Protein AF-0000000079719419 (afdb_homodimer)

Structure (mmCIF, N/CA/C/O backbone):
data_AF-0000000079719419-model_v1
#
loop_
_entity.id
_entity.type
_entity.pdbx_description
1 polymer 'GDSL-like lipase/acylhydrolase family protein'
#
loop_
_atom_site.group_PDB
_atom_site.id
_atom_site.type_symbol
_atom_site.label_atom_id
_atom_site.label_alt_id
_atom_site.label_comp_id
_atom_site.label_asym_id
_atom_site.label_entity_id
_atom_site.label_seq_id
_atom_site.pdbx_PDB_ins_code
_atom_site.Cartn_x
_atom_site.Cartn_y
_atom_site.Cartn_z
_atom_site.occupancy
_atom_site.B_iso_or_equiv
_atom_site.auth_seq_id
_atom_site.auth_comp_id
_atom_site.auth_asym_id
_atom_site.auth_atom_id
_atom_site.pdbx_PDB_model_num
ATOM 1 N N . MET A 1 1 ? 22.828 28.469 -37.969 1 24.84 1 MET A N 1
ATOM 2 C CA . MET A 1 1 ? 23.219 28.422 -36.562 1 24.84 1 MET A CA 1
ATOM 3 C C . MET A 1 1 ? 22.188 27.641 -35.75 1 24.84 1 MET A C 1
ATOM 5 O O . MET A 1 1 ? 21.078 28.125 -35.531 1 24.84 1 MET A O 1
ATOM 9 N N . ALA A 1 2 ? 22.219 26.281 -35.812 1 33.62 2 ALA A N 1
ATOM 10 C CA . ALA A 1 2 ? 21.312 25.344 -35.156 1 33.62 2 ALA A CA 1
ATOM 11 C C . ALA A 1 2 ? 21.328 25.516 -33.656 1 33.62 2 ALA A C 1
ATOM 13 O O . ALA A 1 2 ? 22.375 25.359 -33.031 1 33.62 2 ALA A O 1
ATOM 14 N N . PHE A 1 3 ? 20.438 26.344 -33.031 1 27.89 3 PHE A N 1
ATOM 15 C CA . PHE A 1 3 ? 20.328 26.547 -31.578 1 27.89 3 PHE A CA 1
ATOM 16 C C . PHE A 1 3 ? 20.109 25.219 -30.859 1 27.89 3 PHE A C 1
ATOM 18 O O . PHE A 1 3 ? 19.125 24.531 -31.125 1 27.89 3 PHE A O 1
ATOM 25 N N . LEU A 1 4 ? 21.172 24.5 -30.484 1 30.56 4 LEU A N 1
ATOM 26 C CA . LEU A 1 4 ? 21.141 23.359 -29.578 1 30.56 4 LEU A CA 1
ATOM 27 C C . LEU A 1 4 ? 20.422 23.719 -28.266 1 30.56 4 LEU A C 1
ATOM 29 O O . LEU A 1 4 ? 20.812 24.688 -27.594 1 30.56 4 LEU A O 1
ATOM 33 N N . SER A 1 5 ? 19.141 23.656 -28.234 1 31.66 5 SER A N 1
ATOM 34 C CA . SER A 1 5 ? 18.422 23.906 -26.984 1 31.66 5 SER A CA 1
ATOM 35 C C . SER A 1 5 ? 19.078 23.172 -25.828 1 31.66 5 SER A C 1
ATOM 37 O O . SER A 1 5 ? 19.625 22.078 -25.984 1 31.66 5 SER A O 1
ATOM 39 N N . PRO A 1 6 ? 19.469 23.891 -24.703 1 34.5 6 PRO A N 1
ATOM 40 C CA . PRO A 1 6 ? 20.109 23.297 -23.531 1 34.5 6 PRO A CA 1
ATOM 41 C C . PRO A 1 6 ? 19.453 22 -23.094 1 34.5 6 PRO A C 1
ATOM 43 O O . PRO A 1 6 ? 18.266 21.781 -23.359 1 34.5 6 PRO A O 1
ATOM 46 N N . GLY A 1 7 ? 20.172 20.922 -22.891 1 33.47 7 GLY A N 1
ATOM 47 C CA . GLY A 1 7 ? 19.953 19.547 -22.453 1 33.47 7 GLY A CA 1
ATOM 48 C C . GLY A 1 7 ? 19.078 19.453 -21.219 1 33.47 7 GLY A C 1
ATOM 49 O O . GLY A 1 7 ? 19.312 20.141 -20.234 1 33.47 7 GLY A O 1
ATOM 50 N N . CYS A 1 8 ? 17.766 19.25 -21.281 1 31.92 8 CYS A N 1
ATOM 51 C CA . CYS A 1 8 ? 16.875 18.859 -20.188 1 31.92 8 CYS A CA 1
ATOM 52 C C . CYS A 1 8 ? 17.578 17.875 -19.25 1 31.92 8 CYS A C 1
ATOM 54 O O . CYS A 1 8 ? 17.797 16.719 -19.625 1 31.92 8 CYS A O 1
ATOM 56 N N . THR A 1 9 ? 18.547 18.219 -18.5 1 36.56 9 THR A N 1
ATOM 57 C CA . THR A 1 9 ? 19.141 17.359 -17.469 1 36.56 9 THR A CA 1
ATOM 58 C C . THR A 1 9 ? 18.062 16.703 -16.625 1 36.56 9 THR A C 1
ATOM 60 O O . THR A 1 9 ? 17.328 17.391 -15.906 1 36.56 9 THR A O 1
ATOM 63 N N . THR A 1 10 ? 17.344 15.797 -16.984 1 42.59 10 THR A N 1
ATOM 64 C CA . THR A 1 10 ? 16.422 14.992 -16.172 1 42.59 10 THR A CA 1
ATOM 65 C C . THR A 1 10 ? 17.047 14.656 -14.82 1 42.59 10 THR A C 1
ATOM 67 O O . THR A 1 10 ? 18.109 14.016 -14.758 1 42.59 10 THR A O 1
ATOM 70 N N . GLN A 1 11 ? 17.125 15.617 -13.93 1 48.88 11 GLN A N 1
ATOM 71 C CA . GLN A 1 11 ? 17.609 15.32 -12.586 1 48.88 11 GLN A CA 1
ATOM 72 C C . GLN A 1 11 ? 17.219 13.906 -12.164 1 48.88 11 GLN A C 1
ATOM 74 O O . GLN A 1 11 ? 16.062 13.523 -12.273 1 48.88 11 GLN A O 1
ATOM 79 N N . LYS A 1 12 ? 18.156 13.047 -12.008 1 64.94 12 LYS A N 1
ATOM 80 C CA . LYS A 1 12 ? 18.047 11.648 -11.609 1 64.94 12 LYS A CA 1
ATOM 81 C C . LYS A 1 12 ? 17.219 11.5 -10.336 1 64.94 12 LYS A C 1
ATOM 83 O O . LYS A 1 12 ? 17.484 12.172 -9.328 1 64.94 12 LYS A O 1
ATOM 88 N N . ASN A 1 13 ? 16.031 11.031 -10.367 1 77.06 13 ASN A N 1
ATOM 89 C CA . ASN A 1 13 ? 15.203 10.703 -9.211 1 77.06 13 ASN A CA 1
ATOM 90 C C . ASN A 1 13 ? 15.945 9.789 -8.234 1 77.06 13 ASN A C 1
ATOM 92 O O . ASN A 1 13 ? 16.25 8.641 -8.562 1 77.06 13 ASN A O 1
ATOM 96 N N . ILE A 1 14 ? 16.359 10.375 -7.137 1 81.19 14 ILE A N 1
ATOM 97 C CA . ILE A 1 14 ? 17.078 9.602 -6.133 1 81.19 14 ILE A CA 1
ATOM 98 C C . ILE A 1 14 ? 16.078 8.859 -5.246 1 81.19 14 ILE A C 1
ATOM 100 O O . ILE A 1 14 ? 15.195 9.477 -4.633 1 81.19 14 ILE A O 1
ATOM 104 N N . ARG A 1 15 ? 16.25 7.531 -5.281 1 80.38 15 ARG A N 1
ATOM 105 C CA . ARG A 1 15 ? 15.344 6.691 -4.496 1 80.38 15 ARG A CA 1
ATOM 106 C C . ARG A 1 15 ? 16.078 6.039 -3.332 1 80.38 15 ARG A C 1
ATOM 108 O O . ARG A 1 15 ? 17.297 5.871 -3.375 1 80.38 15 ARG A O 1
ATOM 115 N N . GLU A 1 16 ? 15.273 5.762 -2.273 1 84.81 16 GLU A N 1
ATOM 116 C CA . GLU A 1 16 ? 15.797 5.027 -1.126 1 84.81 16 GLU A CA 1
ATOM 117 C C . GLU A 1 16 ? 15.914 3.537 -1.43 1 84.81 16 GLU A C 1
ATOM 119 O O . GLU A 1 16 ? 15.43 3.07 -2.461 1 84.81 16 GLU A O 1
ATOM 124 N N . GLY A 1 17 ? 16.656 2.824 -0.542 1 83.56 17 GLY A N 1
ATOM 125 C CA . GLY A 1 17 ? 16.828 1.392 -0.723 1 83.56 17 GLY A CA 1
ATOM 126 C C . GLY A 1 17 ? 15.508 0.642 -0.827 1 83.56 17 GLY A C 1
ATOM 127 O O . GLY A 1 17 ? 15.391 -0.309 -1.604 1 83.56 17 GLY A O 1
ATOM 128 N N . TYR A 1 18 ? 14.578 1.086 -0.027 1 86.75 18 TYR A N 1
ATOM 129 C CA . TYR A 1 18 ? 13.211 0.583 -0.069 1 86.75 18 TYR A CA 1
ATOM 130 C C . TYR A 1 18 ? 12.227 1.705 -0.382 1 86.75 18 TYR A C 1
ATOM 132 O O . TYR A 1 18 ? 12.297 2.787 0.208 1 86.75 18 TYR A O 1
ATOM 140 N N . GLU A 1 19 ? 11.398 1.466 -1.396 1 90.75 19 GLU A N 1
ATOM 141 C CA . GLU A 1 19 ? 10.273 2.361 -1.644 1 90.75 19 GLU A CA 1
ATOM 142 C C . GLU A 1 19 ? 8.938 1.633 -1.477 1 90.75 19 GLU A C 1
ATOM 144 O O . GLU A 1 19 ? 8.836 0.444 -1.784 1 90.75 19 GLU A O 1
ATOM 149 N N . TRP A 1 20 ? 7.992 2.328 -0.947 1 93.94 20 TRP A N 1
ATOM 150 C CA . TRP A 1 20 ? 6.695 1.697 -0.716 1 93.94 20 TRP A CA 1
ATOM 151 C C . TRP A 1 20 ? 5.57 2.721 -0.802 1 93.94 20 TRP A C 1
ATOM 153 O O . TRP A 1 20 ? 5.801 3.922 -0.643 1 93.94 20 TRP A O 1
ATOM 163 N N . SER A 1 21 ? 4.434 2.361 -1.157 1 94.56 21 SER A N 1
ATOM 164 C CA . SER A 1 21 ? 3.188 3.121 -1.145 1 94.56 21 SER A CA 1
ATOM 165 C C . SER A 1 21 ? 2.002 2.238 -0.765 1 94.56 21 SER A C 1
ATOM 167 O O . SER A 1 21 ? 1.944 1.07 -1.151 1 94.56 21 SER A O 1
ATOM 169 N N . ASP A 1 22 ? 1.18 2.807 -0.011 1 95.44 22 ASP A N 1
ATOM 170 C CA . ASP A 1 22 ? 0.009 2.084 0.477 1 95.44 22 ASP A CA 1
ATOM 171 C C . ASP A 1 22 ? -1.243 2.955 0.407 1 95.44 22 ASP A C 1
ATOM 173 O O . ASP A 1 22 ? -1.205 4.137 0.763 1 95.44 22 ASP A O 1
ATOM 177 N N . PHE A 1 23 ? -2.312 2.377 -0.074 1 95.38 23 PHE A N 1
ATOM 178 C CA . PHE A 1 23 ? -3.602 3.049 -0.181 1 95.38 23 PHE A CA 1
ATOM 179 C C . PHE A 1 23 ? -4.668 2.301 0.609 1 95.38 23 PHE A C 1
ATOM 181 O O . PHE A 1 23 ? -4.664 1.069 0.656 1 95.38 23 PHE A O 1
ATOM 188 N N . PHE A 1 24 ? -5.543 2.984 1.151 1 94.94 24 PHE A N 1
ATOM 189 C CA . PHE A 1 24 ? -6.707 2.402 1.81 1 94.94 24 PHE A CA 1
ATOM 190 C C . PHE A 1 24 ? -7.922 3.314 1.668 1 94.94 24 PHE A C 1
ATOM 192 O O . PHE A 1 24 ? -7.832 4.516 1.926 1 94.94 24 PHE A O 1
ATOM 199 N N . TRP A 1 25 ? -9 2.758 1.203 1 93.19 25 TRP A N 1
ATOM 200 C CA . TRP A 1 25 ? -10.289 3.439 1.131 1 93.19 25 TRP A CA 1
ATOM 201 C C . TRP A 1 25 ? -11.344 2.705 1.954 1 93.19 25 TRP A C 1
ATOM 203 O O . TRP A 1 25 ? -11.656 1.543 1.681 1 93.19 25 TRP A O 1
ATOM 213 N N . ARG A 1 26 ? -11.891 3.4 2.916 1 92.44 26 ARG A N 1
ATOM 214 C CA . ARG A 1 26 ? -12.906 2.793 3.766 1 92.44 26 ARG A CA 1
ATOM 215 C C . ARG A 1 26 ? -14.305 3.188 3.311 1 92.44 26 ARG A C 1
ATOM 217 O O . ARG A 1 26 ? -14.516 4.305 2.83 1 92.44 26 ARG A O 1
ATOM 224 N N . ASN A 1 27 ? -15.242 2.248 3.521 1 89.81 27 ASN A N 1
ATOM 225 C CA . ASN A 1 27 ? -16.641 2.496 3.236 1 89.81 27 ASN A CA 1
ATOM 226 C C . ASN A 1 27 ? -16.844 3.037 1.823 1 89.81 27 ASN A C 1
ATOM 228 O O . ASN A 1 27 ? -17.5 4.059 1.632 1 89.81 27 ASN A O 1
ATOM 232 N N . GLU A 1 28 ? -16.297 2.367 0.866 1 82.5 28 GLU A N 1
ATOM 233 C CA . GLU A 1 28 ? -16.281 2.83 -0.518 1 82.5 28 GLU A CA 1
ATOM 234 C C . GLU A 1 28 ? -17.688 2.998 -1.071 1 82.5 28 GLU A C 1
ATOM 236 O O . GLU A 1 28 ? -17.938 3.875 -1.901 1 82.5 28 GLU A O 1
ATOM 241 N N . GLU A 1 29 ? -18.578 2.289 -0.577 1 78.38 29 GLU A N 1
ATOM 242 C CA . GLU A 1 29 ? -19.938 2.303 -1.098 1 78.38 29 GLU A CA 1
ATOM 243 C C . GLU A 1 29 ? -20.766 3.43 -0.475 1 78.38 29 GLU A C 1
ATOM 245 O O . GLU A 1 29 ? -21.844 3.754 -0.956 1 78.38 29 GLU A O 1
ATOM 250 N N . ASP A 1 30 ? -20.25 3.965 0.619 1 83.31 30 ASP A N 1
ATOM 251 C CA . ASP A 1 30 ? -21 5.02 1.305 1 83.31 30 ASP A CA 1
ATOM 252 C C . ASP A 1 30 ? -20.656 6.391 0.723 1 83.31 30 ASP A C 1
ATOM 254 O O . ASP A 1 30 ? -19.688 7.02 1.126 1 83.31 30 ASP A O 1
ATOM 258 N N . ALA A 1 31 ? -21.484 6.906 -0.077 1 81.94 31 ALA A N 1
ATOM 259 C CA . ALA A 1 31 ? -21.266 8.195 -0.731 1 81.94 31 ALA A CA 1
ATOM 260 C C . ALA A 1 31 ? -21.984 9.32 0.005 1 81.94 31 ALA A C 1
ATOM 262 O O . ALA A 1 31 ? -21.922 10.477 -0.406 1 81.94 31 ALA A O 1
ATOM 263 N N . SER A 1 32 ? -22.641 9.008 1.084 1 88.81 32 SER A N 1
ATOM 264 C CA . SER A 1 32 ? -23.484 9.992 1.76 1 88.81 32 SER A CA 1
ATOM 265 C C . SER A 1 32 ? -22.672 10.805 2.762 1 88.81 32 SER A C 1
ATOM 267 O O . SER A 1 32 ? -23.078 11.898 3.16 1 88.81 32 SER A O 1
ATOM 269 N N . LYS A 1 33 ? -21.516 10.297 3.164 1 92.75 33 LYS A N 1
ATOM 270 C CA . LYS A 1 33 ? -20.703 10.969 4.18 1 92.75 33 LYS A CA 1
ATOM 271 C C . LYS A 1 33 ? -19.5 11.656 3.559 1 92.75 33 LYS A C 1
ATOM 273 O O . LYS A 1 33 ? -18.906 11.141 2.609 1 92.75 33 LYS A O 1
ATOM 278 N N . PRO A 1 34 ? -19.156 12.844 4.102 1 93.69 34 PRO A N 1
ATOM 279 C CA . PRO A 1 34 ? -17.906 13.453 3.639 1 93.69 34 PRO A CA 1
ATOM 280 C C . PRO A 1 34 ? -16.688 12.57 3.885 1 93.69 34 PRO A C 1
ATOM 282 O O . PRO A 1 34 ? -16.688 11.758 4.812 1 93.69 34 PRO A O 1
ATOM 285 N N . ARG A 1 35 ? -15.672 12.734 3.047 1 94.56 35 ARG A N 1
ATOM 286 C CA . ARG A 1 35 ? -14.484 11.891 3.115 1 94.56 35 ARG A CA 1
ATOM 287 C C . ARG A 1 35 ? -13.242 12.711 3.443 1 94.56 35 ARG A C 1
ATOM 289 O O . ARG A 1 35 ? -13.078 13.82 2.934 1 94.56 35 ARG A O 1
ATOM 296 N N . ILE A 1 36 ? -12.398 12.156 4.293 1 96.75 36 ILE A N 1
ATOM 297 C CA . ILE A 1 36 ? -11.109 12.742 4.633 1 96.75 36 ILE A CA 1
ATOM 298 C C . ILE A 1 36 ? -9.984 11.875 4.074 1 96.75 36 ILE A C 1
ATOM 300 O O . ILE A 1 36 ? -9.984 10.656 4.262 1 96.75 36 ILE A O 1
ATOM 304 N N . LEU A 1 37 ? -9.07 12.461 3.367 1 97.38 37 LEU A N 1
ATOM 305 C CA . LEU A 1 37 ? -7.895 11.766 2.861 1 97.38 37 LEU A CA 1
ATOM 306 C C . LEU A 1 37 ? -6.66 12.117 3.686 1 97.38 37 LEU A C 1
ATOM 308 O O . LEU A 1 37 ? -6.312 13.289 3.816 1 97.38 37 LEU A O 1
ATOM 312 N N . PHE A 1 38 ? -6.031 11.102 4.219 1 98.62 38 PHE A N 1
ATOM 313 C CA . PHE A 1 38 ? -4.766 11.266 4.922 1 98.62 38 PHE A CA 1
ATOM 314 C C . PHE A 1 38 ? -3.594 10.891 4.02 1 98.62 38 PHE A C 1
ATOM 316 O O . PHE A 1 38 ? -3.459 9.734 3.617 1 98.62 38 PHE A O 1
ATOM 323 N N . ILE A 1 39 ? -2.75 11.875 3.723 1 98.69 39 ILE A N 1
ATOM 324 C CA . ILE A 1 39 ? -1.543 11.664 2.932 1 98.69 39 ILE A CA 1
ATOM 325 C C . ILE A 1 39 ? -0.311 11.812 3.82 1 98.69 39 ILE A C 1
ATOM 327 O O . ILE A 1 39 ? -0.153 12.828 4.508 1 98.69 39 ILE A O 1
ATOM 331 N N . GLY A 1 40 ? 0.55 10.883 3.82 1 98.62 40 GLY A N 1
ATOM 332 C CA . GLY A 1 40 ? 1.771 10.977 4.605 1 98.62 40 GLY A CA 1
ATOM 333 C C . GLY A 1 40 ? 2.668 9.758 4.453 1 98.62 40 GLY A C 1
ATOM 334 O O . GLY A 1 40 ? 2.807 9.219 3.354 1 98.62 40 GLY A O 1
ATOM 335 N N . ASN A 1 41 ? 3.365 9.477 5.512 1 97.69 41 ASN A N 1
ATOM 336 C CA . ASN A 1 41 ? 4.301 8.359 5.492 1 97.69 41 ASN A CA 1
ATOM 337 C C . ASN A 1 41 ? 3.924 7.301 6.527 1 97.69 41 ASN A C 1
ATOM 339 O O . ASN A 1 41 ? 2.744 6.992 6.707 1 97.69 41 ASN A O 1
ATOM 343 N N . SER A 1 42 ? 4.895 6.664 7.137 1 97.69 42 SER A N 1
ATOM 344 C CA . SER A 1 42 ? 4.617 5.594 8.086 1 97.69 42 SER A CA 1
ATOM 345 C C . SER A 1 42 ? 3.932 6.133 9.336 1 97.69 42 SER A C 1
ATOM 347 O O . SER A 1 42 ? 3.256 5.387 10.047 1 97.69 42 SER A O 1
ATOM 349 N N . ILE A 1 43 ? 4.039 7.398 9.641 1 98.44 43 ILE A N 1
ATOM 350 C CA . ILE A 1 43 ? 3.35 7.996 10.781 1 98.44 43 ILE A CA 1
ATOM 351 C C . ILE A 1 43 ? 1.842 7.984 10.531 1 98.44 43 ILE A C 1
ATOM 353 O O . ILE A 1 43 ? 1.069 7.574 11.406 1 98.44 43 ILE A O 1
ATOM 357 N N . VAL A 1 44 ? 1.447 8.438 9.32 1 98.56 44 VAL A N 1
ATOM 358 C CA . VAL A 1 44 ? 0.042 8.383 8.938 1 98.56 44 VAL A CA 1
ATOM 359 C C . VAL A 1 44 ? -0.445 6.934 8.945 1 98.56 44 VAL A C 1
ATOM 361 O O . VAL A 1 44 ? -1.537 6.645 9.445 1 98.56 44 VAL A O 1
ATOM 364 N N . ARG A 1 45 ? 0.37 6.039 8.383 1 97.19 45 ARG A N 1
ATOM 365 C CA . ARG A 1 45 ? 0.011 4.625 8.367 1 97.19 45 ARG A CA 1
ATOM 366 C C . ARG A 1 45 ? -0.231 4.105 9.781 1 97.19 45 ARG A C 1
ATOM 368 O O . ARG A 1 45 ? -1.122 3.285 10 1 97.19 45 ARG A O 1
ATOM 375 N N . GLN A 1 46 ? 0.514 4.59 10.734 1 97.25 46 GLN A N 1
ATOM 376 C CA . GLN A 1 46 ? 0.441 4.098 12.109 1 97.25 46 GLN A CA 1
ATOM 377 C C . GLN A 1 46 ? -0.854 4.539 12.781 1 97.25 46 GLN A C 1
ATOM 379 O O . GLN A 1 46 ? -1.501 3.748 13.469 1 97.25 46 GLN A O 1
ATOM 384 N N . PHE A 1 47 ? -1.242 5.797 12.602 1 98.25 47 PHE A N 1
ATOM 385 C CA . PHE A 1 47 ? -2.371 6.25 13.406 1 98.25 47 PHE A CA 1
ATOM 386 C C . PHE A 1 47 ? -3.684 6.055 12.648 1 98.25 47 PHE A C 1
ATOM 388 O O . PHE A 1 47 ? -4.762 6.258 13.211 1 98.25 47 PHE A O 1
ATOM 395 N N . TYR A 1 48 ? -3.654 5.633 11.422 1 98.06 48 TYR A N 1
ATOM 396 C CA . TYR A 1 48 ? -4.809 5.578 10.531 1 98.06 48 TYR A CA 1
ATOM 397 C C . TYR A 1 48 ? -5.914 4.715 11.125 1 98.06 48 TYR A C 1
ATOM 399 O O . TYR A 1 48 ? -7.074 5.133 11.18 1 98.06 48 TYR A O 1
ATOM 407 N N . ASP A 1 49 ? -5.562 3.564 11.625 1 96.12 49 ASP A N 1
ATOM 408 C CA . ASP A 1 49 ? -6.578 2.631 12.102 1 96.12 49 ASP A CA 1
ATOM 409 C C . ASP A 1 49 ? -7.195 3.113 13.414 1 96.12 49 ASP A C 1
ATOM 411 O O . ASP A 1 49 ? -8.297 2.695 13.773 1 96.12 49 ASP A O 1
ATOM 415 N N . ASP A 1 50 ? -6.52 3.936 14.148 1 97.81 50 ASP A N 1
ATOM 416 C CA . ASP A 1 50 ? -7.031 4.473 15.406 1 97.81 50 ASP A CA 1
ATOM 417 C C . ASP A 1 50 ? -7.891 5.711 15.164 1 97.81 50 ASP A C 1
ATOM 419 O O . ASP A 1 50 ? -8.898 5.918 15.844 1 97.81 50 ASP A O 1
ATOM 423 N N . ILE A 1 51 ? -7.539 6.531 14.18 1 98.44 51 ILE A N 1
ATOM 424 C CA . ILE A 1 51 ? -8.219 7.809 13.984 1 98.44 51 ILE A CA 1
ATOM 425 C C . ILE A 1 51 ? -9.523 7.59 13.219 1 98.44 51 ILE A C 1
ATOM 427 O O . ILE A 1 51 ? -10.492 8.328 13.414 1 98.44 51 ILE A O 1
ATOM 431 N N . CYS A 1 52 ? -9.602 6.574 12.398 1 97.25 52 CYS A N 1
ATOM 432 C CA . CYS A 1 52 ? -10.734 6.383 11.5 1 97.25 52 CYS A CA 1
ATOM 433 C C . CYS A 1 52 ? -12.008 6.098 12.281 1 97.25 52 CYS A C 1
ATOM 435 O O . CYS A 1 52 ? -13.047 6.719 12.039 1 97.25 52 CYS A O 1
ATOM 437 N N . PRO A 1 53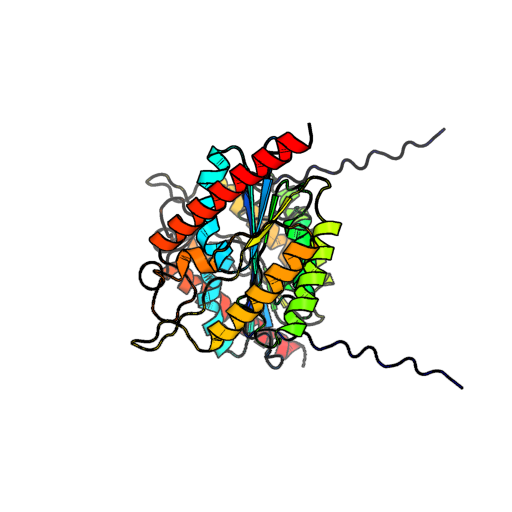 ? -11.945 5.184 13.297 1 96.81 53 PRO A N 1
ATOM 438 C CA . PRO A 1 53 ? -13.172 4.965 14.078 1 96.81 53 PRO A CA 1
ATOM 439 C C . PRO A 1 53 ? -13.664 6.234 14.766 1 96.81 53 PRO A C 1
ATOM 441 O O . PRO A 1 53 ? -14.875 6.441 14.883 1 96.81 53 PRO A O 1
ATOM 444 N N . ILE A 1 54 ? -12.773 7.086 15.242 1 97.81 54 ILE A N 1
ATOM 445 C CA . ILE A 1 54 ? -13.141 8.352 15.875 1 97.81 54 ILE A CA 1
ATOM 446 C C . ILE A 1 54 ? -13.875 9.234 14.867 1 97.81 54 ILE A C 1
ATOM 448 O O . ILE A 1 54 ? -14.953 9.75 15.156 1 97.81 54 ILE A O 1
ATOM 452 N N . LEU A 1 55 ? -13.336 9.367 13.68 1 97.81 55 LEU A N 1
ATOM 453 C CA . LEU A 1 55 ? -13.891 10.25 12.656 1 97.81 55 LEU A CA 1
ATOM 454 C C . LEU A 1 55 ? -15.172 9.664 12.07 1 97.81 55 LEU A C 1
ATOM 456 O O . LEU A 1 55 ? -16.078 10.406 11.703 1 97.81 55 LEU A O 1
ATOM 460 N N . GLU A 1 56 ? -15.211 8.344 11.953 1 95.88 56 GLU A N 1
ATOM 461 C CA . GLU A 1 56 ? -16.422 7.691 11.461 1 95.88 56 GLU A CA 1
ATOM 462 C C . GLU A 1 56 ? -17.594 7.941 12.406 1 95.88 56 GLU A C 1
ATOM 464 O O . GLU A 1 56 ? -18.719 8.141 11.953 1 95.88 56 GLU A O 1
ATOM 469 N N . LYS A 1 57 ? -17.328 7.957 13.711 1 96.69 57 LYS A N 1
ATOM 470 C CA . LYS A 1 57 ? -18.344 8.305 14.688 1 96.69 57 LYS A CA 1
ATOM 471 C C . LYS A 1 57 ? -18.812 9.75 14.508 1 96.69 57 LYS A C 1
ATOM 473 O O . LYS A 1 57 ? -19.969 10.07 14.781 1 96.69 57 LYS A O 1
ATOM 478 N N . GLU A 1 58 ? -17.953 10.586 14.008 1 96.31 58 GLU A N 1
ATOM 479 C CA . GLU A 1 58 ? -18.266 11.984 13.758 1 96.31 58 GLU A CA 1
ATOM 480 C C . GLU A 1 58 ? -18.891 12.18 12.375 1 96.31 58 GLU A C 1
ATOM 482 O O . GLU A 1 58 ? -19.141 13.305 11.961 1 96.31 58 GLU A O 1
ATOM 487 N N . GLY A 1 59 ? -19.031 11.086 11.609 1 95.5 59 GLY A N 1
ATOM 488 C CA . GLY A 1 59 ? -19.781 11.148 10.359 1 95.5 59 GLY A CA 1
ATOM 489 C C . GLY A 1 59 ? -18.891 11.266 9.141 1 95.5 59 GLY A C 1
ATOM 490 O O . GLY A 1 59 ? -19.328 11.727 8.086 1 95.5 59 GLY A O 1
ATOM 491 N N . PHE A 1 60 ? -17.609 10.867 9.266 1 96.31 60 PHE A N 1
ATOM 492 C CA . PHE A 1 60 ? -16.688 10.969 8.141 1 96.31 60 PHE A CA 1
ATOM 493 C C . PHE A 1 60 ? -16.266 9.578 7.664 1 96.31 60 PHE A C 1
ATOM 495 O O . PHE A 1 60 ? -16.203 8.641 8.461 1 96.31 60 PHE A O 1
ATOM 502 N N . ASN A 1 61 ? -16 9.406 6.348 1 95 61 ASN A N 1
ATOM 503 C CA . ASN A 1 61 ? -15.211 8.297 5.828 1 95 61 ASN A CA 1
ATOM 504 C C . ASN A 1 61 ? -13.734 8.648 5.742 1 95 61 ASN A C 1
ATOM 506 O O . ASN A 1 61 ? -13.375 9.82 5.566 1 95 61 ASN A O 1
ATOM 510 N N . CYS A 1 62 ? -12.898 7.648 5.859 1 96.06 62 CYS A N 1
ATOM 511 C CA . CYS A 1 62 ? -11.461 7.891 5.895 1 96.06 62 CYS A CA 1
ATOM 512 C C . CYS A 1 62 ? -10.758 7.16 4.754 1 96.06 62 CYS A C 1
ATOM 514 O O . CYS A 1 62 ? -11.039 5.988 4.496 1 96.06 62 CYS A O 1
ATOM 516 N N . ASP A 1 63 ? -9.891 7.84 4.074 1 96.56 63 ASP A N 1
ATOM 517 C CA . ASP A 1 63 ? -9 7.273 3.07 1 96.56 63 ASP A CA 1
ATOM 518 C C . ASP A 1 63 ? -7.543 7.598 3.385 1 96.56 63 ASP A C 1
ATOM 520 O O . ASP A 1 63 ? -7.258 8.547 4.125 1 96.56 63 ASP A O 1
ATOM 524 N N . ARG A 1 64 ? -6.605 6.816 2.824 1 97.62 64 ARG A N 1
ATOM 525 C CA . ARG A 1 64 ? -5.199 7.012 3.172 1 97.62 64 ARG A CA 1
ATOM 526 C C . ARG A 1 64 ? -4.297 6.746 1.974 1 97.62 64 ARG A C 1
ATOM 528 O O . ARG A 1 64 ? -4.535 5.812 1.204 1 97.62 64 ARG A O 1
ATOM 535 N N . TYR A 1 65 ? -3.357 7.555 1.832 1 97.75 65 TYR A N 1
ATOM 536 C CA . TYR A 1 65 ? -2.176 7.344 1.003 1 97.75 65 TYR A CA 1
ATOM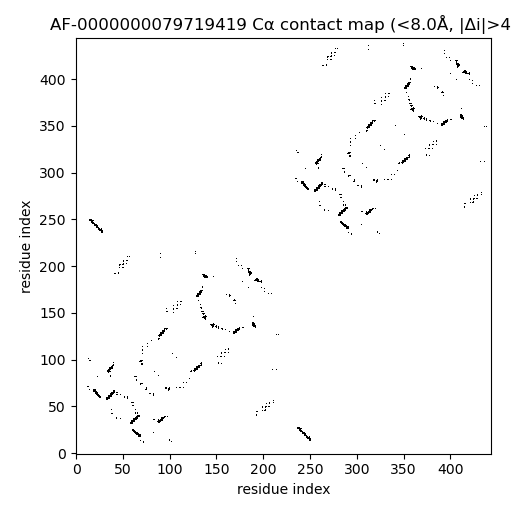 537 C C . TYR A 1 65 ? -0.899 7.551 1.809 1 97.75 65 TYR A C 1
ATOM 539 O O . TYR A 1 65 ? -0.585 8.672 2.209 1 97.75 65 TYR A O 1
ATOM 547 N N . SER A 1 66 ? -0.146 6.504 2.08 1 98.19 66 SER A N 1
ATOM 548 C CA . SER A 1 66 ? 1.127 6.578 2.789 1 98.19 66 SER A CA 1
ATOM 549 C C . SER A 1 66 ? 2.271 6.062 1.924 1 98.19 66 SER A C 1
ATOM 551 O O . SER A 1 66 ? 2.125 5.055 1.226 1 98.19 66 SER A O 1
ATOM 553 N N . SER A 1 67 ? 3.4 6.77 1.98 1 97.38 67 SER A N 1
ATOM 554 C CA . SER A 1 67 ? 4.484 6.375 1.086 1 97.38 67 SER A CA 1
ATOM 555 C C . SER A 1 67 ? 5.836 6.844 1.613 1 97.38 67 SER A C 1
ATOM 557 O O . SER A 1 67 ? 5.898 7.703 2.494 1 97.38 67 SER A O 1
ATOM 559 N N . SER A 1 68 ? 6.883 6.293 1.01 1 96.31 68 SER A N 1
ATOM 560 C CA . SER A 1 68 ? 8.25 6.727 1.282 1 96.31 68 SER A CA 1
ATOM 561 C C . SER A 1 68 ? 8.734 7.727 0.238 1 96.31 68 SER A C 1
ATOM 563 O O . SER A 1 68 ? 9.906 8.094 0.218 1 96.31 68 SER A O 1
ATOM 565 N N . ARG A 1 69 ? 7.867 8.18 -0.638 1 95.56 69 ARG A N 1
ATOM 566 C CA . ARG A 1 69 ? 8.289 9.062 -1.72 1 95.56 69 ARG A CA 1
ATOM 567 C C . ARG A 1 69 ? 8.797 10.391 -1.174 1 95.56 69 ARG A C 1
ATOM 569 O O . ARG A 1 69 ? 8.172 10.984 -0.292 1 95.56 69 ARG A O 1
ATOM 576 N N . SER A 1 70 ? 9.883 10.82 -1.694 1 96.81 70 SER A N 1
ATOM 577 C CA . SER A 1 70 ? 10.32 12.18 -1.387 1 96.81 70 SER A CA 1
ATOM 578 C C . SER A 1 70 ? 9.398 13.211 -2.031 1 96.81 70 SER A C 1
ATOM 580 O O . SER A 1 70 ? 8.656 12.898 -2.963 1 96.81 70 SER A O 1
ATOM 582 N N . ILE A 1 71 ? 9.531 14.383 -1.59 1 97.75 71 ILE A N 1
ATOM 583 C CA . ILE A 1 71 ? 8.656 15.461 -2.023 1 97.75 71 ILE A CA 1
ATOM 584 C C . ILE A 1 71 ? 8.898 15.766 -3.5 1 97.75 71 ILE A C 1
ATOM 586 O O . ILE A 1 71 ? 8.062 16.391 -4.16 1 97.75 71 ILE A O 1
ATOM 590 N N . VAL A 1 72 ? 10.062 15.328 -4.031 1 96.38 72 VAL A N 1
ATOM 591 C CA . VAL A 1 72 ? 10.391 15.695 -5.402 1 96.38 72 VAL A CA 1
ATOM 592 C C . VAL A 1 72 ? 10.18 14.5 -6.324 1 96.38 72 VAL A C 1
ATOM 594 O O . VAL A 1 72 ? 10.414 14.586 -7.531 1 96.38 72 VAL A O 1
ATOM 597 N N . ASP A 1 73 ? 9.867 13.375 -5.809 1 94.62 73 ASP A N 1
ATOM 598 C CA . ASP A 1 73 ? 9.625 12.18 -6.617 1 94.62 73 ASP A CA 1
ATOM 599 C C . ASP A 1 73 ? 8.367 12.336 -7.465 1 94.62 73 ASP A C 1
ATOM 601 O O . ASP A 1 73 ? 7.273 12.523 -6.93 1 94.62 73 ASP A O 1
ATOM 605 N N . PRO A 1 74 ? 8.422 12.18 -8.758 1 93.25 74 PRO A N 1
ATOM 606 C CA . PRO A 1 74 ? 7.234 12.312 -9.602 1 93.25 74 PRO A CA 1
ATOM 607 C C . PRO A 1 74 ? 6.156 11.281 -9.266 1 93.25 74 PRO A C 1
ATOM 609 O O . PRO A 1 74 ? 4.969 11.531 -9.492 1 93.25 74 PRO A O 1
ATOM 612 N N . ALA A 1 75 ? 6.543 10.172 -8.719 1 92.25 75 ALA A N 1
ATOM 613 C CA . ALA A 1 75 ? 5.57 9.148 -8.352 1 92.25 75 ALA A CA 1
ATOM 614 C C . ALA A 1 75 ? 4.598 9.656 -7.293 1 92.25 75 ALA A C 1
ATOM 616 O O . ALA A 1 75 ? 3.453 9.211 -7.227 1 92.25 75 ALA A O 1
ATOM 617 N N . LEU A 1 76 ? 5.059 10.609 -6.477 1 96 76 LEU A N 1
ATOM 618 C CA . LEU A 1 76 ? 4.199 11.195 -5.453 1 96 76 LEU A CA 1
ATOM 619 C C . LEU A 1 76 ? 2.939 11.789 -6.078 1 96 76 LEU A C 1
ATOM 621 O O . LEU A 1 76 ? 1.836 11.578 -5.57 1 96 76 LEU A O 1
ATOM 625 N N . TYR A 1 77 ? 3.051 12.43 -7.23 1 95.25 77 TYR A N 1
ATOM 626 C CA . TYR A 1 77 ? 1.92 13.07 -7.895 1 95.25 77 TYR A CA 1
ATOM 627 C C . TYR A 1 77 ? 0.972 12.031 -8.484 1 95.25 77 TYR A C 1
ATOM 629 O O . TYR A 1 77 ? -0.244 12.109 -8.289 1 95.25 77 TYR A O 1
ATOM 637 N N . ARG A 1 78 ? 1.554 11.078 -9.125 1 91.06 78 ARG A N 1
ATOM 638 C CA . ARG A 1 78 ? 0.747 10.039 -9.758 1 91.06 78 ARG A CA 1
ATOM 639 C C . ARG A 1 78 ? -0.041 9.25 -8.711 1 91.06 78 ARG A C 1
ATOM 641 O O . ARG A 1 78 ? -1.234 9 -8.891 1 91.06 78 ARG A O 1
ATOM 648 N N . GLU A 1 79 ? 0.646 8.922 -7.684 1 94.19 79 GLU A N 1
ATOM 649 C CA . GLU A 1 79 ? 0.025 8.125 -6.633 1 94.19 79 GLU A CA 1
ATOM 650 C C . GLU A 1 79 ? -1.009 8.945 -5.859 1 94.19 79 GLU A C 1
ATOM 652 O O . GLU A 1 79 ? -2.033 8.406 -5.43 1 94.19 79 GLU A O 1
ATOM 657 N N . THR A 1 80 ? -0.744 10.227 -5.668 1 96.56 80 THR A N 1
ATOM 658 C CA . THR A 1 80 ? -1.727 11.109 -5.047 1 96.56 80 THR A CA 1
ATOM 659 C C . THR A 1 80 ? -3.014 11.148 -5.867 1 96.56 80 THR A C 1
ATOM 661 O O . THR A 1 80 ? -4.113 11.094 -5.312 1 96.56 80 THR A O 1
ATOM 664 N N . LYS A 1 81 ? -2.898 11.156 -7.172 1 93 81 LYS A N 1
ATOM 665 C CA . LYS A 1 81 ? -4.07 11.141 -8.039 1 93 81 LYS A CA 1
ATOM 666 C C . LYS A 1 81 ? -4.863 9.844 -7.867 1 93 81 LYS A C 1
ATOM 668 O O . LYS A 1 81 ? -6.094 9.859 -7.871 1 93 81 LYS A O 1
ATOM 673 N N . ILE A 1 82 ? -4.133 8.812 -7.688 1 90.81 82 ILE A N 1
ATOM 674 C CA . ILE A 1 82 ? -4.793 7.531 -7.473 1 90.81 82 ILE A CA 1
ATOM 675 C C . ILE A 1 82 ? -5.57 7.562 -6.16 1 90.81 82 ILE A C 1
ATOM 677 O O . ILE A 1 82 ? -6.719 7.117 -6.102 1 90.81 82 ILE A O 1
ATOM 681 N N . ALA A 1 83 ? -4.941 8.078 -5.133 1 94.12 83 ALA A N 1
ATOM 682 C CA . ALA A 1 83 ? -5.582 8.156 -3.82 1 94.12 83 ALA A CA 1
ATOM 683 C C . ALA A 1 83 ? -6.855 8.992 -3.881 1 94.12 83 ALA A C 1
ATOM 685 O O . ALA A 1 83 ? -7.852 8.664 -3.232 1 94.12 83 ALA A O 1
ATOM 686 N N . MET A 1 84 ? -6.758 10.07 -4.586 1 90.38 84 MET A N 1
ATOM 687 C CA . MET A 1 84 ? -7.91 10.961 -4.711 1 90.38 84 MET A CA 1
ATOM 688 C C . MET A 1 84 ? -8.977 10.344 -5.605 1 90.38 84 MET A C 1
ATOM 690 O O . MET A 1 84 ? -10.172 10.586 -5.414 1 90.38 84 MET A O 1
ATOM 694 N N . ALA A 1 85 ? -8.594 9.344 -6.43 1 71.31 85 ALA A N 1
ATOM 695 C CA . ALA A 1 85 ? -9.492 8.586 -7.297 1 71.31 85 ALA A CA 1
ATOM 696 C C . ALA A 1 85 ? -10.641 9.461 -7.785 1 71.31 85 ALA A C 1
ATOM 698 O O . ALA A 1 85 ? -10.43 10.586 -8.234 1 71.31 85 ALA A O 1
ATOM 699 N N . LYS A 1 86 ? -11.852 8.805 -7.773 1 68.06 86 LYS A N 1
ATOM 700 C CA . LYS A 1 86 ? -13.086 9.469 -8.195 1 68.06 86 LYS A CA 1
ATOM 701 C C . LYS A 1 86 ? -13.797 10.117 -7.012 1 68.06 86 LYS A C 1
ATOM 703 O O . LYS A 1 86 ? -14.914 10.617 -7.148 1 68.06 86 LYS A O 1
ATOM 708 N N . TYR A 1 87 ? -13 10.281 -5.879 1 81.25 87 TYR A N 1
ATOM 709 C CA . TYR A 1 87 ? -13.711 10.773 -4.703 1 81.25 87 TYR A CA 1
ATOM 710 C C . TYR A 1 87 ? -13.492 12.266 -4.52 1 81.25 87 TYR A C 1
ATOM 712 O O . TYR A 1 87 ? -12.398 12.773 -4.77 1 81.25 87 TYR A O 1
ATOM 720 N N . ASP A 1 88 ? -14.508 12.891 -4.105 1 87.94 88 ASP A N 1
ATOM 721 C CA . ASP A 1 88 ? -14.422 14.297 -3.705 1 87.94 88 ASP A CA 1
ATOM 722 C C . ASP A 1 88 ? -14.172 14.422 -2.203 1 87.94 88 ASP A C 1
ATOM 724 O O . ASP A 1 88 ? -15.117 14.539 -1.42 1 87.94 88 ASP A O 1
ATOM 728 N N . HIS A 1 89 ? -12.961 14.469 -1.858 1 94.12 89 HIS A N 1
ATOM 729 C CA . HIS A 1 89 ? -12.609 14.609 -0.45 1 94.12 89 HIS A CA 1
ATOM 730 C C . HIS A 1 89 ? -12.953 16 0.065 1 94.12 89 HIS A C 1
ATOM 732 O O . HIS A 1 89 ? -12.75 17 -0.64 1 94.12 89 HIS A O 1
ATOM 738 N N . THR A 1 90 ? -13.469 16.078 1.263 1 94 90 THR A N 1
ATOM 739 C CA . THR A 1 90 ? -13.82 17.359 1.865 1 94 90 THR A CA 1
ATOM 740 C C . THR A 1 90 ? -12.625 17.953 2.613 1 94 90 THR A C 1
ATOM 742 O O . THR A 1 90 ? -12.5 19.172 2.736 1 94 90 THR A O 1
ATOM 745 N N . VAL A 1 91 ? -11.789 17.062 3.127 1 96.19 91 VAL A N 1
ATOM 746 C CA . VAL A 1 91 ? -10.555 17.453 3.797 1 96.19 91 VAL A CA 1
ATOM 747 C C . VAL A 1 91 ? -9.398 16.594 3.314 1 96.19 91 VAL A C 1
ATOM 749 O O . VAL A 1 91 ? -9.539 15.375 3.174 1 96.19 91 VAL A O 1
ATOM 752 N N . ILE A 1 92 ? -8.289 17.203 3.049 1 97.62 92 ILE A N 1
ATOM 753 C CA . ILE A 1 92 ? -7.047 16.5 2.75 1 97.62 92 ILE A CA 1
ATOM 754 C C . ILE A 1 92 ? -5.969 16.891 3.758 1 97.62 92 ILE A C 1
ATOM 756 O O . ILE A 1 92 ? -5.523 18.047 3.777 1 97.62 92 ILE A O 1
ATOM 760 N N . TYR A 1 93 ? -5.656 15.977 4.637 1 98.69 93 TYR A N 1
ATOM 761 C CA . TYR A 1 93 ? -4.512 16.047 5.539 1 98.69 93 TYR A CA 1
ATOM 762 C C . TYR A 1 93 ? -3.242 15.555 4.848 1 98.69 93 TYR A C 1
ATOM 764 O O . TYR A 1 93 ? -3.227 14.484 4.246 1 98.69 93 TYR A O 1
ATOM 772 N N . PHE A 1 94 ? -2.152 16.375 4.914 1 98.88 94 PHE A N 1
ATOM 773 C CA . PHE A 1 94 ? -0.981 15.852 4.219 1 98.88 94 PHE A CA 1
ATOM 774 C C . PHE A 1 94 ? 0.299 16.234 4.953 1 98.88 94 PHE A C 1
ATOM 776 O O . PHE A 1 94 ? 0.34 17.234 5.656 1 98.88 94 PHE A O 1
ATOM 783 N N . ASN A 1 95 ? 1.228 15.414 4.852 1 98.75 95 ASN A N 1
ATOM 784 C CA . ASN A 1 95 ? 2.598 15.594 5.32 1 98.75 95 ASN A CA 1
ATOM 785 C C . ASN A 1 95 ? 3.594 14.859 4.422 1 98.75 95 ASN A C 1
ATOM 787 O O . ASN A 1 95 ? 3.271 13.828 3.842 1 98.75 95 ASN A O 1
ATOM 791 N N . ASN A 1 96 ? 4.754 15.352 4.293 1 98.31 96 ASN A N 1
ATOM 792 C CA . ASN A 1 96 ? 5.941 14.742 3.705 1 98.31 96 ASN A CA 1
ATOM 793 C C . ASN A 1 96 ? 7.223 15.305 4.312 1 98.31 96 ASN A C 1
ATOM 795 O O . ASN A 1 96 ? 7.574 16.453 4.066 1 98.31 96 ASN A O 1
ATOM 799 N N . GLY A 1 97 ? 7.879 14.477 5.164 1 97.5 97 GLY A N 1
ATOM 800 C CA . GLY A 1 97 ? 9.016 15.156 5.758 1 97.5 97 GLY A CA 1
ATOM 801 C C . GLY A 1 97 ? 10.062 14.211 6.309 1 97.5 97 GLY A C 1
ATOM 802 O O . GLY A 1 97 ? 11.188 14.625 6.613 1 97.5 97 GLY A O 1
ATOM 803 N N . LEU A 1 98 ? 9.789 12.891 6.449 1 97.88 98 LEU A N 1
ATOM 804 C CA . LEU A 1 98 ? 10.734 11.977 7.086 1 97.88 98 LEU A CA 1
ATOM 805 C C . LEU A 1 98 ? 11.461 11.141 6.043 1 97.88 98 LEU A C 1
ATOM 807 O O . LEU A 1 98 ? 12.109 10.141 6.383 1 97.88 98 LEU A O 1
ATOM 811 N N . HIS A 1 99 ? 11.312 11.461 4.773 1 96.62 99 HIS A N 1
ATOM 812 C CA . HIS A 1 99 ? 12.023 10.844 3.66 1 96.62 99 HIS A CA 1
ATOM 813 C C . HIS A 1 99 ? 12.68 11.898 2.773 1 96.62 99 HIS A C 1
ATOM 815 O O . HIS A 1 99 ? 12.492 13.102 2.986 1 96.62 99 HIS A O 1
ATOM 821 N N . GLY A 1 100 ? 13.5 11.469 1.774 1 95.94 100 GLY A N 1
ATOM 822 C CA . GLY A 1 100 ? 14.117 12.406 0.852 1 95.94 100 GLY A CA 1
ATOM 823 C C . GLY A 1 100 ? 15.266 13.18 1.472 1 95.94 100 GLY A C 1
ATOM 824 O O . GLY A 1 100 ? 15.406 14.383 1.241 1 95.94 100 GLY A O 1
ATOM 825 N N . TRP A 1 101 ? 16.047 12.547 2.27 1 95.5 101 TRP A N 1
ATOM 826 C CA . TRP A 1 101 ? 17.094 13.203 3.033 1 95.5 101 TRP A CA 1
ATOM 827 C C . TRP A 1 101 ? 18.219 13.68 2.117 1 95.5 101 TRP A C 1
ATOM 829 O O . TRP A 1 101 ? 19.094 14.438 2.539 1 95.5 101 TRP A O 1
ATOM 839 N N . HIS A 1 102 ? 18.203 13.305 0.86 1 94.5 102 HIS A N 1
ATOM 840 C CA . HIS A 1 102 ? 19.172 13.789 -0.107 1 94.5 102 HIS A CA 1
ATOM 841 C C . HIS A 1 102 ? 18.922 15.242 -0.48 1 94.5 102 HIS A C 1
ATOM 843 O O . HIS A 1 102 ? 19.766 15.891 -1.106 1 94.5 102 HIS A O 1
ATOM 849 N N . LEU A 1 103 ? 17.781 15.797 -0.086 1 96.56 103 LEU A N 1
ATOM 850 C CA . LEU A 1 103 ? 17.391 17.172 -0.411 1 96.56 103 LEU A CA 1
ATOM 851 C C . LEU A 1 103 ? 17.859 18.141 0.666 1 96.56 103 LEU A C 1
ATOM 853 O O . LEU A 1 103 ? 17.734 17.859 1.86 1 96.56 103 LEU A O 1
ATOM 857 N N . ASN A 1 104 ? 18.375 19.203 0.265 1 97 104 ASN A N 1
ATOM 858 C CA . ASN A 1 104 ? 18.547 20.281 1.23 1 97 104 ASN A CA 1
ATOM 859 C C . ASN A 1 104 ? 17.25 21.047 1.461 1 97 104 ASN A C 1
ATOM 861 O O . ASN A 1 104 ? 16.234 20.781 0.81 1 97 104 ASN A O 1
ATOM 865 N N . VAL A 1 105 ? 17.281 21.969 2.387 1 97.38 105 VAL A N 1
ATOM 866 C CA . VAL A 1 105 ? 16.062 22.609 2.844 1 97.38 105 VAL A CA 1
ATOM 867 C C . VAL A 1 105 ? 15.445 23.422 1.7 1 97.38 105 VAL A C 1
ATOM 869 O O . VAL A 1 105 ? 14.219 23.484 1.577 1 97.38 105 VAL A O 1
ATOM 872 N N . GLU A 1 106 ? 16.219 24 0.832 1 97.81 106 GLU A N 1
ATOM 873 C CA . GLU A 1 106 ? 15.703 24.781 -0.292 1 97.81 106 GLU A CA 1
ATOM 874 C C . GLU A 1 106 ? 15.008 23.875 -1.313 1 97.81 106 GLU A C 1
ATOM 876 O O . GLU A 1 106 ? 13.922 24.203 -1.791 1 97.81 106 GLU A O 1
ATOM 881 N N . GLN A 1 107 ? 15.664 22.797 -1.573 1 97.88 107 GLN A N 1
ATOM 882 C CA . GLN A 1 107 ? 15.078 21.828 -2.492 1 97.88 107 GLN A CA 1
ATOM 883 C C . GLN A 1 107 ? 13.773 21.25 -1.938 1 97.88 107 GLN A C 1
ATOM 885 O O . GLN A 1 107 ? 12.797 21.094 -2.672 1 97.88 107 GLN A O 1
ATOM 890 N N . TYR A 1 108 ? 13.812 21 -0.701 1 98.19 108 TYR A N 1
ATOM 891 C CA . TYR A 1 108 ? 12.602 20.531 -0.044 1 98.19 108 TYR A CA 1
ATOM 892 C C . TYR A 1 108 ? 11.477 21.547 -0.158 1 98.19 108 TYR A C 1
ATOM 894 O O . TYR A 1 108 ? 10.352 21.219 -0.537 1 98.19 108 TYR A O 1
ATOM 902 N N . GLY A 1 109 ? 11.773 22.766 0.168 1 98.75 109 GLY A N 1
ATOM 903 C CA . GLY A 1 109 ? 10.781 23.828 0.095 1 98.75 109 GLY A CA 1
ATOM 904 C C . GLY A 1 109 ? 10.188 24 -1.29 1 98.75 109 GLY A C 1
ATOM 905 O O . GLY A 1 109 ? 8.969 24.156 -1.436 1 98.75 109 GLY A O 1
ATOM 906 N N . LYS A 1 110 ? 11 23.969 -2.299 1 98.56 110 LYS A N 1
ATOM 907 C CA . LYS A 1 110 ? 10.523 24.062 -3.676 1 98.56 110 LYS A CA 1
ATOM 908 C C . LYS A 1 110 ? 9.586 22.906 -4.02 1 98.56 110 LYS A C 1
ATOM 910 O O . LYS A 1 110 ? 8.539 23.125 -4.641 1 98.56 110 LYS A O 1
ATOM 915 N N . GLY A 1 111 ? 10.031 21.719 -3.621 1 98.56 111 GLY A N 1
ATOM 916 C CA . GLY A 1 111 ? 9.18 20.562 -3.852 1 98.56 111 GLY A CA 1
ATOM 917 C C . GLY A 1 111 ? 7.844 20.641 -3.135 1 98.56 111 GLY A C 1
ATOM 918 O O . GLY A 1 111 ? 6.805 20.312 -3.703 1 98.56 111 GLY A O 1
ATOM 919 N N . LEU A 1 112 ? 7.906 21.094 -1.898 1 98.81 112 LEU A N 1
ATOM 920 C CA . LEU A 1 112 ? 6.688 21.203 -1.107 1 98.81 112 LEU A CA 1
ATOM 921 C C . LEU A 1 112 ? 5.734 22.234 -1.711 1 98.81 112 LEU A C 1
ATOM 923 O O . LEU A 1 112 ? 4.523 21.984 -1.786 1 98.81 112 LEU A O 1
ATOM 927 N N . ARG A 1 113 ? 6.219 23.344 -2.174 1 98.75 113 ARG A N 1
ATOM 928 C CA . ARG A 1 113 ? 5.398 24.359 -2.82 1 98.75 113 ARG A CA 1
ATOM 929 C C . ARG A 1 113 ? 4.715 23.797 -4.066 1 98.75 113 ARG A C 1
ATOM 931 O O . ARG A 1 113 ? 3.525 24.031 -4.285 1 98.75 113 ARG A O 1
ATOM 938 N N . LYS A 1 114 ? 5.504 23.094 -4.844 1 98.69 114 LYS A N 1
ATOM 939 C CA . LYS A 1 114 ? 4.938 22.484 -6.043 1 98.69 114 LYS A CA 1
ATOM 940 C C . LYS A 1 114 ? 3.832 21.484 -5.684 1 98.69 114 LYS A C 1
ATOM 942 O O . LYS A 1 114 ? 2.811 21.422 -6.367 1 98.69 114 LYS A O 1
ATOM 947 N N . TYR A 1 115 ? 4.074 20.734 -4.668 1 98.56 115 TYR A N 1
ATOM 948 C CA . TYR A 1 115 ? 3.086 19.734 -4.27 1 98.56 115 TYR A CA 1
ATOM 949 C C . TYR A 1 115 ? 1.818 20.406 -3.752 1 98.56 115 TYR A C 1
ATOM 951 O O . TYR A 1 115 ? 0.708 19.953 -4.023 1 98.56 115 TYR A O 1
ATOM 959 N N . VAL A 1 116 ? 1.973 21.5 -2.996 1 98.75 116 VAL A N 1
ATOM 960 C CA . VAL A 1 116 ? 0.83 22.266 -2.529 1 98.75 116 VAL A CA 1
ATOM 961 C C . VAL A 1 116 ? 0.024 22.781 -3.725 1 98.75 116 VAL A C 1
ATOM 963 O O . VAL A 1 116 ? -1.202 22.641 -3.756 1 98.75 116 VAL A O 1
ATOM 966 N N . LYS A 1 117 ? 0.628 23.328 -4.699 1 98.44 117 LYS A N 1
ATOM 967 C CA . LYS A 1 117 ? -0.051 23.797 -5.906 1 98.44 117 LYS A CA 1
ATOM 968 C C . LYS A 1 117 ? -0.767 22.656 -6.617 1 98.44 117 LYS A C 1
ATOM 970 O O . LYS A 1 117 ? -1.882 22.828 -7.113 1 98.44 117 LYS A O 1
ATOM 975 N N . PHE A 1 118 ? -0.091 21.562 -6.664 1 97.88 118 PHE A N 1
ATOM 976 C CA . PHE A 1 118 ? -0.68 20.375 -7.273 1 97.88 118 PHE A CA 1
ATOM 977 C C . PHE A 1 118 ? -1.953 19.969 -6.539 1 97.88 118 PHE A C 1
ATOM 979 O O . PHE A 1 118 ? -2.996 19.766 -7.164 1 97.88 118 PHE A O 1
ATOM 986 N N . LEU A 1 119 ? -1.883 19.859 -5.172 1 98 119 LEU A N 1
ATOM 987 C CA . LEU A 1 119 ? -3.051 19.484 -4.387 1 98 119 LEU A CA 1
ATOM 988 C C . LEU A 1 119 ? -4.191 20.469 -4.602 1 98 119 LEU A C 1
ATOM 990 O O . LEU A 1 119 ? -5.352 20.078 -4.73 1 98 119 LEU A O 1
ATOM 994 N N . LYS A 1 120 ? -3.885 21.719 -4.641 1 97 120 LYS A N 1
ATOM 995 C CA . LYS A 1 120 ? -4.902 22.75 -4.855 1 97 120 LYS A CA 1
ATOM 996 C C . LYS A 1 120 ? -5.559 22.594 -6.223 1 97 120 LYS A C 1
ATOM 998 O O . LYS A 1 120 ? -6.758 22.844 -6.371 1 97 120 LYS A O 1
ATOM 1003 N N . SER A 1 121 ? -4.805 22.141 -7.207 1 95.69 121 SER A N 1
ATOM 1004 C CA . SER A 1 121 ? -5.336 22 -8.555 1 95.69 121 SER A CA 1
ATOM 1005 C C . SER A 1 121 ? -6.191 20.734 -8.672 1 95.69 121 SER A C 1
ATOM 1007 O O . SER A 1 121 ? -7.078 20.656 -9.531 1 95.69 121 SER A O 1
ATOM 1009 N N . GLN A 1 122 ? -5.844 19.766 -7.855 1 94.38 122 GLN A N 1
ATOM 1010 C CA . GLN A 1 122 ? -6.504 18.469 -7.984 1 94.38 122 GLN A CA 1
ATOM 1011 C C . GLN A 1 122 ? -7.711 18.375 -7.059 1 94.38 122 GLN A C 1
ATOM 1013 O O . GLN A 1 122 ? -8.641 17.609 -7.324 1 94.38 122 GLN A O 1
ATOM 1018 N N . LYS A 1 123 ? -7.676 19.125 -5.961 1 93.12 123 LYS A N 1
ATOM 1019 C CA . LYS A 1 123 ? -8.688 18.953 -4.926 1 93.12 123 LYS A CA 1
ATOM 1020 C C . LYS A 1 123 ? -10.055 19.438 -5.414 1 93.12 123 LYS A C 1
ATOM 1022 O O . LYS A 1 123 ? -10.141 20.266 -6.312 1 93.12 123 LYS A O 1
ATOM 1027 N N . ALA A 1 124 ? -11.07 18.922 -4.816 1 90.06 124 ALA A N 1
ATOM 1028 C CA . ALA A 1 124 ? -12.422 19.438 -5.035 1 90.06 124 ALA A CA 1
ATOM 1029 C C . ALA A 1 124 ? -12.523 20.906 -4.605 1 90.06 124 ALA A C 1
ATOM 1031 O O . ALA A 1 124 ? -11.758 21.359 -3.75 1 90.06 124 ALA A O 1
ATOM 1032 N N . LYS A 1 125 ? -13.414 21.609 -5.152 1 86.75 125 LYS A N 1
ATOM 1033 C CA . LYS A 1 125 ? -13.539 23.062 -4.988 1 86.75 125 LYS A CA 1
ATOM 1034 C C . LYS A 1 125 ? -13.648 23.438 -3.512 1 86.75 125 LYS A C 1
ATOM 1036 O O . LYS A 1 125 ? -12.969 24.359 -3.055 1 86.75 125 LYS A O 1
ATOM 1041 N N . ASN A 1 126 ? -14.289 22.719 -2.689 1 88.44 126 ASN A N 1
ATOM 1042 C CA . ASN A 1 126 ? -14.492 23.141 -1.307 1 88.44 126 ASN A CA 1
ATOM 1043 C C . ASN A 1 126 ? -13.688 22.266 -0.338 1 88.44 126 ASN A C 1
ATOM 1045 O O . ASN A 1 126 ? -13.898 22.328 0.874 1 88.44 126 ASN A O 1
ATOM 1049 N N . ALA A 1 127 ? -12.75 21.625 -0.882 1 93.88 127 ALA A N 1
ATOM 1050 C CA . ALA A 1 127 ? -11.953 20.781 -0.003 1 93.88 127 ALA A CA 1
ATOM 1051 C C . ALA A 1 127 ? -10.969 21.609 0.814 1 93.88 127 ALA A C 1
ATOM 1053 O O . ALA A 1 127 ? -10.375 22.562 0.304 1 93.88 127 ALA A O 1
ATOM 1054 N N . ILE A 1 128 ? -10.781 21.266 2.021 1 95.56 128 ILE A N 1
ATOM 1055 C CA . ILE A 1 128 ? -9.836 21.906 2.932 1 95.56 128 ILE A CA 1
ATOM 1056 C C . ILE A 1 128 ? -8.516 21.141 2.926 1 95.56 128 ILE A C 1
ATOM 1058 O O . ILE A 1 128 ? -8.5 19.906 3.035 1 95.56 128 ILE A O 1
ATOM 1062 N N . LEU A 1 129 ? -7.426 21.875 2.723 1 97.88 129 LEU A N 1
ATOM 1063 C CA . LEU A 1 129 ? -6.102 21.297 2.926 1 97.88 129 LEU A CA 1
ATOM 1064 C C . LEU A 1 129 ? -5.594 21.594 4.332 1 97.88 129 LEU A C 1
ATOM 1066 O O . LEU A 1 129 ? -5.766 22.703 4.844 1 97.88 129 LEU A O 1
ATOM 1070 N N . VAL A 1 130 ? -5.023 20.625 4.965 1 98.62 130 VAL A N 1
ATOM 1071 C CA . VAL A 1 130 ? -4.414 20.75 6.281 1 98.62 130 VAL A CA 1
ATOM 1072 C C . VAL A 1 130 ? -3.033 20.109 6.285 1 98.62 130 VAL A C 1
ATOM 1074 O O . VAL A 1 130 ? -2.891 18.938 5.926 1 98.62 130 VAL A O 1
ATOM 1077 N N . PHE A 1 131 ? -2.064 20.859 6.723 1 98.88 131 PHE A N 1
ATOM 1078 C CA . PHE A 1 131 ? -0.705 20.328 6.746 1 98.88 131 PHE A CA 1
ATOM 1079 C C . PHE A 1 131 ? -0.285 19.969 8.164 1 98.88 131 PHE A C 1
ATOM 1081 O O . PHE A 1 131 ? -0.521 20.75 9.102 1 98.88 131 PHE A O 1
ATOM 1088 N N . ALA A 1 132 ? 0.327 18.844 8.344 1 98.88 132 ALA A N 1
ATOM 1089 C CA . ALA A 1 132 ? 0.912 18.469 9.633 1 98.88 132 ALA A CA 1
ATOM 1090 C C . ALA A 1 132 ? 2.432 18.625 9.609 1 98.88 132 ALA A C 1
ATOM 1092 O O . ALA A 1 132 ? 3.09 18.156 8.672 1 98.88 132 ALA A O 1
ATOM 1093 N N . LEU A 1 133 ? 2.941 19.219 10.586 1 98.88 133 LEU A N 1
ATOM 1094 C CA . LEU A 1 133 ? 4.395 19.312 10.703 1 98.88 133 LEU A CA 1
ATOM 1095 C C . LEU A 1 133 ? 5.004 17.938 10.977 1 98.88 133 LEU A C 1
ATOM 1097 O O . LEU A 1 133 ? 4.387 17.094 11.641 1 98.88 133 LEU A O 1
ATOM 1101 N N . THR A 1 134 ? 6.215 17.781 10.477 1 98.88 134 THR A N 1
ATOM 1102 C CA . THR A 1 134 ? 6.945 16.531 10.609 1 98.88 134 THR A CA 1
ATOM 1103 C C . THR A 1 134 ? 7.316 16.266 12.062 1 98.88 134 THR A C 1
ATOM 1105 O O . THR A 1 134 ? 7.746 17.188 12.773 1 98.88 134 THR A O 1
ATOM 1108 N N . THR A 1 135 ? 7.137 15.078 12.523 1 98.81 135 THR A N 1
ATOM 1109 C CA . THR A 1 135 ? 7.445 14.672 13.883 1 98.81 135 THR A CA 1
ATOM 1110 C C . THR A 1 135 ? 8.953 14.539 14.078 1 98.81 135 THR A C 1
ATOM 1112 O O . THR A 1 135 ? 9.711 14.5 13.109 1 98.81 135 THR A O 1
ATOM 1115 N N . PRO A 1 136 ? 9.375 14.43 15.273 1 98.62 136 PRO A N 1
ATOM 1116 C CA . PRO A 1 136 ? 10.805 14.445 15.578 1 98.62 136 PRO A CA 1
ATOM 1117 C C . PRO A 1 136 ? 11.539 13.211 15.055 1 98.62 136 PRO A C 1
ATOM 1119 O O . PRO A 1 136 ? 10.922 12.18 14.82 1 98.62 136 PRO A O 1
ATOM 1122 N N . TYR A 1 137 ? 12.883 13.391 14.906 1 97.94 137 TYR A N 1
ATOM 1123 C CA . TYR A 1 137 ? 13.805 12.305 14.617 1 97.94 137 TYR A CA 1
ATOM 1124 C C . TYR A 1 137 ? 14.641 11.961 15.852 1 97.94 137 TYR A C 1
ATOM 1126 O O . TYR A 1 137 ? 15.672 12.594 16.109 1 97.94 137 TYR A O 1
ATOM 1134 N N . PRO A 1 138 ? 14.32 10.969 16.562 1 96.88 138 PRO A N 1
ATOM 1135 C CA . PRO A 1 138 ? 14.922 10.68 17.859 1 96.88 138 PRO A CA 1
ATOM 1136 C C . PRO A 1 138 ? 16.312 10.078 17.75 1 96.88 138 PRO A C 1
ATOM 1138 O O . PRO A 1 138 ? 16.656 9.469 16.719 1 96.88 138 PRO A O 1
ATOM 1141 N N . SER A 1 139 ? 17.062 10.234 18.812 1 95.44 139 SER A N 1
ATOM 1142 C CA . SER A 1 139 ? 18.406 9.656 18.906 1 95.44 139 SER A CA 1
ATOM 1143 C C . SER A 1 139 ? 18.359 8.211 19.391 1 95.44 139 SER A C 1
ATOM 1145 O O . SER A 1 139 ? 17.5 7.848 20.188 1 95.44 139 SER A O 1
ATOM 1147 N N . ASN A 1 140 ? 19.25 7.457 18.875 1 93.75 140 ASN A N 1
ATOM 1148 C CA . ASN A 1 140 ? 19.391 6.094 19.375 1 93.75 140 ASN A CA 1
ATOM 1149 C C . ASN A 1 140 ? 20.438 6.012 20.484 1 93.75 140 ASN A C 1
ATOM 1151 O O . ASN A 1 140 ? 20.688 4.938 21.031 1 93.75 140 ASN A O 1
ATOM 1155 N N . LYS A 1 141 ? 21.047 7.09 20.812 1 93.62 141 LYS A N 1
ATOM 1156 C CA . LYS A 1 141 ? 22.094 7.125 21.828 1 93.62 141 LYS A CA 1
ATOM 1157 C C . LYS A 1 141 ? 21.516 7.379 23.219 1 93.62 141 LYS A C 1
ATOM 1159 O O . LYS A 1 141 ? 20.656 8.25 23.391 1 93.62 141 LYS A O 1
ATOM 1164 N N . PRO A 1 142 ? 22.109 6.582 24.156 1 90.31 142 PRO A N 1
ATOM 1165 C CA . PRO A 1 142 ? 21.641 6.824 25.516 1 90.31 142 PRO A CA 1
ATOM 1166 C C . PRO A 1 142 ? 21.859 8.266 25.969 1 90.31 142 PRO A C 1
ATOM 1168 O O . PRO A 1 142 ? 22.922 8.844 25.703 1 90.31 142 PRO A O 1
ATOM 1171 N N . GLY A 1 143 ? 20.859 8.852 26.531 1 90.31 143 GLY A N 1
ATOM 1172 C CA . GLY A 1 143 ? 20.984 10.18 27.109 1 90.31 143 GLY A CA 1
ATOM 1173 C C . GLY A 1 143 ? 20.734 11.289 26.094 1 90.31 143 GLY A C 1
ATOM 1174 O O . GLY A 1 143 ? 20.703 12.469 26.453 1 90.31 143 GLY A O 1
ATOM 1175 N N . GLU A 1 144 ? 20.656 10.906 24.891 1 92.75 144 GLU A N 1
ATOM 1176 C CA . GLU A 1 144 ? 20.375 11.875 23.828 1 92.75 144 GLU A CA 1
ATOM 1177 C C . GLU A 1 144 ? 18.953 11.742 23.328 1 92.75 144 GLU A C 1
ATOM 1179 O O . GLU A 1 144 ? 18.516 10.648 22.953 1 92.75 144 GLU A O 1
ATOM 1184 N N . LYS A 1 145 ? 18.297 12.844 23.312 1 93.81 145 LYS A N 1
ATOM 1185 C CA . LYS A 1 145 ? 16.891 12.82 22.953 1 93.81 145 LYS A CA 1
ATOM 1186 C C . LYS A 1 145 ? 16.719 12.836 21.422 1 93.81 145 LYS A C 1
ATOM 1188 O O . LYS A 1 145 ? 15.961 12.031 20.875 1 93.81 145 LYS A O 1
ATOM 1193 N N . MET A 1 146 ? 17.438 13.758 20.797 1 96.31 146 MET A N 1
ATOM 1194 C CA . MET A 1 146 ? 17.266 13.945 19.359 1 96.31 146 MET A CA 1
ATOM 1195 C C . MET A 1 146 ? 18.531 13.562 18.609 1 96.31 146 MET A C 1
ATOM 1197 O O . MET A 1 146 ? 19.641 13.859 19.062 1 96.31 146 MET A O 1
ATOM 1201 N N . ALA A 1 147 ? 18.359 12.969 17.469 1 96.19 147 ALA A N 1
ATOM 1202 C CA . ALA A 1 147 ? 19.469 12.719 16.562 1 96.19 147 ALA A CA 1
ATOM 1203 C C . ALA A 1 147 ? 19.891 14 15.844 1 96.19 147 ALA A C 1
ATOM 1205 O O . ALA A 1 147 ? 19.094 14.938 15.734 1 96.19 147 ALA A O 1
ATOM 1206 N N . PRO A 1 148 ? 21.109 14.078 15.375 1 95 148 PRO A N 1
ATOM 1207 C CA . PRO A 1 148 ? 21.547 15.242 14.594 1 95 148 PRO A CA 1
ATOM 1208 C C . PRO A 1 148 ? 20.625 15.547 13.422 1 95 148 PRO A C 1
ATOM 1210 O O . PRO A 1 148 ? 20.375 16.719 13.109 1 95 148 PRO A O 1
ATOM 1213 N N . ARG A 1 149 ? 20.047 14.57 12.828 1 96.31 149 ARG A N 1
ATOM 1214 C CA . ARG A 1 149 ? 19.141 14.711 11.688 1 96.31 149 ARG A CA 1
ATOM 1215 C C . ARG A 1 149 ? 17.906 15.531 12.062 1 96.31 149 ARG A C 1
ATOM 1217 O O . ARG A 1 149 ? 17.219 16.047 11.188 1 96.31 149 ARG A O 1
ATOM 1224 N N . ASN A 1 150 ? 17.594 15.609 13.344 1 98.19 150 ASN A N 1
ATOM 1225 C CA . ASN A 1 150 ? 16.422 16.375 13.773 1 98.19 150 ASN A CA 1
ATOM 1226 C C . ASN A 1 150 ? 16.547 17.844 13.406 1 98.19 150 ASN A C 1
ATOM 1228 O O . ASN A 1 150 ? 15.531 18.531 13.266 1 98.19 150 ASN A O 1
ATOM 1232 N N . LEU A 1 151 ? 17.719 18.328 13.273 1 98 151 LEU A N 1
ATOM 1233 C CA . LEU A 1 151 ? 17.891 19.703 12.812 1 98 151 LEU A CA 1
ATOM 1234 C C . LEU A 1 151 ? 17.312 19.891 11.422 1 98 151 LEU A C 1
ATOM 1236 O O . LEU A 1 151 ? 16.703 20.922 11.125 1 98 151 LEU A O 1
ATOM 1240 N N . GLU A 1 152 ? 17.5 18.922 10.57 1 97.88 152 GLU A N 1
ATOM 1241 C CA . GLU A 1 152 ? 16.891 18.969 9.242 1 97.88 152 GLU A CA 1
ATOM 1242 C C . GLU A 1 152 ? 15.367 18.953 9.336 1 97.88 152 GLU A C 1
ATOM 1244 O O . GLU A 1 152 ? 14.695 19.656 8.57 1 97.88 152 GLU A O 1
ATOM 1249 N N . VAL A 1 153 ? 14.797 18.203 10.289 1 98.69 153 VAL A N 1
ATOM 1250 C CA . VAL A 1 153 ? 13.359 18.172 10.5 1 98.69 153 VAL A CA 1
ATOM 1251 C C . VAL A 1 153 ? 12.859 19.562 10.883 1 98.69 153 VAL A C 1
ATOM 1253 O O . VAL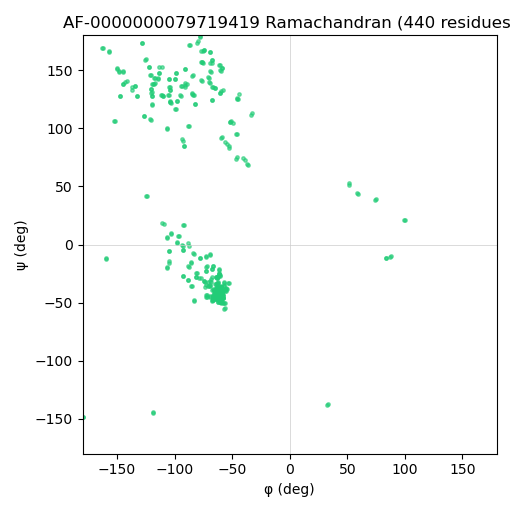 A 1 153 ? 11.859 20.031 10.336 1 98.69 153 VAL A O 1
ATOM 1256 N N . LEU A 1 154 ? 13.578 20.188 11.766 1 98.75 154 LEU A N 1
ATOM 1257 C CA . LEU A 1 154 ? 13.195 21.531 12.203 1 98.75 154 LEU A CA 1
ATOM 1258 C C . LEU A 1 154 ? 13.258 22.516 11.047 1 98.75 154 LEU A C 1
ATOM 1260 O O . LEU A 1 154 ? 12.375 23.375 10.898 1 98.75 154 LEU A O 1
ATOM 1264 N N . ASN A 1 155 ? 14.273 22.406 10.273 1 98.75 155 ASN A N 1
ATOM 1265 C CA . ASN A 1 155 ? 14.391 23.266 9.094 1 98.75 155 ASN A CA 1
ATOM 1266 C C . ASN A 1 155 ? 13.25 23.031 8.117 1 98.75 155 ASN A C 1
ATOM 1268 O O . ASN A 1 155 ? 12.672 23.969 7.59 1 98.75 155 ASN A O 1
ATOM 1272 N N . ARG A 1 156 ? 12.906 21.781 7.879 1 98.81 156 ARG A N 1
ATOM 1273 C CA . ARG A 1 156 ? 11.789 21.438 7.004 1 98.81 156 ARG A CA 1
ATOM 1274 C C . ARG A 1 156 ? 10.477 21.984 7.555 1 98.81 156 ARG A C 1
ATOM 1276 O O . ARG A 1 156 ? 9.672 22.547 6.809 1 98.81 156 ARG A O 1
ATOM 1283 N N . ASN A 1 157 ? 10.289 21.844 8.828 1 98.88 157 ASN A N 1
ATOM 1284 C CA . ASN A 1 157 ? 9.07 22.359 9.445 1 98.88 157 ASN A CA 1
ATOM 1285 C C . ASN A 1 157 ? 8.992 23.875 9.344 1 98.88 157 ASN A C 1
ATOM 1287 O O . ASN A 1 157 ? 7.902 24.438 9.172 1 98.88 157 ASN A O 1
ATOM 1291 N N . GLY A 1 158 ? 10.141 24.531 9.531 1 98.88 158 GLY A N 1
ATOM 1292 C CA . GLY A 1 158 ? 10.172 25.969 9.375 1 98.88 158 GLY A CA 1
ATOM 1293 C C . GLY A 1 158 ? 9.734 26.438 8 1 98.88 158 GLY A C 1
ATOM 1294 O O . GLY A 1 158 ? 8.883 27.312 7.883 1 98.88 158 GLY A O 1
ATOM 1295 N N . ILE A 1 159 ? 10.289 25.875 6.988 1 98.75 159 ILE A N 1
ATOM 1296 C CA . ILE A 1 159 ? 9.953 26.281 5.629 1 98.75 159 ILE A CA 1
ATOM 1297 C C . ILE A 1 159 ? 8.516 25.859 5.309 1 98.75 159 ILE A C 1
ATOM 1299 O O . ILE A 1 159 ? 7.809 26.562 4.586 1 98.75 159 ILE A O 1
ATOM 1303 N N . ALA A 1 160 ? 8.07 24.719 5.82 1 98.88 160 ALA A N 1
ATOM 1304 C CA . ALA A 1 160 ? 6.688 24.281 5.625 1 98.88 160 ALA A CA 1
ATOM 1305 C C . ALA A 1 160 ? 5.707 25.297 6.199 1 98.88 160 ALA A C 1
ATOM 1307 O O . ALA A 1 160 ? 4.707 25.641 5.559 1 98.88 160 ALA A O 1
ATOM 1308 N N . ARG A 1 161 ? 5.992 25.812 7.406 1 98.81 161 ARG A N 1
ATOM 1309 C CA . ARG A 1 161 ? 5.137 26.828 8.016 1 98.81 161 ARG A CA 1
ATOM 1310 C C . ARG A 1 161 ? 5.016 28.047 7.117 1 98.81 161 ARG A C 1
ATOM 1312 O O . ARG A 1 161 ? 3.918 28.578 6.934 1 98.81 161 ARG A O 1
ATOM 1319 N N . LYS A 1 162 ? 6.098 28.453 6.629 1 98.75 162 LYS A N 1
ATOM 1320 C CA . LYS A 1 162 ? 6.109 29.625 5.758 1 98.75 162 LYS A CA 1
ATOM 1321 C C . LYS A 1 162 ? 5.262 29.391 4.512 1 98.75 162 LYS A C 1
ATOM 1323 O O . LYS A 1 162 ? 4.445 30.234 4.137 1 98.75 162 LYS A O 1
ATOM 1328 N N . ILE A 1 163 ? 5.473 28.266 3.9 1 98.88 163 ILE A N 1
ATOM 1329 C CA . ILE A 1 163 ? 4.754 27.938 2.674 1 98.88 163 ILE A CA 1
ATOM 1330 C C . ILE A 1 163 ? 3.258 27.828 2.963 1 98.88 163 ILE A C 1
ATOM 1332 O O . ILE A 1 163 ? 2.436 28.359 2.209 1 98.88 163 ILE A O 1
ATOM 1336 N N . MET A 1 164 ? 2.883 27.125 4.027 1 98.88 164 MET A N 1
ATOM 1337 C CA . MET A 1 164 ? 1.47 26.953 4.352 1 98.88 164 MET A CA 1
ATOM 1338 C C . MET A 1 164 ? 0.811 28.297 4.625 1 98.88 164 MET A C 1
ATOM 1340 O O . MET A 1 164 ? -0.345 28.516 4.258 1 98.88 164 MET A O 1
ATOM 1344 N N . LYS A 1 165 ? 1.52 29.172 5.285 1 98.62 165 LYS A N 1
ATOM 1345 C CA . LYS A 1 165 ? 1.013 30.531 5.52 1 98.62 165 LYS A CA 1
ATOM 1346 C C . LYS A 1 165 ? 0.752 31.25 4.199 1 98.62 165 LYS A C 1
ATOM 1348 O O . LYS A 1 165 ? -0.284 31.891 4.039 1 98.62 165 LYS A O 1
ATOM 1353 N N . GLU A 1 166 ? 1.634 31.156 3.273 1 98.31 166 GLU A N 1
ATOM 1354 C CA . GLU A 1 166 ? 1.505 31.781 1.961 1 98.31 166 GLU A CA 1
ATOM 1355 C C . GLU A 1 166 ? 0.232 31.328 1.254 1 98.31 166 GLU A C 1
ATOM 1357 O O . GLU A 1 166 ? -0.377 32.094 0.504 1 98.31 166 GLU A O 1
ATOM 1362 N N . TYR A 1 167 ? -0.174 30.141 1.483 1 98.12 167 TYR A N 1
ATOM 1363 C CA . TYR A 1 167 ? -1.298 29.562 0.748 1 98.12 167 TYR A CA 1
ATOM 1364 C C . TYR A 1 167 ? -2.533 29.469 1.633 1 98.12 167 TYR A C 1
ATOM 1366 O O . TYR A 1 167 ? -3.529 28.844 1.25 1 98.12 167 TYR A O 1
ATOM 1374 N N . ASP A 1 168 ? -2.475 30 2.828 1 97.12 168 ASP A N 1
ATOM 1375 C CA . ASP A 1 168 ? -3.578 30.016 3.783 1 97.12 168 ASP A CA 1
ATOM 1376 C C . ASP A 1 168 ? -4.043 28.594 4.113 1 97.12 168 ASP A C 1
ATOM 1378 O O . ASP A 1 168 ? -5.238 28.297 4.059 1 97.12 168 ASP A O 1
ATOM 1382 N N . ILE A 1 169 ? -3.117 27.734 4.332 1 98.44 169 ILE A N 1
ATOM 1383 C CA . ILE A 1 169 ? -3.395 26.359 4.727 1 98.44 169 ILE A CA 1
ATOM 1384 C C . ILE A 1 169 ? -3.131 26.188 6.219 1 98.44 169 ILE A C 1
ATOM 1386 O O . ILE A 1 169 ? -2.037 26.484 6.703 1 98.44 169 ILE A O 1
ATOM 1390 N N . PRO A 1 170 ? -4.164 25.766 6.984 1 98.25 170 PRO A N 1
ATOM 1391 C CA . PRO A 1 170 ? -3.943 25.531 8.414 1 98.25 170 PRO A CA 1
ATOM 1392 C C . PRO A 1 170 ? -2.879 24.453 8.672 1 98.25 170 PRO A C 1
ATOM 1394 O O . PRO A 1 170 ? -2.719 23.531 7.867 1 98.25 170 PRO A O 1
ATOM 1397 N N . VAL A 1 171 ? -2.166 24.609 9.836 1 98.56 171 VAL A N 1
ATOM 1398 C CA . VAL A 1 171 ? -1.066 23.719 10.195 1 98.56 171 VAL A CA 1
ATOM 1399 C C . VAL A 1 171 ? -1.373 23.016 11.516 1 98.56 171 VAL A C 1
ATOM 1401 O O . VAL A 1 171 ? -1.83 23.656 12.469 1 98.56 171 VAL A O 1
ATOM 1404 N N . ILE A 1 172 ? -1.212 21.75 11.539 1 98.31 172 ILE A N 1
ATOM 1405 C CA . ILE A 1 172 ? -1.229 20.953 12.766 1 98.31 172 ILE A CA 1
ATOM 1406 C C . ILE A 1 172 ? 0.201 20.688 13.227 1 98.31 172 ILE A C 1
ATOM 1408 O O . ILE A 1 172 ? 0.999 20.109 12.484 1 98.31 172 ILE A O 1
ATOM 1412 N N . ASP A 1 173 ? 0.512 21.062 14.422 1 98.56 173 ASP A N 1
ATOM 1413 C CA . ASP A 1 173 ? 1.874 20.938 14.93 1 98.56 173 ASP A CA 1
ATOM 1414 C C . ASP A 1 173 ? 2.066 19.609 15.656 1 98.56 173 ASP A C 1
ATOM 1416 O O . ASP A 1 173 ? 2.088 19.562 16.891 1 98.56 173 ASP A O 1
ATOM 1420 N N . LEU A 1 174 ? 2.357 18.578 14.922 1 98.62 174 LEU A N 1
ATOM 1421 C CA . LEU A 1 174 ? 2.596 17.266 15.523 1 98.62 174 LEU A CA 1
ATOM 1422 C C . LEU A 1 174 ? 3.957 17.219 16.203 1 98.62 174 LEU A C 1
ATOM 1424 O O . LEU A 1 174 ? 4.152 16.469 17.172 1 98.62 174 LEU A O 1
ATOM 1428 N N . TYR A 1 175 ? 4.906 17.969 15.656 1 98.69 175 TYR A N 1
ATOM 1429 C CA . TYR A 1 175 ? 6.211 18.047 16.312 1 98.69 175 TYR A CA 1
ATOM 1430 C C . TYR A 1 175 ? 6.078 18.531 17.75 1 98.69 175 TYR A C 1
ATOM 1432 O O . TYR A 1 175 ? 6.52 17.859 18.672 1 98.69 175 TYR A O 1
ATOM 1440 N N . GLY A 1 176 ? 5.469 19.641 17.875 1 98.5 176 GLY A N 1
ATOM 1441 C CA . GLY A 1 176 ? 5.301 20.234 19.203 1 98.5 176 GLY A CA 1
ATOM 1442 C C . GLY A 1 176 ? 4.441 19.391 20.125 1 98.5 176 GLY A C 1
ATOM 1443 O O . GLY A 1 176 ? 4.605 19.438 21.344 1 98.5 176 GLY A O 1
ATOM 1444 N N . LEU A 1 177 ? 3.533 18.625 19.547 1 98.5 177 LEU A N 1
ATOM 1445 C CA . LEU A 1 177 ? 2.641 17.766 20.328 1 98.5 177 LEU A CA 1
ATOM 1446 C C . LEU A 1 177 ? 3.428 16.688 21.047 1 98.5 177 LEU A C 1
ATOM 1448 O O . LEU A 1 177 ? 3.176 16.406 22.234 1 98.5 177 LEU A O 1
ATOM 1452 N N . VAL A 1 178 ? 4.434 16.062 20.375 1 98.19 178 VAL A N 1
ATOM 1453 C CA . VAL A 1 178 ? 4.996 14.828 20.922 1 98.19 178 VAL A CA 1
ATOM 1454 C C . VAL A 1 178 ? 6.379 15.109 21.5 1 98.19 178 VAL A C 1
ATOM 1456 O O . VAL A 1 178 ? 6.871 14.359 22.344 1 98.19 178 VAL A O 1
ATOM 1459 N N . GLU A 1 179 ? 7.027 16.203 21.094 1 97.88 179 GLU A N 1
ATOM 1460 C CA . GLU A 1 179 ? 8.422 16.484 21.422 1 97.88 179 GLU A CA 1
ATOM 1461 C C . GLU A 1 179 ? 8.633 16.594 22.922 1 97.88 179 GLU A C 1
ATOM 1463 O O . GLU A 1 179 ? 9.594 16.047 23.469 1 97.88 179 GLU A O 1
ATOM 1468 N N . PRO A 1 180 ? 7.789 17.25 23.688 1 97.38 180 PRO A N 1
ATOM 1469 C CA . PRO A 1 180 ? 8.055 17.453 25.109 1 97.38 180 PRO A CA 1
ATOM 1470 C C . PRO A 1 180 ? 8.141 16.156 25.891 1 97.38 180 PRO A C 1
ATOM 1472 O O . PRO A 1 180 ? 8.914 16.047 26.844 1 97.38 180 PRO A O 1
ATOM 1475 N N . GLU A 1 181 ? 7.387 15.141 25.5 1 97.19 181 GLU A N 1
ATOM 1476 C CA . GLU A 1 181 ? 7.402 13.836 26.172 1 97.19 181 GLU A CA 1
ATOM 1477 C C . GLU A 1 181 ? 7.711 12.719 25.188 1 97.19 181 GLU A C 1
ATOM 1479 O O . GLU A 1 181 ? 7.055 11.68 25.188 1 97.19 181 GLU A O 1
ATOM 1484 N N . LEU A 1 182 ? 8.617 12.969 24.344 1 96.94 182 LEU A N 1
ATOM 1485 C CA . LEU A 1 182 ? 8.93 12.062 23.25 1 96.94 182 LEU A CA 1
ATOM 1486 C C . LEU A 1 182 ? 9.258 10.664 23.766 1 96.94 182 LEU A C 1
ATOM 1488 O O . LEU A 1 182 ? 8.82 9.664 23.203 1 96.94 182 LEU A O 1
ATOM 1492 N N . ASP A 1 183 ? 9.992 10.555 24.891 1 94.56 183 ASP A N 1
ATOM 1493 C CA . ASP A 1 183 ? 10.391 9.258 25.438 1 94.56 183 ASP A CA 1
ATOM 1494 C C . ASP A 1 183 ? 9.172 8.445 25.844 1 94.56 183 ASP A C 1
ATOM 1496 O O . ASP A 1 183 ? 9.164 7.215 25.734 1 94.56 183 ASP A O 1
ATOM 1500 N N . LYS A 1 184 ? 8.203 9.125 26.297 1 95.94 184 LYS A N 1
ATOM 1501 C CA . LYS A 1 184 ? 6.969 8.492 26.75 1 95.94 184 LYS A CA 1
ATOM 1502 C C . LYS A 1 184 ? 6.195 7.891 25.578 1 95.94 184 LYS A C 1
ATOM 1504 O O . LYS A 1 184 ? 5.539 6.859 25.719 1 95.94 184 LYS A O 1
ATOM 1509 N N . TYR A 1 185 ? 6.281 8.484 24.406 1 97.75 185 TYR A N 1
ATOM 1510 C CA . TYR A 1 185 ? 5.41 8.148 23.297 1 97.75 185 TYR A CA 1
ATOM 1511 C C . TYR A 1 185 ? 6.152 7.309 22.25 1 97.75 185 TYR A C 1
ATOM 1513 O O . TYR A 1 185 ? 5.531 6.688 21.391 1 97.75 185 TYR A O 1
ATOM 1521 N N . SER A 1 186 ? 7.473 7.273 22.344 1 97.06 186 SER A N 1
ATOM 1522 C CA . SER A 1 186 ? 8.289 6.582 21.344 1 97.06 186 SER A CA 1
ATOM 1523 C C . SER A 1 186 ? 8.125 5.07 21.453 1 97.06 186 SER A C 1
ATOM 1525 O O . SER A 1 186 ? 8.047 4.531 22.562 1 97.06 186 SER A O 1
ATOM 1527 N N . LYS A 1 187 ? 8.148 4.41 20.312 1 97.38 187 LYS A N 1
ATOM 1528 C CA . LYS A 1 187 ? 8.125 2.949 20.297 1 97.38 187 LYS A CA 1
ATOM 1529 C C . LYS A 1 187 ? 9.383 2.371 20.938 1 97.38 187 LYS A C 1
ATOM 1531 O O . LYS A 1 187 ? 9.305 1.414 21.703 1 97.38 187 LYS A O 1
ATOM 1536 N N . SER A 1 188 ? 10.57 2.918 20.578 1 94.69 188 SER A N 1
ATOM 1537 C CA . SER A 1 188 ? 11.883 2.572 21.125 1 94.69 188 SER A CA 1
ATOM 1538 C C . SER A 1 188 ? 12.914 3.658 20.812 1 94.69 188 SER A C 1
ATOM 1540 O O . SER A 1 188 ? 12.648 4.562 20.016 1 94.69 188 SER A O 1
ATOM 1542 N N . LYS A 1 189 ? 13.984 3.551 21.406 1 92.69 189 LYS A N 1
ATOM 1543 C CA . LYS A 1 189 ? 15.039 4.531 21.172 1 92.69 189 LYS A CA 1
ATOM 1544 C C . LYS A 1 189 ? 15.477 4.551 19.719 1 92.69 189 LYS A C 1
ATOM 1546 O O . LYS A 1 189 ? 15.664 3.498 19.109 1 92.69 189 LYS A O 1
ATOM 1551 N N . GLY A 1 190 ? 15.531 5.73 19.156 1 95.19 190 GLY A N 1
ATOM 1552 C CA . GLY A 1 190 ? 16.016 5.906 17.797 1 95.19 190 GLY A CA 1
ATOM 1553 C C . GLY A 1 190 ? 14.945 5.652 16.75 1 95.19 190 GLY A C 1
ATOM 1554 O O . GLY A 1 190 ? 15.148 5.934 15.57 1 95.19 190 GLY A O 1
ATOM 1555 N N . ASP A 1 191 ? 13.812 5.09 17.125 1 96.25 191 ASP A N 1
ATOM 1556 C CA . ASP A 1 191 ? 12.719 4.77 16.219 1 96.25 191 ASP A CA 1
ATOM 1557 C C . ASP A 1 191 ? 11.805 5.977 16 1 96.25 191 ASP A C 1
ATOM 1559 O O . ASP A 1 191 ? 11.391 6.621 16.969 1 96.25 191 ASP A O 1
ATOM 1563 N N . VAL A 1 192 ? 11.5 6.328 14.836 1 97.5 192 VAL A N 1
ATOM 1564 C CA . VAL A 1 192 ? 10.688 7.504 14.547 1 97.5 192 VA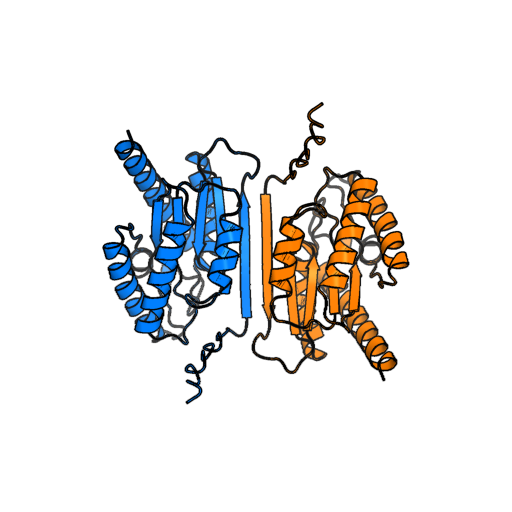L A CA 1
ATOM 1565 C C . VAL A 1 192 ? 9.211 7.199 14.812 1 97.5 192 VAL A C 1
ATOM 1567 O O . VAL A 1 192 ? 8.383 8.102 14.844 1 97.5 192 VAL A O 1
ATOM 1570 N N . HIS A 1 193 ? 8.812 5.902 15.031 1 97.88 193 HIS A N 1
ATOM 1571 C CA . HIS A 1 193 ? 7.43 5.477 15.234 1 97.88 193 HIS A CA 1
ATOM 1572 C C . HIS A 1 193 ? 7.031 5.574 16.703 1 97.88 193 HIS A C 1
ATOM 1574 O O . HIS A 1 193 ? 7.879 5.805 17.562 1 97.88 193 HIS A O 1
ATOM 1580 N N . TYR A 1 194 ? 5.777 5.383 16.969 1 98.56 194 TYR A N 1
ATOM 1581 C CA . TYR A 1 194 ? 5.234 5.645 18.281 1 98.56 194 TYR A CA 1
ATOM 1582 C C . TYR A 1 194 ? 4.582 4.398 18.875 1 98.56 194 TYR A C 1
ATOM 1584 O O . TYR A 1 194 ? 4.184 3.496 18.125 1 98.56 194 TYR A O 1
ATOM 1592 N N . ASN A 1 195 ? 4.555 4.332 20.203 1 98.06 195 ASN A N 1
ATOM 1593 C CA . ASN A 1 195 ? 3.785 3.291 20.891 1 98.06 195 ASN A CA 1
ATOM 1594 C C . ASN A 1 195 ? 2.295 3.621 20.906 1 98.06 195 ASN A C 1
ATOM 1596 O O . ASN A 1 195 ? 1.871 4.637 20.359 1 98.06 195 ASN A O 1
ATOM 1600 N N . GLN A 1 196 ? 1.502 2.764 21.469 1 98.12 196 GLN A N 1
ATOM 1601 C CA . GLN A 1 196 ? 0.052 2.914 21.422 1 98.12 196 GLN A CA 1
ATOM 1602 C C . GLN A 1 196 ? -0.389 4.227 22.062 1 98.12 196 GLN A C 1
ATOM 1604 O O . GLN A 1 196 ? -1.335 4.863 21.594 1 98.12 196 GLN A O 1
ATOM 1609 N N . LYS A 1 197 ? 0.272 4.68 23.141 1 98.44 197 LYS A N 1
ATOM 1610 C CA . LYS A 1 197 ? -0.053 5.945 23.797 1 98.44 197 LYS A CA 1
ATOM 1611 C C . LYS A 1 197 ? 0.157 7.121 22.844 1 98.44 197 LYS A C 1
ATOM 1613 O O . LYS A 1 197 ? -0.663 8.039 22.781 1 98.44 197 LYS A O 1
ATOM 1618 N N . GLY A 1 198 ? 1.287 7.121 22.109 1 98.62 198 GLY A N 1
ATOM 1619 C CA . GLY A 1 198 ? 1.556 8.164 21.141 1 98.62 198 GLY A CA 1
ATOM 1620 C C . GLY A 1 198 ? 0.566 8.172 19.984 1 98.62 198 GLY A C 1
ATOM 1621 O O . GLY A 1 198 ? 0.144 9.234 19.531 1 98.62 198 GLY A O 1
ATOM 1622 N N . ILE A 1 199 ? 0.21 7 19.547 1 98.62 199 ILE A N 1
ATOM 1623 C CA . ILE A 1 199 ? -0.755 6.863 18.469 1 98.62 199 ILE A CA 1
ATOM 1624 C C . ILE A 1 199 ? -2.102 7.441 18.891 1 98.62 199 ILE A C 1
ATOM 1626 O O . ILE A 1 199 ? -2.725 8.203 18.156 1 98.62 199 ILE A O 1
ATOM 1630 N N . GLU A 1 200 ? -2.543 7.105 20.062 1 98.31 200 GLU A N 1
ATOM 1631 C CA . GLU A 1 200 ? -3.809 7.605 20.578 1 98.31 200 GLU A CA 1
ATOM 1632 C C . GLU A 1 200 ? -3.77 9.117 20.766 1 98.31 200 GLU A C 1
ATOM 1634 O O . GLU A 1 200 ? -4.734 9.812 20.438 1 98.31 200 GLU A O 1
ATOM 1639 N N . LEU A 1 201 ? -2.645 9.602 21.297 1 98.5 201 LEU A N 1
ATOM 1640 C CA . LEU A 1 201 ? -2.475 11.039 21.453 1 98.5 201 LEU A CA 1
ATOM 1641 C C . LEU A 1 201 ? -2.635 11.758 20.125 1 98.5 201 LEU A C 1
ATOM 1643 O O . LEU A 1 201 ? -3.396 12.727 20.031 1 98.5 201 LEU A O 1
ATOM 1647 N N . MET A 1 202 ? -1.944 11.305 19.125 1 98.56 202 MET A N 1
ATOM 1648 C CA . MET A 1 202 ? -1.991 11.93 17.812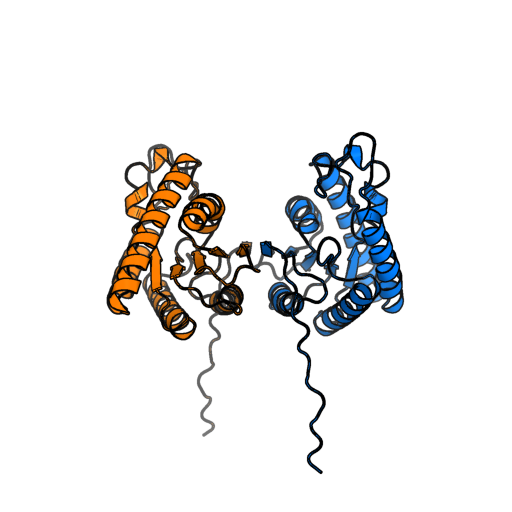 1 98.56 202 MET A CA 1
ATOM 1649 C C . MET A 1 202 ? -3.385 11.812 17.203 1 98.56 202 MET A C 1
ATOM 1651 O O . MET A 1 202 ? -3.906 12.781 16.641 1 98.56 202 MET A O 1
ATOM 1655 N N . SER A 1 203 ? -3.973 10.602 17.312 1 98.62 203 SER A N 1
ATOM 1656 C CA . SER A 1 203 ? -5.297 10.359 16.75 1 98.62 203 SER A CA 1
ATOM 1657 C C . SER A 1 203 ? -6.332 11.305 17.344 1 98.62 203 SER A C 1
ATOM 1659 O O . SER A 1 203 ? -7.117 11.914 16.609 1 98.62 203 SER A O 1
ATOM 1661 N N . ASP A 1 204 ? -6.293 11.469 18.625 1 98.38 204 ASP A N 1
ATOM 1662 C CA . ASP A 1 204 ? -7.23 12.352 19.297 1 98.38 204 ASP A CA 1
ATOM 1663 C C . ASP A 1 204 ? -6.996 13.812 18.906 1 98.38 204 ASP A C 1
ATOM 1665 O O . ASP A 1 204 ? -7.949 14.539 18.609 1 98.38 204 ASP A O 1
ATOM 1669 N N . TYR A 1 205 ? -5.766 14.141 18.938 1 98.56 205 TYR A N 1
ATOM 1670 C CA . TYR A 1 205 ? -5.402 15.523 18.641 1 98.56 205 TYR A CA 1
ATOM 1671 C C . TYR A 1 205 ? -5.801 15.891 17.203 1 98.56 205 TYR A C 1
ATOM 1673 O O . TYR A 1 205 ? -6.469 16.906 16.984 1 98.56 205 TYR A O 1
ATOM 1681 N N . ILE A 1 206 ? -5.469 15.094 16.219 1 98.62 206 ILE A N 1
ATOM 1682 C CA . ILE A 1 206 ? -5.719 15.359 14.812 1 98.62 206 ILE A CA 1
ATOM 1683 C C . ILE A 1 206 ? -7.223 15.336 14.539 1 98.62 206 ILE A C 1
ATOM 1685 O O . ILE A 1 206 ? -7.75 16.219 13.852 1 98.62 206 ILE A O 1
ATOM 1689 N N . SER A 1 207 ? -7.918 14.266 15.055 1 98.06 207 SER A N 1
ATOM 1690 C CA . SER A 1 207 ? -9.352 14.156 14.789 1 98.06 207 SER A CA 1
ATOM 1691 C C . SER A 1 207 ? -10.102 15.375 15.32 1 98.06 207 SER A C 1
ATOM 1693 O O . SER A 1 207 ? -10.992 15.906 14.641 1 98.06 207 SER A O 1
ATOM 1695 N N . ASN A 1 208 ? -9.734 15.859 16.531 1 97.31 208 ASN A N 1
ATOM 1696 C CA . ASN A 1 208 ? -10.367 17.047 17.094 1 97.31 208 ASN A CA 1
ATOM 1697 C C . ASN A 1 208 ? -10.133 18.266 16.219 1 97.31 208 ASN A C 1
ATOM 1699 O O . ASN A 1 208 ? -11.062 19.047 15.961 1 97.31 208 ASN A O 1
ATOM 1703 N N . LYS A 1 209 ? -8.914 18.422 15.797 1 96.25 209 LYS A N 1
ATOM 1704 C CA . LYS A 1 209 ? -8.578 19.562 14.945 1 96.25 209 LYS A CA 1
ATOM 1705 C C . LYS A 1 209 ? -9.344 19.5 13.625 1 96.25 209 LYS A C 1
ATOM 1707 O O . LYS A 1 209 ? -9.836 20.516 13.133 1 96.25 209 LYS A O 1
ATOM 1712 N N . MET A 1 210 ? -9.484 18.344 13.039 1 94.94 210 MET A N 1
ATOM 1713 C CA . MET A 1 210 ? -10.133 18.156 11.742 1 94.94 210 MET A CA 1
ATOM 1714 C C . MET A 1 210 ? -11.625 18.469 11.836 1 94.94 210 MET A C 1
ATOM 1716 O O . MET A 1 210 ? -12.164 19.156 10.961 1 94.94 210 MET A O 1
ATOM 1720 N N . VAL A 1 211 ? -12.266 18 12.852 1 94.56 211 VAL A N 1
ATOM 1721 C CA . VAL A 1 211 ? -13.695 18.219 13.031 1 94.56 211 VAL A CA 1
ATOM 1722 C C . VAL A 1 211 ? -13.969 19.719 13.211 1 94.56 211 VAL A C 1
ATOM 1724 O O . VAL A 1 211 ? -14.883 20.266 12.594 1 94.56 211 VAL A O 1
ATOM 1727 N N . LYS A 1 212 ? -13.109 20.344 14.023 1 94.62 212 LYS A N 1
ATOM 1728 C CA . LYS A 1 212 ? -13.266 21.781 14.25 1 94.62 212 LYS A CA 1
ATOM 1729 C C . LYS A 1 212 ? -13.07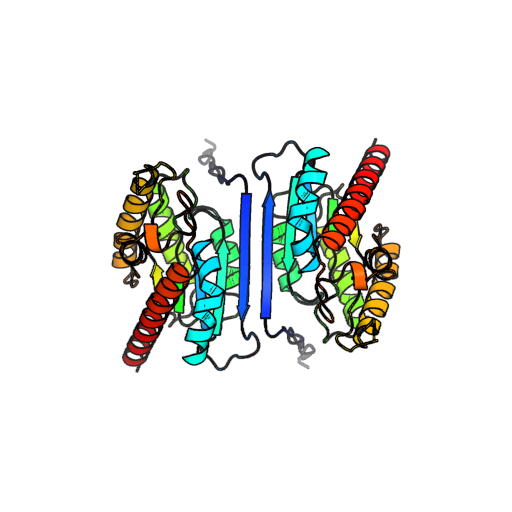8 22.578 12.961 1 94.62 212 LYS A C 1
ATOM 1731 O O . LYS A 1 212 ? -13.852 23.484 12.664 1 94.62 212 LYS A O 1
ATOM 1736 N N . LEU A 1 213 ? -12.055 22.203 12.203 1 92.94 213 LEU A N 1
ATOM 1737 C CA . LEU A 1 213 ? -11.781 22.891 10.945 1 92.94 213 LEU A CA 1
ATOM 1738 C C . LEU A 1 213 ? -12.938 22.719 9.969 1 92.94 213 LEU A C 1
ATOM 1740 O O . LEU A 1 213 ? -13.312 23.672 9.273 1 92.94 213 LEU A O 1
ATOM 1744 N N . PHE A 1 214 ? -13.453 21.531 9.898 1 92.88 214 PHE A N 1
ATOM 1745 C CA . PHE A 1 214 ? -14.562 21.234 9 1 92.88 214 PHE A CA 1
ATOM 1746 C C . PHE A 1 214 ? -15.805 22.031 9.383 1 92.88 214 PHE A C 1
ATOM 1748 O O . PHE A 1 214 ? -16.484 22.594 8.523 1 92.88 214 PHE A O 1
ATOM 1755 N N . GLU A 1 215 ? -16.109 22.141 10.656 1 92.12 215 GLU A N 1
ATOM 1756 C CA . GLU A 1 215 ? -17.266 22.906 11.141 1 92.12 215 GLU A CA 1
ATOM 1757 C C . GLU A 1 215 ? -17.125 24.391 10.828 1 92.12 215 GLU A C 1
ATOM 1759 O O . GLU A 1 215 ? -18.094 25.031 10.422 1 92.12 215 GLU A O 1
ATOM 1764 N N . GLU A 1 216 ? -15.992 24.859 11.023 1 91.44 216 GLU A N 1
ATOM 1765 C CA . GLU A 1 216 ? -15.734 26.281 10.75 1 91.44 216 GLU A CA 1
ATOM 1766 C C . GLU A 1 216 ? -15.859 26.578 9.258 1 91.44 216 GLU A C 1
ATOM 1768 O O . GLU A 1 216 ? -16.359 27.641 8.875 1 91.44 216 GLU A O 1
ATOM 1773 N N . HIS A 1 217 ? -15.391 25.688 8.461 1 87.94 217 HIS A N 1
ATOM 1774 C CA . HIS A 1 217 ? -15.438 25.844 7.008 1 87.94 217 HIS A CA 1
ATOM 1775 C C . HIS A 1 217 ? -16.875 25.828 6.5 1 87.94 217 HIS A C 1
ATOM 1777 O O . HIS A 1 217 ? -17.219 26.578 5.582 1 87.94 217 HIS A O 1
ATOM 1783 N N . ASN A 1 218 ? -17.688 24.953 7 1 84.81 218 ASN A N 1
ATOM 1784 C CA . ASN A 1 218 ? -19.094 24.844 6.594 1 84.81 218 ASN A CA 1
ATOM 1785 C C . ASN A 1 218 ? -19.906 26.062 7.047 1 84.81 218 ASN A C 1
ATOM 1787 O O . ASN A 1 218 ? -20.891 26.422 6.418 1 84.81 218 ASN A O 1
ATOM 1791 N N . LYS A 1 219 ? -19.547 26.641 8.086 1 83.5 219 LYS A N 1
ATOM 1792 C CA . LYS A 1 219 ? -20.219 27.859 8.539 1 83.5 219 LYS A CA 1
ATOM 1793 C C . LYS A 1 219 ? -19.891 29.047 7.629 1 83.5 219 LYS A C 1
ATOM 1795 O O . LYS A 1 219 ? -20.734 29.922 7.414 1 83.5 219 LYS A O 1
ATOM 1800 N N . SER A 1 220 ? -18.75 29.047 7.102 1 72.38 220 SER A N 1
ATOM 1801 C CA . SER A 1 220 ? -18.312 30.156 6.258 1 72.38 220 SER A CA 1
ATOM 1802 C C . SER A 1 220 ? -18.859 30.016 4.84 1 72.38 220 SER A C 1
ATOM 1804 O O . SER A 1 220 ? -19 31.016 4.125 1 72.38 220 SER A O 1
ATOM 1806 N N . SER A 1 221 ? -19.203 28.875 4.324 1 63.22 221 SER A N 1
ATOM 1807 C CA . SER A 1 221 ? -19.719 28.625 2.98 1 63.22 221 SER A CA 1
ATOM 1808 C C . SER A 1 221 ? -21.219 28.859 2.914 1 63.22 221 SER A C 1
ATOM 1810 O O . SER A 1 221 ? -21.812 28.812 1.833 1 63.22 221 SER A O 1
ATOM 1812 N N . LYS A 1 222 ? -21.938 29.109 4.105 1 52.94 222 LYS A N 1
ATOM 1813 C CA . LYS A 1 222 ? -23.344 29.484 4.121 1 52.94 222 LYS A CA 1
ATOM 1814 C C . LYS A 1 222 ? -23.5 31 4.156 1 52.94 222 LYS A C 1
ATOM 1816 O O . LYS A 1 222 ? -22.844 31.688 4.949 1 52.94 222 LYS A O 1
ATOM 1821 N N . MET B 1 1 ? -32.594 10.117 -40.031 1 24.92 1 MET B N 1
ATOM 1822 C CA . MET B 1 1 ? -32.688 9 -39.125 1 24.92 1 MET B CA 1
ATOM 1823 C C . MET B 1 1 ? -31.422 8.914 -38.25 1 24.92 1 MET B C 1
ATOM 1825 O O . MET B 1 1 ? -30.359 8.57 -38.75 1 24.92 1 MET B O 1
ATOM 1829 N N . ALA B 1 2 ? -31.328 9.758 -37.188 1 32.56 2 ALA B N 1
ATOM 1830 C CA . ALA B 1 2 ? -30.203 9.922 -36.25 1 32.56 2 ALA B CA 1
ATOM 1831 C C . ALA B 1 2 ? -29.906 8.617 -35.531 1 32.56 2 ALA B C 1
ATOM 1833 O O . ALA B 1 2 ? -30.75 8.062 -34.844 1 32.56 2 ALA B O 1
ATOM 1834 N N . PHE B 1 3 ? -28.984 7.734 -36.031 1 26.31 3 PHE B N 1
ATOM 1835 C CA . PHE B 1 3 ? -28.578 6.488 -35.406 1 26.31 3 PHE B CA 1
ATOM 1836 C C . PHE B 1 3 ? -28.094 6.746 -33.969 1 26.31 3 PHE B C 1
ATOM 1838 O O . PHE B 1 3 ? -27.109 7.473 -33.781 1 26.31 3 PHE B O 1
ATOM 1845 N N . LEU B 1 4 ? -28.969 6.77 -32.938 1 30.09 4 LEU B N 1
ATOM 1846 C CA . LEU B 1 4 ? -28.641 6.766 -31.531 1 30.09 4 LEU B CA 1
ATOM 1847 C C . LEU B 1 4 ? -27.703 5.613 -31.188 1 30.09 4 LEU B C 1
ATOM 1849 O O . LEU B 1 4 ? -28.016 4.453 -31.469 1 30.09 4 LEU B O 1
ATOM 1853 N N . SER B 1 5 ? -26.422 5.793 -31.359 1 31.41 5 SER B N 1
ATOM 1854 C CA . SER B 1 5 ? -25.469 4.754 -31 1 31.41 5 SER B CA 1
ATOM 1855 C C . SER B 1 5 ? -25.781 4.172 -29.625 1 31.41 5 SER B C 1
ATOM 1857 O O . SER B 1 5 ? -26.266 4.883 -28.75 1 31.41 5 SER B O 1
ATOM 1859 N N . PRO B 1 6 ? -25.953 2.809 -29.469 1 34.75 6 PRO B N 1
ATOM 1860 C CA . PRO B 1 6 ? -26.281 2.156 -28.203 1 34.75 6 PRO B CA 1
ATOM 1861 C C . PRO B 1 6 ? -25.422 2.674 -27.047 1 34.75 6 PRO B C 1
ATOM 1863 O O . PRO B 1 6 ? -24.312 3.16 -27.25 1 34.75 6 PRO B O 1
ATOM 1866 N N . GLY B 1 7 ? -25.984 3.146 -25.938 1 32.91 7 GLY B N 1
ATOM 1867 C CA . GLY B 1 7 ? -25.547 3.67 -24.656 1 32.91 7 GLY B CA 1
ATOM 1868 C C . GLY B 1 7 ? -24.453 2.838 -24.016 1 32.91 7 GLY B C 1
ATOM 1869 O O . GLY B 1 7 ? -24.562 1.611 -23.938 1 32.91 7 GLY B O 1
ATOM 1870 N N . CYS B 1 8 ? -23.156 3.105 -24.141 1 31.48 8 CYS B N 1
ATOM 1871 C CA . CYS B 1 8 ? -22.047 2.574 -23.375 1 31.48 8 CYS B CA 1
ATOM 1872 C C . CYS B 1 8 ? -22.438 2.373 -21.922 1 31.48 8 CYS B C 1
ATOM 1874 O O . CYS B 1 8 ? -22.609 3.344 -21.172 1 31.48 8 CYS B O 1
ATOM 1876 N N . THR B 1 9 ? -23.281 1.476 -21.562 1 36.16 9 THR B N 1
ATOM 1877 C CA . THR B 1 9 ? -23.578 1.135 -20.172 1 36.16 9 THR B CA 1
ATOM 1878 C C . THR B 1 9 ? -22.297 0.978 -19.359 1 36.16 9 THR B C 1
ATOM 1880 O O . THR B 1 9 ? -21.484 0.09 -19.641 1 36.16 9 THR B O 1
ATOM 1883 N N . THR B 1 10 ? -21.578 1.897 -18.953 1 42.16 10 THR B N 1
ATOM 1884 C CA . THR B 1 10 ? -20.469 1.86 -18.016 1 42.16 10 THR B CA 1
ATOM 1885 C C . THR B 1 10 ? -20.766 0.893 -16.875 1 42.16 10 THR B C 1
ATOM 1887 O O . THR B 1 10 ? -21.719 1.082 -16.125 1 42.16 10 THR B O 1
ATOM 1890 N N . GLN B 1 11 ? -20.734 -0.389 -17.125 1 48.22 11 GLN B N 1
ATOM 1891 C CA . GLN B 1 11 ? -20.906 -1.341 -16.031 1 48.22 11 GLN B CA 1
ATOM 1892 C C . GLN B 1 11 ? -20.297 -0.798 -14.742 1 48.22 11 GLN B C 1
ATOM 1894 O O . GLN B 1 11 ? -19.156 -0.353 -14.719 1 48.22 11 GLN B O 1
ATOM 1899 N N . LYS B 1 12 ? -21.094 -0.485 -13.789 1 64.25 12 LYS B N 1
ATOM 1900 C CA . LYS B 1 12 ? -20.797 0.04 -12.461 1 64.25 12 LYS B CA 1
ATOM 1901 C C . LYS B 1 12 ? -19.719 -0.799 -11.781 1 64.25 12 LYS B C 1
ATOM 1903 O O . LYS B 1 12 ? -19.844 -2.021 -11.688 1 64.25 12 LYS B O 1
ATOM 1908 N N . ASN B 1 13 ? -18.484 -0.364 -11.672 1 76.69 13 ASN B N 1
ATOM 1909 C CA . ASN B 1 13 ? -17.422 -1.004 -10.906 1 76.69 13 ASN B CA 1
ATOM 1910 C C . ASN B 1 13 ? -17.859 -1.291 -9.477 1 76.69 13 ASN B C 1
ATOM 1912 O O . ASN B 1 13 ? -18.062 -0.366 -8.688 1 76.69 13 ASN B O 1
ATOM 1916 N N . ILE B 1 14 ? -18.125 -2.566 -9.219 1 81.25 14 ILE B N 1
ATOM 1917 C CA . ILE B 1 14 ? -18.547 -2.959 -7.875 1 81.25 14 ILE B CA 1
ATOM 1918 C C . ILE B 1 14 ? -17.312 -3.115 -6.98 1 81.25 14 ILE B C 1
ATOM 1920 O O . ILE B 1 14 ? -16.406 -3.881 -7.297 1 81.25 14 ILE B O 1
ATOM 1924 N N . ARG B 1 15 ? -17.359 -2.297 -5.91 1 80.62 15 ARG B N 1
ATOM 1925 C CA . ARG B 1 15 ? -16.234 -2.328 -4.984 1 80.62 15 ARG B CA 1
ATOM 1926 C C . ARG B 1 15 ? -16.656 -2.873 -3.625 1 80.62 15 ARG B C 1
ATOM 1928 O O . ARG B 1 15 ? -17.844 -2.82 -3.27 1 80.62 15 ARG B O 1
ATOM 1935 N N . GLU B 1 16 ? -15.641 -3.471 -2.939 1 84.88 16 GLU B N 1
ATOM 1936 C CA . GLU B 1 16 ? -15.852 -3.947 -1.576 1 84.88 16 GLU B CA 1
ATOM 1937 C C . GLU B 1 16 ? -15.875 -2.789 -0.583 1 84.88 16 GLU B C 1
ATOM 1939 O O . GLU B 1 16 ? -15.547 -1.656 -0.937 1 84.88 16 GLU B O 1
ATOM 1944 N N . GLY B 1 17 ? -16.344 -3.092 0.649 1 83.75 17 GLY B N 1
ATOM 1945 C CA . GLY B 1 17 ? -16.422 -2.07 1.683 1 83.75 17 GLY B CA 1
ATOM 1946 C C . GLY B 1 17 ? -15.078 -1.405 1.949 1 83.75 17 GLY B C 1
ATOM 1947 O O . GLY B 1 17 ? -15.016 -0.199 2.195 1 83.75 17 GLY B O 1
ATOM 1948 N N . TYR B 1 18 ? -14.062 -2.217 1.908 1 86.62 18 TYR B N 1
ATOM 1949 C CA . TYR B 1 18 ? -12.688 -1.745 2.014 1 86.62 18 TYR B CA 1
ATOM 1950 C C . TYR B 1 18 ? -11.891 -2.098 0.763 1 86.62 18 TYR B C 1
ATOM 1952 O O . TYR B 1 18 ? -11.953 -3.23 0.28 1 86.62 18 TYR B O 1
ATOM 1960 N N . GLU B 1 19 ? -11.25 -1.072 0.201 1 90.75 19 GLU B N 1
ATOM 1961 C CA . GLU B 1 19 ? -10.289 -1.319 -0.869 1 90.75 19 GLU B CA 1
ATOM 1962 C C . GLU B 1 19 ? -8.891 -0.87 -0.467 1 90.75 19 GLU B C 1
ATOM 1964 O O . GLU B 1 19 ? -8.734 0.115 0.257 1 90.75 19 GLU B O 1
ATOM 1969 N N . TRP B 1 20 ? -7.93 -1.622 -0.887 1 93.88 20 TRP B N 1
ATOM 1970 C CA . TRP B 1 20 ? -6.559 -1.284 -0.515 1 93.88 20 TRP B CA 1
ATOM 1971 C C . TRP B 1 20 ? -5.574 -1.739 -1.587 1 93.88 20 TRP B C 1
ATOM 1973 O O . TRP B 1 20 ? -5.879 -2.637 -2.375 1 93.88 20 TRP B O 1
ATOM 1983 N N . SER B 1 21 ? -4.508 -1.118 -1.749 1 94.56 21 SER B N 1
ATOM 1984 C CA . SER B 1 21 ? -3.359 -1.477 -2.576 1 94.56 21 SER B CA 1
ATOM 1985 C C . SER B 1 21 ? -2.047 -1.123 -1.884 1 94.56 21 SER B C 1
ATOM 1987 O O . SER B 1 21 ? -1.956 -0.101 -1.2 1 94.56 21 SER B O 1
ATOM 1989 N N . ASP B 1 22 ? -1.17 -1.987 -2.053 1 95.25 22 ASP B N 1
ATOM 1990 C CA . ASP B 1 22 ? 0.134 -1.843 -1.413 1 95.25 22 ASP B CA 1
ATOM 1991 C C . ASP B 1 22 ? 1.263 -2.197 -2.379 1 95.25 22 ASP B C 1
ATOM 1993 O O . ASP B 1 22 ? 1.194 -3.211 -3.076 1 95.25 22 ASP B O 1
ATOM 1997 N N . PHE B 1 23 ? 2.268 -1.339 -2.432 1 95.31 23 PHE B N 1
ATOM 1998 C CA . PHE B 1 23 ? 3.436 -1.545 -3.279 1 95.31 23 PHE B CA 1
ATOM 1999 C C . PHE B 1 23 ? 4.711 -1.593 -2.445 1 95.31 23 PHE B C 1
ATOM 2001 O O . PHE B 1 23 ? 4.84 -0.865 -1.458 1 95.31 23 PHE B O 1
ATOM 2008 N N . PHE B 1 24 ? 5.613 -2.361 -2.836 1 94.81 24 PHE B N 1
ATOM 2009 C CA . PHE B 1 24 ? 6.938 -2.404 -2.229 1 94.81 24 PHE B CA 1
ATOM 2010 C C . PHE B 1 24 ? 8 -2.744 -3.266 1 94.81 24 PHE B C 1
ATOM 2012 O O . PHE B 1 24 ? 7.848 -3.699 -4.031 1 94.81 24 PHE B O 1
ATOM 2019 N N . TRP B 1 25 ? 9.016 -1.935 -3.334 1 93.25 25 TRP B N 1
ATOM 2020 C CA . TRP B 1 25 ? 10.188 -2.176 -4.172 1 93.25 25 TRP B CA 1
ATOM 2021 C C . TRP B 1 25 ? 11.453 -2.262 -3.324 1 93.25 25 TRP B C 1
ATOM 2023 O O . TRP B 1 25 ? 11.82 -1.302 -2.643 1 93.25 25 TRP B O 1
ATOM 2033 N N . ARG B 1 26 ? 12.109 -3.381 -3.404 1 92.38 26 ARG B N 1
ATOM 2034 C CA . ARG B 1 26 ? 13.336 -3.566 -2.635 1 92.38 26 ARG B CA 1
ATOM 2035 C C . ARG B 1 26 ? 14.57 -3.314 -3.496 1 92.38 26 ARG B C 1
ATOM 2037 O O . ARG B 1 26 ? 14.562 -3.602 -4.695 1 92.38 26 ARG B O 1
ATOM 2044 N N . ASN B 1 27 ? 15.609 -2.801 -2.826 1 89.81 27 ASN B N 1
ATOM 2045 C CA . ASN B 1 27 ? 16.906 -2.592 -3.473 1 89.81 27 ASN B CA 1
ATOM 2046 C C . ASN B 1 27 ? 16.75 -1.805 -4.773 1 89.81 27 ASN B C 1
ATOM 2048 O O . ASN B 1 27 ? 17.266 -2.225 -5.816 1 89.81 27 ASN B O 1
ATOM 2052 N N . GLU B 1 28 ? 16.109 -0.697 -4.699 1 82.25 28 GLU B N 1
ATOM 2053 C CA . GLU B 1 28 ? 15.758 0.094 -5.875 1 82.25 28 GLU B CA 1
ATOM 2054 C C . GLU B 1 28 ? 17.016 0.569 -6.605 1 82.25 28 GLU B C 1
ATOM 2056 O O . GLU B 1 28 ? 17 0.706 -7.832 1 82.25 28 GLU B O 1
ATOM 2061 N N . GLU B 1 29 ? 18.047 0.714 -5.938 1 78.38 29 GLU B N 1
ATOM 2062 C CA . GLU B 1 29 ? 19.266 1.249 -6.523 1 78.38 29 GLU B CA 1
ATOM 2063 C C . GLU B 1 29 ? 20.094 0.15 -7.199 1 78.38 29 GLU B C 1
ATOM 2065 O O . GLU B 1 29 ? 21.016 0.436 -7.953 1 78.38 29 GLU B O 1
ATOM 2070 N N . ASP B 1 30 ? 19.75 -1.092 -6.871 1 83.19 30 ASP B N 1
ATOM 2071 C CA . ASP B 1 30 ? 20.516 -2.203 -7.441 1 83.19 30 ASP B CA 1
ATOM 2072 C C . ASP B 1 30 ? 19.922 -2.625 -8.789 1 83.19 30 ASP B C 1
ATOM 2074 O O . ASP B 1 30 ? 18.984 -3.426 -8.844 1 83.19 30 ASP B O 1
ATOM 2078 N N . ALA B 1 31 ? 20.516 -2.234 -9.836 1 81.94 31 ALA B N 1
ATOM 2079 C CA . ALA B 1 31 ? 20.031 -2.537 -11.18 1 81.94 31 ALA B CA 1
ATOM 2080 C C . ALA B 1 31 ? 20.766 -3.73 -11.773 1 81.94 31 ALA B C 1
ATOM 2082 O O . ALA B 1 31 ? 20.516 -4.133 -12.906 1 81.94 31 ALA B O 1
ATOM 2083 N N . SER B 1 32 ? 21.656 -4.324 -11.016 1 88.62 32 SER B N 1
ATOM 2084 C CA . SER B 1 32 ? 22.5 -5.379 -11.562 1 88.62 32 SER B CA 1
ATOM 2085 C C . SER B 1 32 ? 21.844 -6.742 -11.438 1 88.62 32 SER B C 1
ATOM 2087 O O . SER B 1 32 ? 22.203 -7.688 -12.141 1 88.62 32 SER B O 1
ATOM 2089 N N . LYS B 1 33 ? 20.844 -6.867 -10.562 1 92.62 33 LYS B N 1
ATOM 2090 C CA . LYS B 1 33 ? 20.203 -8.156 -10.32 1 92.62 33 LYS B CA 1
ATOM 2091 C C . LYS B 1 33 ? 18.828 -8.219 -10.984 1 92.62 33 LYS B C 1
ATOM 2093 O O . LYS B 1 33 ? 18.109 -7.219 -11.023 1 92.62 33 LYS B O 1
ATOM 2098 N N . PRO B 1 34 ? 18.5 -9.406 -11.508 1 93.75 34 PRO B N 1
ATOM 2099 C CA . PRO B 1 34 ? 17.125 -9.555 -12.016 1 93.75 34 PRO B CA 1
ATOM 2100 C C . PRO B 1 34 ? 16.078 -9.312 -10.938 1 93.75 34 PRO B C 1
ATOM 2102 O O . PRO B 1 34 ? 16.344 -9.539 -9.75 1 93.75 34 PRO B O 1
ATOM 2105 N N . ARG B 1 35 ? 14.922 -8.859 -11.359 1 94.69 35 ARG B N 1
ATOM 2106 C CA . ARG B 1 35 ? 13.859 -8.5 -10.422 1 94.69 35 ARG B CA 1
ATOM 2107 C C . ARG B 1 35 ? 12.625 -9.375 -10.625 1 94.69 35 ARG B C 1
ATOM 2109 O O . ARG B 1 35 ? 12.258 -9.68 -11.758 1 94.69 35 ARG B O 1
ATOM 2116 N N . ILE B 1 36 ? 12.031 -9.789 -9.523 1 96.81 36 ILE B N 1
ATOM 2117 C CA . ILE B 1 36 ? 10.781 -10.539 -9.523 1 96.81 36 ILE B CA 1
ATOM 2118 C C . ILE B 1 36 ? 9.656 -9.68 -8.953 1 96.81 36 ILE B C 1
ATOM 2120 O O . ILE B 1 36 ? 9.812 -9.078 -7.883 1 96.81 36 ILE B O 1
ATOM 2124 N N . LEU B 1 37 ? 8.57 -9.57 -9.641 1 97.44 37 LEU B N 1
ATOM 2125 C CA . LEU B 1 37 ? 7.395 -8.859 -9.164 1 97.44 37 LEU B CA 1
ATOM 2126 C C . LEU B 1 37 ? 6.316 -9.844 -8.711 1 97.44 37 LEU B C 1
ATOM 2128 O O . LEU B 1 37 ? 5.887 -10.703 -9.484 1 97.44 37 LEU B O 1
ATOM 2132 N N . PHE B 1 38 ? 5.91 -9.711 -7.473 1 98.62 38 PHE B N 1
ATOM 2133 C CA . PHE B 1 38 ? 4.797 -10.484 -6.938 1 98.62 38 PHE B CA 1
ATOM 2134 C C . PHE B 1 38 ? 3.514 -9.664 -6.945 1 98.62 38 PHE B C 1
ATOM 2136 O O . PHE B 1 38 ? 3.412 -8.648 -6.246 1 98.62 38 PHE B O 1
ATOM 2143 N N . ILE B 1 39 ? 2.535 -10.117 -7.723 1 98.75 39 ILE B N 1
ATOM 2144 C CA . ILE B 1 39 ? 1.222 -9.484 -7.789 1 98.75 39 ILE B CA 1
ATOM 2145 C C . ILE B 1 39 ? 0.181 -10.391 -7.137 1 98.75 39 ILE B C 1
ATOM 2147 O O . ILE B 1 39 ? 0.066 -11.562 -7.488 1 98.75 39 ILE B O 1
ATOM 2151 N N . GLY B 1 40 ? -0.572 -9.891 -6.234 1 98.62 40 GLY B N 1
ATOM 2152 C CA . GLY B 1 40 ? -1.615 -10.68 -5.602 1 98.62 40 GLY B CA 1
ATOM 2153 C C . GLY B 1 40 ? -2.402 -9.906 -4.562 1 98.62 40 GLY B C 1
ATOM 2154 O O . GLY B 1 40 ? -2.701 -8.727 -4.758 1 98.62 40 GLY B O 1
ATOM 2155 N N . ASN B 1 41 ? -2.842 -10.633 -3.578 1 97.69 41 ASN B N 1
ATOM 2156 C CA . ASN B 1 41 ? -3.646 -10.016 -2.529 1 97.69 41 ASN B CA 1
ATOM 2157 C C . ASN B 1 41 ? -2.973 -10.133 -1.164 1 97.69 41 ASN B C 1
ATOM 2159 O O . ASN B 1 41 ? -1.758 -9.961 -1.051 1 97.69 41 ASN B O 1
ATOM 2163 N N . SER B 1 42 ? -3.73 -10.32 -0.109 1 97.62 42 SER B N 1
ATOM 2164 C CA . SER B 1 42 ? -3.166 -10.375 1.235 1 97.62 42 SER B CA 1
ATOM 2165 C C . SER B 1 42 ? -2.299 -11.617 1.421 1 97.62 42 SER B C 1
ATOM 2167 O O . SER B 1 42 ? -1.428 -11.648 2.291 1 97.62 42 SER B O 1
ATOM 2169 N N . ILE B 1 43 ? -2.465 -12.633 0.624 1 98.44 43 ILE B N 1
ATOM 2170 C CA . ILE B 1 43 ? -1.625 -13.828 0.695 1 98.44 43 ILE B CA 1
ATOM 2171 C C . ILE B 1 43 ? -0.202 -13.477 0.262 1 98.44 43 ILE B C 1
ATOM 2173 O O . ILE B 1 43 ? 0.764 -13.836 0.943 1 98.44 43 ILE B O 1
ATOM 2177 N N . VAL B 1 44 ? -0.1 -12.773 -0.887 1 98.56 44 VAL B N 1
ATOM 2178 C CA . VAL B 1 44 ? 1.199 -12.297 -1.352 1 98.56 44 VAL B CA 1
ATOM 2179 C C . VAL B 1 44 ? 1.815 -11.375 -0.305 1 98.56 44 VAL B C 1
ATOM 2181 O O . VAL B 1 44 ? 3.008 -11.477 -0.004 1 98.56 44 VAL B O 1
ATOM 2184 N N . ARG B 1 45 ? 0.988 -10.461 0.225 1 97.12 45 ARG B N 1
ATOM 2185 C CA . ARG B 1 45 ? 1.47 -9.539 1.252 1 97.12 45 ARG B CA 1
ATOM 2186 C C . ARG B 1 45 ? 2.037 -10.305 2.445 1 97.12 45 ARG B C 1
ATOM 2188 O O . ARG B 1 45 ? 3.027 -9.883 3.045 1 97.12 45 ARG B O 1
ATOM 2195 N N . GLN B 1 46 ? 1.461 -11.438 2.775 1 97.19 46 GLN B N 1
ATOM 2196 C CA . GLN B 1 46 ? 1.856 -12.195 3.953 1 97.19 46 GLN B CA 1
ATOM 2197 C C . GLN B 1 46 ? 3.213 -12.867 3.746 1 97.19 46 GLN B C 1
ATOM 2199 O O . GLN B 1 46 ? 4.062 -12.852 4.637 1 97.19 46 GLN B O 1
ATOM 2204 N N . PHE B 1 47 ? 3.434 -13.461 2.57 1 98.25 47 PHE B N 1
ATOM 2205 C CA . PHE B 1 47 ? 4.648 -14.258 2.465 1 98.25 47 PHE B CA 1
ATOM 2206 C C . PHE B 1 47 ? 5.797 -13.422 1.915 1 98.25 47 PHE B C 1
ATOM 2208 O O . PHE B 1 47 ? 6.945 -13.875 1.88 1 98.25 47 PHE B O 1
ATOM 2215 N N . TYR B 1 48 ? 5.566 -12.195 1.526 1 98.06 48 TYR B N 1
ATOM 2216 C CA . TYR B 1 48 ? 6.52 -11.352 0.812 1 98.06 48 TYR B CA 1
ATOM 2217 C C . TYR B 1 48 ? 7.801 -11.18 1.613 1 98.06 48 TYR B C 1
ATOM 2219 O O . TYR B 1 48 ? 8.898 -11.359 1.084 1 98.06 48 TYR B O 1
ATOM 2227 N N . ASP B 1 49 ? 7.668 -10.898 2.881 1 96.06 49 ASP B N 1
ATOM 2228 C CA . ASP B 1 49 ? 8.844 -10.602 3.689 1 96.06 49 ASP B CA 1
ATOM 2229 C C . ASP B 1 49 ? 9.664 -11.859 3.961 1 96.06 49 ASP B C 1
ATOM 2231 O O . ASP B 1 49 ? 10.852 -11.781 4.277 1 96.06 49 ASP B O 1
ATOM 2235 N N . ASP B 1 50 ? 9.062 -13.008 3.887 1 97.81 50 ASP B N 1
ATOM 2236 C CA . ASP B 1 50 ? 9.758 -14.273 4.105 1 97.81 50 ASP B CA 1
ATOM 2237 C C . ASP B 1 50 ? 10.43 -14.758 2.822 1 97.81 50 ASP B C 1
ATOM 2239 O O . ASP B 1 50 ? 11.523 -15.32 2.861 1 97.81 50 ASP B O 1
ATOM 2243 N N . ILE B 1 51 ? 9.812 -14.539 1.669 1 98.44 51 ILE B N 1
ATOM 2244 C CA . ILE B 1 51 ? 10.312 -15.109 0.422 1 98.44 51 ILE B CA 1
ATOM 2245 C C . ILE B 1 51 ? 11.453 -14.25 -0.12 1 98.44 51 ILE B C 1
ATOM 2247 O O . ILE B 1 51 ? 12.367 -14.758 -0.776 1 98.44 51 ILE B O 1
ATOM 2251 N N . CYS B 1 52 ? 11.469 -12.969 0.174 1 97.25 52 CYS B N 1
ATOM 2252 C CA . CYS B 1 52 ? 12.414 -12.039 -0.431 1 97.25 52 CYS B CA 1
ATOM 2253 C C . CYS B 1 52 ? 13.844 -12.359 0.003 1 97.25 52 CYS B C 1
ATOM 2255 O O . CYS B 1 52 ? 14.742 -12.445 -0.833 1 97.25 52 CYS B O 1
ATOM 2257 N N . PRO B 1 53 ? 14.07 -12.586 1.334 1 96.81 53 PRO B N 1
ATOM 2258 C CA . PRO B 1 53 ? 15.438 -12.938 1.721 1 96.81 53 PRO B CA 1
ATOM 2259 C C . PRO B 1 53 ? 15.93 -14.211 1.034 1 96.81 53 PRO B C 1
ATOM 2261 O O . PRO B 1 53 ? 17.109 -14.312 0.696 1 96.81 53 PRO B O 1
ATOM 2264 N N . ILE B 1 54 ? 15.07 -15.195 0.822 1 97.81 54 ILE B N 1
ATOM 2265 C CA . ILE B 1 54 ? 15.43 -16.422 0.135 1 97.81 54 ILE B CA 1
ATOM 2266 C C . ILE B 1 54 ? 15.852 -16.125 -1.298 1 97.81 54 ILE B C 1
ATOM 2268 O O . ILE B 1 54 ? 16.922 -16.562 -1.746 1 97.81 54 ILE B O 1
ATOM 2272 N N . LEU B 1 55 ? 15.086 -15.32 -1.997 1 97.81 55 LEU B N 1
ATOM 2273 C CA . LEU B 1 55 ? 15.336 -15.008 -3.4 1 97.81 55 LEU B CA 1
ATOM 2274 C C . LEU B 1 55 ? 16.531 -14.07 -3.545 1 97.81 55 LEU B C 1
ATOM 2276 O O . LEU B 1 55 ? 17.266 -14.148 -4.523 1 97.81 55 LEU B O 1
ATOM 2280 N N . GLU B 1 56 ? 16.656 -13.156 -2.588 1 95.81 56 GLU B N 1
ATOM 2281 C CA . GLU B 1 56 ? 17.812 -12.258 -2.607 1 95.81 56 GLU B CA 1
ATOM 2282 C C . GLU B 1 56 ? 19.125 -13.031 -2.48 1 95.81 56 GLU B C 1
ATOM 2284 O O . GLU B 1 56 ? 20.109 -12.688 -3.131 1 95.81 56 GLU B O 1
ATOM 2289 N N . LYS B 1 57 ? 19.109 -14.086 -1.661 1 96.62 57 LYS B N 1
ATOM 2290 C CA . LYS B 1 57 ? 20.266 -14.969 -1.561 1 96.62 57 LYS B CA 1
ATOM 2291 C C . LYS B 1 57 ? 20.547 -15.664 -2.889 1 96.62 57 LYS B C 1
ATOM 2293 O O . LYS B 1 57 ? 21.688 -15.977 -3.205 1 96.62 57 LYS B O 1
ATOM 2298 N N . GLU B 1 58 ? 19.516 -15.867 -3.666 1 96.25 58 GLU B N 1
ATOM 2299 C CA . GLU B 1 58 ? 19.656 -16.516 -4.969 1 96.25 58 GLU B CA 1
ATOM 2300 C C . GLU B 1 58 ? 19.953 -15.492 -6.059 1 96.25 58 GLU B C 1
ATOM 2302 O O . GLU B 1 58 ? 20 -15.828 -7.242 1 96.25 58 GLU B O 1
ATOM 2307 N N . GLY B 1 59 ? 20.062 -14.195 -5.695 1 95.44 59 GLY B N 1
ATOM 2308 C CA . GLY B 1 59 ? 20.531 -13.18 -6.629 1 95.44 59 GLY B CA 1
ATOM 2309 C C . GLY B 1 59 ? 19.406 -12.383 -7.262 1 95.44 59 GLY B C 1
ATOM 2310 O O . GLY B 1 59 ? 19.578 -11.805 -8.336 1 95.44 59 GLY B O 1
ATOM 2311 N N . PHE B 1 60 ? 18.219 -12.367 -6.609 1 96.31 60 PHE B N 1
ATOM 2312 C CA . PHE B 1 60 ? 17.094 -11.641 -7.172 1 96.31 60 PHE B CA 1
ATOM 2313 C C . PHE B 1 60 ? 16.719 -10.461 -6.285 1 96.31 60 PHE B C 1
ATOM 2315 O O . PHE B 1 60 ? 16.906 -10.5 -5.07 1 96.31 60 PHE B O 1
ATOM 2322 N N . ASN B 1 61 ? 16.219 -9.352 -6.879 1 95 61 ASN B N 1
ATOM 2323 C CA . ASN B 1 61 ? 15.453 -8.336 -6.16 1 95 61 ASN B CA 1
ATOM 2324 C C . ASN B 1 61 ? 13.961 -8.633 -6.191 1 95 61 ASN B C 1
ATOM 2326 O O . ASN B 1 61 ? 13.461 -9.25 -7.141 1 95 61 ASN B O 1
ATOM 2330 N N . CYS B 1 62 ? 13.273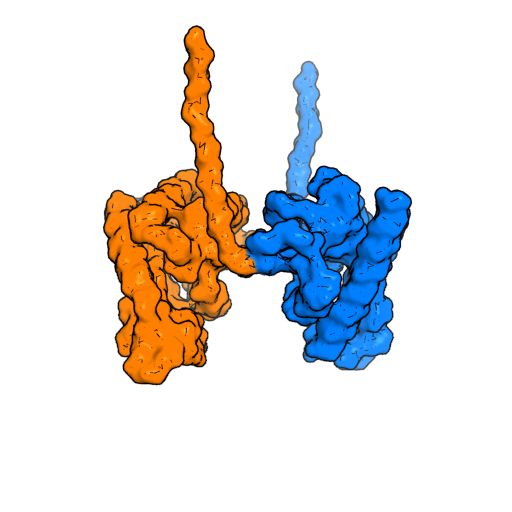 -8.195 -5.172 1 96.12 62 CYS B N 1
ATOM 2331 C CA . CYS B 1 62 ? 11.852 -8.508 -5.055 1 96.12 62 CYS B CA 1
ATOM 2332 C C . CYS B 1 62 ? 11.016 -7.238 -5.02 1 96.12 62 CYS B C 1
ATOM 2334 O O . CYS B 1 62 ? 11.352 -6.285 -4.312 1 96.12 62 CYS B O 1
ATOM 2336 N N . ASP B 1 63 ? 9.961 -7.215 -5.773 1 96.69 63 ASP B N 1
ATOM 2337 C CA . ASP B 1 63 ? 8.945 -6.168 -5.746 1 96.69 63 ASP B CA 1
ATOM 2338 C C . ASP B 1 63 ? 7.555 -6.758 -5.527 1 96.69 63 ASP B C 1
ATOM 2340 O O . ASP B 1 63 ? 7.332 -7.945 -5.773 1 96.69 63 ASP B O 1
ATOM 2344 N N . ARG B 1 64 ? 6.609 -5.918 -5.055 1 97.69 64 ARG B N 1
ATOM 2345 C CA . ARG B 1 64 ? 5.293 -6.445 -4.723 1 97.69 64 ARG B CA 1
ATOM 2346 C C . ARG B 1 64 ? 4.199 -5.43 -5.043 1 97.69 64 ARG B C 1
ATOM 2348 O O . ARG B 1 64 ? 4.371 -4.23 -4.812 1 97.69 64 ARG B O 1
ATOM 2355 N N . TYR B 1 65 ? 3.172 -5.914 -5.578 1 97.75 65 TYR B N 1
ATOM 2356 C CA . TYR B 1 65 ? 1.876 -5.25 -5.664 1 97.75 65 TYR B CA 1
ATOM 2357 C C . TYR B 1 65 ? 0.771 -6.133 -5.098 1 97.75 65 TYR B C 1
ATOM 2359 O O . TYR B 1 65 ? 0.433 -7.164 -5.68 1 97.75 65 TYR B O 1
ATOM 2367 N N . SER B 1 66 ? 0.196 -5.777 -3.963 1 98.19 66 SER B N 1
ATOM 2368 C CA . SER B 1 66 ? -0.914 -6.5 -3.35 1 98.19 66 SER B CA 1
ATOM 2369 C C . SER B 1 66 ? -2.152 -5.617 -3.236 1 98.19 66 SER B C 1
ATOM 2371 O O . SER B 1 66 ? -2.051 -4.434 -2.902 1 98.19 66 SER B O 1
ATOM 2373 N N . SER B 1 67 ? -3.303 -6.203 -3.533 1 97.38 67 SER B N 1
ATOM 2374 C CA . SER B 1 67 ? -4.5 -5.367 -3.547 1 97.38 67 SER B CA 1
ATOM 2375 C C . SER B 1 67 ? -5.758 -6.199 -3.334 1 97.38 67 SER B C 1
ATOM 2377 O O . SER B 1 67 ? -5.73 -7.426 -3.471 1 97.38 67 SER B O 1
ATOM 2379 N N . SER B 1 68 ? -6.844 -5.488 -3.043 1 96.31 68 SER B N 1
ATOM 2380 C CA . SER B 1 68 ? -8.164 -6.098 -2.947 1 96.31 68 SER B CA 1
ATOM 2381 C C . SER B 1 68 ? -8.938 -5.949 -4.254 1 96.31 68 SER B C 1
ATOM 2383 O O . SER B 1 68 ? -10.125 -6.281 -4.32 1 96.31 68 SER B O 1
ATOM 2385 N N . ARG B 1 69 ? -8.312 -5.457 -5.301 1 95.69 69 ARG B N 1
ATOM 2386 C CA . ARG B 1 69 ? -9.023 -5.199 -6.551 1 95.69 69 ARG B CA 1
ATOM 2387 C C . ARG B 1 69 ? -9.539 -6.496 -7.164 1 95.69 69 ARG B C 1
ATOM 2389 O O . ARG B 1 69 ? -8.812 -7.492 -7.227 1 95.69 69 ARG B O 1
ATOM 2396 N N . SER B 1 70 ? -10.75 -6.469 -7.59 1 96.81 70 SER B N 1
ATOM 2397 C CA . SER B 1 70 ? -11.242 -7.59 -8.383 1 96.81 70 SER B CA 1
ATOM 2398 C C . SER B 1 70 ? -10.57 -7.633 -9.758 1 96.81 70 SER B C 1
ATOM 2400 O O . SER B 1 70 ? -10 -6.637 -10.203 1 96.81 70 SER B O 1
ATOM 2402 N N . ILE B 1 71 ? -10.727 -8.711 -10.375 1 97.75 71 ILE B N 1
ATOM 2403 C CA . ILE B 1 71 ? -10.062 -8.953 -11.656 1 97.75 71 ILE B CA 1
ATOM 2404 C C . ILE B 1 71 ? -10.625 -8.016 -12.719 1 97.75 71 ILE B C 1
ATOM 2406 O O . ILE B 1 71 ? -10 -7.793 -13.758 1 97.75 71 ILE B O 1
ATOM 2410 N N . VAL B 1 72 ? -11.82 -7.438 -12.453 1 96.38 72 VAL B N 1
ATOM 2411 C CA . VAL B 1 72 ? -12.445 -6.621 -13.492 1 96.38 72 VAL B CA 1
ATOM 2412 C C . VAL B 1 72 ? -12.305 -5.141 -13.141 1 96.38 72 VAL B C 1
ATOM 2414 O O . VAL B 1 72 ? -12.781 -4.277 -13.883 1 96.38 72 VAL B O 1
ATOM 2417 N N . ASP B 1 73 ? -11.797 -4.824 -12.016 1 94.75 73 ASP B N 1
ATOM 2418 C CA . ASP B 1 73 ? -11.617 -3.432 -11.609 1 94.75 73 ASP B CA 1
ATOM 2419 C C . ASP B 1 73 ? -10.57 -2.74 -12.477 1 94.75 73 ASP B C 1
ATOM 2421 O O . ASP B 1 73 ? -9.414 -3.166 -12.523 1 94.75 73 ASP B O 1
ATOM 2425 N N . PRO B 1 74 ? -10.875 -1.637 -13.125 1 93.31 74 PRO B N 1
ATOM 2426 C CA . PRO B 1 74 ? -9.891 -0.944 -13.969 1 93.31 74 PRO B CA 1
ATOM 2427 C C . PRO B 1 74 ? -8.68 -0.462 -13.18 1 93.31 74 PRO B C 1
ATOM 2429 O O . PRO B 1 74 ? -7.59 -0.318 -13.742 1 93.31 74 PRO B O 1
ATOM 2432 N N . ALA B 1 75 ? -8.836 -0.253 -11.906 1 92.19 75 ALA B N 1
ATOM 2433 C CA . ALA B 1 75 ? -7.715 0.194 -11.086 1 92.19 75 ALA B CA 1
ATOM 2434 C C . ALA B 1 75 ? -6.605 -0.854 -11.055 1 92.19 75 ALA B C 1
ATOM 2436 O O . ALA B 1 75 ? -5.434 -0.518 -10.891 1 92.19 75 ALA B O 1
ATOM 2437 N N . LEU B 1 76 ? -6.988 -2.125 -11.227 1 96 76 LEU B N 1
ATOM 2438 C CA . LEU B 1 76 ? -6 -3.201 -11.25 1 96 76 LEU B CA 1
ATOM 2439 C C . LEU B 1 76 ? -4.953 -2.953 -12.328 1 96 76 LEU B C 1
ATOM 2441 O O . LEU B 1 76 ? -3.754 -3.117 -12.078 1 96 76 LEU B O 1
ATOM 2445 N N . TYR B 1 77 ? -5.344 -2.457 -13.492 1 95.31 77 TYR B N 1
ATOM 2446 C CA . TYR B 1 77 ? -4.434 -2.223 -14.602 1 95.31 77 TYR B CA 1
ATOM 2447 C C . TYR B 1 77 ? -3.529 -1.028 -14.328 1 95.31 77 TYR B C 1
ATOM 2449 O O . TYR B 1 77 ? -2.314 -1.105 -14.523 1 95.31 77 TYR B O 1
ATOM 2457 N N . ARG B 1 78 ? -4.141 0.006 -13.852 1 91.19 78 ARG B N 1
ATOM 2458 C CA . ARG B 1 78 ? -3.381 1.219 -13.57 1 91.19 78 ARG B CA 1
ATOM 2459 C C . ARG B 1 78 ? -2.332 0.967 -12.492 1 91.19 78 ARG B C 1
ATOM 2461 O O . ARG B 1 78 ? -1.18 1.382 -12.633 1 91.19 78 ARG B O 1
ATOM 2468 N N . GLU B 1 79 ? -2.762 0.286 -11.492 1 94.25 79 GLU B N 1
ATOM 2469 C CA . GLU B 1 79 ? -1.869 0.014 -10.367 1 94.25 79 GLU B CA 1
ATOM 2470 C C . GLU B 1 79 ? -0.786 -0.99 -10.75 1 94.25 79 GLU B C 1
ATOM 2472 O O . GLU B 1 79 ? 0.349 -0.897 -10.281 1 94.25 79 GLU B O 1
ATOM 2477 N N . THR B 1 80 ? -1.125 -1.952 -11.586 1 96.56 80 THR B N 1
ATOM 2478 C CA . THR B 1 80 ? -0.127 -2.881 -12.109 1 96.56 80 THR B CA 1
ATOM 2479 C C . THR B 1 80 ? 0.962 -2.135 -12.875 1 96.56 80 THR B C 1
ATOM 2481 O O . THR B 1 80 ? 2.148 -2.43 -12.719 1 96.56 80 THR B O 1
ATOM 2484 N N . LYS B 1 81 ? 0.601 -1.129 -13.625 1 93.06 81 LYS B N 1
ATOM 2485 C CA . LYS B 1 81 ? 1.576 -0.319 -14.344 1 93.06 81 LYS B CA 1
ATOM 2486 C C . LYS B 1 81 ? 2.504 0.415 -13.383 1 93.06 81 LYS B C 1
ATOM 2488 O O . LYS B 1 81 ? 3.703 0.535 -13.641 1 93.06 81 LYS B O 1
ATOM 2493 N N . ILE B 1 82 ? 1.915 0.838 -12.328 1 91.06 82 ILE B N 1
ATOM 2494 C CA . ILE B 1 82 ? 2.721 1.521 -11.32 1 91.06 82 ILE B CA 1
ATOM 2495 C C . ILE B 1 82 ? 3.736 0.547 -10.727 1 91.06 82 ILE B C 1
ATOM 2497 O O . ILE B 1 82 ? 4.914 0.886 -10.57 1 91.06 82 ILE B O 1
ATOM 2501 N N . ALA B 1 83 ? 3.275 -0.636 -10.406 1 94.31 83 ALA B N 1
ATOM 2502 C CA . ALA B 1 83 ? 4.148 -1.649 -9.82 1 94.31 83 ALA B CA 1
ATOM 2503 C C . ALA B 1 83 ? 5.305 -1.985 -10.758 1 94.31 83 ALA B C 1
ATOM 2505 O O . ALA B 1 83 ? 6.434 -2.197 -10.312 1 94.31 83 ALA B O 1
ATOM 2506 N N . MET B 1 84 ? 4.973 -2.102 -12.008 1 90.69 84 MET B N 1
ATOM 2507 C CA . MET B 1 84 ? 5.988 -2.436 -13 1 90.69 84 MET B CA 1
ATOM 2508 C C . MET B 1 84 ? 6.914 -1.249 -13.25 1 90.69 84 MET B C 1
ATOM 2510 O O . MET B 1 84 ? 8.086 -1.431 -13.586 1 90.69 84 MET B O 1
ATOM 2514 N N . ALA B 1 85 ? 6.48 -0.01 -12.891 1 71.75 85 ALA B N 1
ATOM 2515 C CA . ALA B 1 85 ? 7.258 1.222 -12.992 1 71.75 85 ALA B CA 1
ATOM 2516 C C . ALA B 1 85 ? 8.195 1.178 -14.195 1 71.75 85 ALA B C 1
ATOM 2518 O O . ALA B 1 85 ? 7.781 0.823 -15.305 1 71.75 85 ALA B O 1
ATOM 2519 N N . LYS B 1 86 ? 9.445 1.662 -13.938 1 69.5 86 LYS B N 1
ATOM 2520 C CA . LYS B 1 86 ? 10.492 1.694 -14.961 1 69.5 86 LYS B CA 1
ATOM 2521 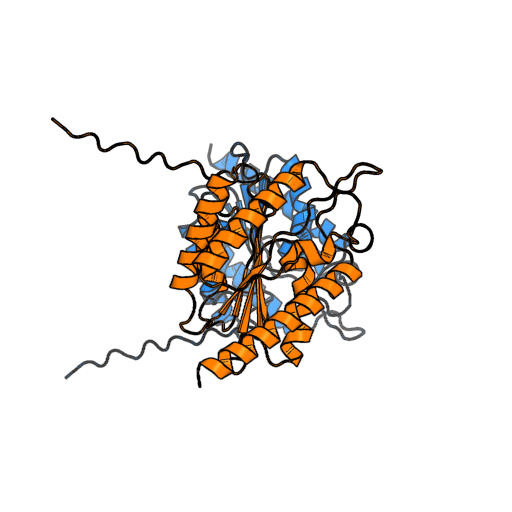C C . LYS B 1 86 ? 11.359 0.44 -14.906 1 69.5 86 LYS B C 1
ATOM 2523 O O . LYS B 1 86 ? 12.375 0.349 -15.594 1 69.5 86 LYS B O 1
ATOM 2528 N N . TYR B 1 87 ? 10.781 -0.615 -14.195 1 81.56 87 TYR B N 1
ATOM 2529 C CA . TYR B 1 87 ? 11.664 -1.767 -14.023 1 81.56 87 TYR B CA 1
ATOM 2530 C C . TYR B 1 87 ? 11.344 -2.855 -15.039 1 81.56 87 TYR B C 1
ATOM 2532 O O . TYR B 1 87 ? 10.18 -3.082 -15.375 1 81.56 87 TYR B O 1
ATOM 2540 N N . ASP B 1 88 ? 12.359 -3.469 -15.484 1 88.06 88 ASP B N 1
ATOM 2541 C CA . ASP B 1 88 ? 12.227 -4.652 -16.328 1 88.06 88 ASP B CA 1
ATOM 2542 C C . ASP B 1 88 ? 12.258 -5.93 -15.484 1 88.06 88 ASP B C 1
ATOM 2544 O O . ASP B 1 88 ? 13.32 -6.527 -15.305 1 88.06 88 ASP B O 1
ATOM 2548 N N . HIS B 1 89 ? 11.141 -6.332 -15.062 1 94.19 89 HIS B N 1
ATOM 2549 C CA . HIS B 1 89 ? 11.055 -7.555 -14.273 1 94.19 89 HIS B CA 1
ATOM 2550 C C . HIS B 1 89 ? 11.352 -8.781 -15.125 1 94.19 89 HIS B C 1
ATOM 2552 O O . HIS B 1 89 ? 10.922 -8.859 -16.281 1 94.19 89 HIS B O 1
ATOM 2558 N N . THR B 1 90 ? 12.094 -9.719 -14.578 1 94.06 90 THR B N 1
ATOM 2559 C CA . THR B 1 90 ? 12.422 -10.945 -15.297 1 94.06 90 THR B CA 1
ATOM 2560 C C . THR B 1 90 ? 11.352 -12.008 -15.078 1 94.06 90 THR B C 1
ATOM 2562 O O . THR B 1 90 ? 11.133 -12.859 -15.938 1 94.06 90 THR B O 1
ATOM 2565 N N . VAL B 1 91 ? 10.719 -11.953 -13.906 1 96.31 91 VAL B N 1
ATOM 2566 C CA . VAL B 1 91 ? 9.609 -12.844 -13.586 1 96.31 91 VAL B CA 1
ATOM 2567 C C . VAL B 1 91 ? 8.469 -12.039 -12.961 1 96.31 91 VAL B C 1
ATOM 2569 O O . VAL B 1 91 ? 8.703 -11.172 -12.117 1 96.31 91 VAL B O 1
ATOM 2572 N N . ILE B 1 92 ? 7.277 -12.328 -13.383 1 97.69 92 ILE B N 1
ATOM 2573 C CA . ILE B 1 92 ? 6.078 -11.773 -12.758 1 97.69 92 ILE B CA 1
ATOM 2574 C C . ILE B 1 92 ? 5.188 -12.914 -12.258 1 97.69 92 ILE B C 1
ATOM 2576 O O . ILE B 1 92 ? 4.645 -13.68 -13.055 1 97.69 92 ILE B O 1
ATOM 2580 N N . TYR B 1 93 ? 5.152 -13.07 -10.953 1 98.69 93 TYR B N 1
ATOM 2581 C CA . TYR B 1 93 ? 4.211 -13.93 -10.25 1 98.69 93 TYR B CA 1
ATOM 2582 C C . TYR B 1 93 ? 2.883 -13.219 -10.023 1 98.69 93 TYR B C 1
ATOM 2584 O O . TYR B 1 93 ? 2.852 -12.086 -9.531 1 98.69 93 TYR B O 1
ATOM 2592 N N . PHE B 1 94 ? 1.754 -13.867 -10.398 1 98.88 94 PHE B N 1
ATOM 2593 C CA . PHE B 1 94 ? 0.523 -13.117 -10.172 1 98.88 94 PHE B CA 1
ATOM 2594 C C . PHE B 1 94 ? -0.616 -14.055 -9.781 1 98.88 94 PHE B C 1
ATOM 2596 O O . PHE B 1 94 ? -0.612 -15.234 -10.141 1 98.88 94 PHE B O 1
ATOM 2603 N N . ASN B 1 95 ? -1.466 -13.555 -9.023 1 98.75 95 ASN B N 1
ATOM 2604 C CA . ASN B 1 95 ? -2.725 -14.164 -8.609 1 98.75 95 ASN B CA 1
ATOM 2605 C C . ASN B 1 95 ? -3.807 -13.109 -8.375 1 98.75 95 ASN B C 1
ATOM 2607 O O . ASN B 1 95 ? -3.506 -11.984 -7.977 1 98.75 95 ASN B O 1
ATOM 2611 N N . ASN B 1 96 ? -5.004 -13.438 -8.609 1 98.31 96 ASN B N 1
ATOM 2612 C CA . ASN B 1 96 ? -6.219 -12.719 -8.242 1 98.31 96 ASN B CA 1
ATOM 2613 C C . ASN B 1 96 ? -7.402 -13.664 -8.07 1 98.31 96 ASN B C 1
ATOM 2615 O O . ASN B 1 96 ? -7.902 -14.219 -9.047 1 98.31 96 ASN B O 1
ATOM 2619 N N . GLY B 1 97 ? -7.793 -13.883 -6.781 1 97.56 97 GLY B N 1
ATOM 2620 C CA . GLY B 1 97 ? -8.852 -14.875 -6.742 1 97.56 97 GLY B CA 1
ATOM 2621 C C . GLY B 1 97 ? -9.672 -14.82 -5.469 1 97.56 97 GLY B C 1
ATOM 2622 O O . GLY B 1 97 ? -10.742 -15.43 -5.387 1 97.56 97 GLY B O 1
ATOM 2623 N N . LEU B 1 98 ? -9.25 -14.086 -4.414 1 97.88 98 LEU B N 1
ATOM 2624 C CA . LEU B 1 98 ? -9.953 -14.109 -3.135 1 97.88 98 LEU B CA 1
ATOM 2625 C C . LEU B 1 98 ? -10.789 -12.852 -2.953 1 97.88 98 LEU B C 1
ATOM 2627 O O . LEU B 1 98 ? -11.258 -12.562 -1.849 1 97.88 98 LEU B O 1
ATOM 2631 N N . HIS B 1 99 ? -10.922 -12.047 -3.992 1 96.62 99 HIS B N 1
ATOM 2632 C CA . HIS B 1 99 ? -11.781 -10.867 -4.027 1 96.62 99 HIS B CA 1
ATOM 2633 C C . HIS B 1 99 ? -12.695 -10.883 -5.246 1 96.62 99 HIS B C 1
ATOM 2635 O O . HIS B 1 99 ? -12.586 -11.766 -6.098 1 96.62 99 HIS B O 1
ATOM 2641 N N . GLY B 1 100 ? -13.648 -9.914 -5.336 1 95.94 100 GLY B N 1
ATOM 2642 C CA . GLY B 1 100 ? -14.531 -9.828 -6.488 1 95.94 100 GLY B CA 1
ATOM 2643 C C . GLY B 1 100 ? -15.602 -10.906 -6.5 1 95.94 100 GLY B C 1
ATOM 2644 O O . GLY B 1 100 ? -15.898 -11.484 -7.547 1 95.94 100 GLY B O 1
ATOM 2645 N N . TRP B 1 101 ? -16.125 -11.219 -5.379 1 95.5 101 TRP B N 1
ATOM 2646 C CA . TRP B 1 101 ? -17.062 -12.328 -5.238 1 95.5 101 TRP B CA 1
ATOM 2647 C C . TRP B 1 101 ? -18.391 -12.016 -5.922 1 95.5 101 TRP B C 1
ATOM 2649 O O . TRP B 1 101 ? -19.234 -12.891 -6.082 1 95.5 101 TRP B O 1
ATOM 2659 N N . HIS B 1 102 ? -18.594 -10.789 -6.383 1 94.44 102 HIS B N 1
ATOM 2660 C CA . HIS B 1 102 ? -19.781 -10.43 -7.137 1 94.44 102 HIS B CA 1
ATOM 2661 C C . HIS B 1 102 ? -19.75 -11.008 -8.547 1 94.44 102 HIS B C 1
ATOM 2663 O O . HIS B 1 102 ? -20.766 -11 -9.25 1 94.44 102 HIS B O 1
ATOM 2669 N N . LEU B 1 103 ? -18.609 -11.555 -8.969 1 96.56 103 LEU B N 1
ATOM 2670 C CA . LEU B 1 103 ? -18.438 -12.102 -10.305 1 96.56 103 LEU B CA 1
ATOM 2671 C C . LEU B 1 103 ? -18.781 -13.594 -10.328 1 96.56 103 LEU B C 1
ATOM 2673 O O . LEU B 1 103 ? -18.406 -14.336 -9.43 1 96.56 103 LEU B O 1
ATOM 2677 N N . ASN B 1 104 ? -19.453 -13.992 -11.312 1 96.94 104 ASN B N 1
ATOM 2678 C CA . ASN B 1 104 ? -19.547 -15.422 -11.555 1 96.94 104 ASN B CA 1
ATOM 2679 C C . ASN B 1 104 ? -18.312 -15.953 -12.273 1 96.94 104 ASN B C 1
ATOM 2681 O O . ASN B 1 104 ? -17.422 -15.172 -12.641 1 96.94 104 ASN B O 1
ATOM 2685 N N . VAL B 1 105 ? -18.234 -17.234 -12.43 1 97.31 105 VAL B N 1
ATOM 2686 C CA . VAL B 1 105 ? -17.016 -17.875 -12.906 1 97.31 105 VAL B CA 1
ATOM 2687 C C . VAL B 1 105 ? -16.719 -17.422 -14.328 1 97.31 105 VAL B C 1
ATOM 2689 O O . VAL B 1 105 ? -15.555 -17.25 -14.703 1 97.31 105 VAL B O 1
ATOM 2692 N N . GLU B 1 106 ? -17.703 -17.172 -15.141 1 97.81 106 GLU B N 1
ATOM 2693 C CA . GLU B 1 106 ? -17.5 -16.719 -16.516 1 97.81 106 GLU B CA 1
ATOM 2694 C C . GLU B 1 106 ? -16.938 -15.297 -16.547 1 97.81 106 GLU B C 1
ATOM 2696 O O . GLU B 1 106 ? -16 -15.016 -17.297 1 97.81 106 GLU B O 1
ATOM 2701 N N . GLN B 1 107 ? -17.531 -14.484 -15.734 1 97.88 107 GLN B N 1
ATOM 2702 C CA . GLN B 1 107 ? -17.047 -13.109 -15.633 1 97.88 107 GLN B CA 1
ATOM 2703 C C . GLN B 1 107 ? -15.609 -13.07 -15.117 1 97.88 107 GLN B C 1
ATOM 2705 O O . GLN B 1 107 ? -14.789 -12.305 -15.617 1 97.88 107 GLN B O 1
ATOM 2710 N N . TYR B 1 108 ? -15.367 -13.891 -14.172 1 98.19 108 TYR B N 1
ATOM 2711 C CA . TYR B 1 108 ? -14.008 -13.992 -13.656 1 98.19 108 TYR B CA 1
ATOM 2712 C C . TYR B 1 108 ? -13.039 -14.422 -14.75 1 98.19 108 TYR B C 1
ATOM 2714 O O . TYR B 1 108 ? -11.984 -13.805 -14.93 1 98.19 108 TYR B O 1
ATOM 2722 N N . GLY B 1 109 ? -13.383 -15.461 -15.453 1 98.75 109 GLY B N 1
ATOM 2723 C CA . GLY B 1 109 ? -12.531 -15.953 -16.516 1 98.75 109 GLY B CA 1
ATOM 2724 C C . GLY B 1 109 ? -12.242 -14.914 -17.594 1 98.75 109 GLY B C 1
ATOM 2725 O O . GLY B 1 109 ? -11.102 -14.781 -18.031 1 98.75 109 GLY B O 1
ATOM 2726 N N . LYS B 1 110 ? -13.227 -14.188 -18 1 98.56 110 LYS B N 1
ATOM 2727 C CA . LYS B 1 110 ? -13.047 -13.133 -18.984 1 98.56 110 LYS B CA 1
ATOM 2728 C C . LYS B 1 110 ? -12.086 -12.055 -18.469 1 98.56 110 LYS B C 1
ATOM 2730 O O . LYS B 1 110 ? -11.211 -11.602 -19.203 1 98.56 110 LYS B O 1
ATOM 2735 N N . GLY B 1 111 ? -12.328 -11.664 -17.203 1 98.56 111 GLY B N 1
ATOM 2736 C CA . GLY B 1 111 ? -11.43 -10.695 -16.609 1 98.56 111 GLY B CA 1
ATOM 2737 C C . GLY B 1 111 ? -10 -11.18 -16.516 1 98.56 111 GLY B C 1
ATOM 2738 O O . GLY B 1 111 ? -9.062 -10.422 -16.797 1 98.56 111 GLY B O 1
ATOM 2739 N N . LEU B 1 112 ? -9.859 -12.438 -16.125 1 98.81 112 LEU B N 1
ATOM 2740 C CA . LEU B 1 112 ? -8.523 -13.008 -15.984 1 98.81 112 LEU B CA 1
ATOM 2741 C C . LEU B 1 112 ? -7.812 -13.07 -17.328 1 98.81 112 LEU B C 1
ATOM 2743 O O . LEU B 1 112 ? -6.629 -12.75 -17.422 1 98.81 112 LEU B O 1
ATOM 2747 N N . ARG B 1 113 ? -8.484 -13.43 -18.375 1 98.75 113 ARG B N 1
ATOM 2748 C CA . ARG B 1 113 ? -7.906 -13.477 -19.719 1 98.75 113 ARG B CA 1
ATOM 2749 C C . ARG B 1 113 ? -7.438 -12.094 -20.156 1 98.75 113 ARG B C 1
ATOM 2751 O O . ARG B 1 113 ? -6.344 -11.945 -20.703 1 98.75 113 ARG B O 1
ATOM 2758 N N . LYS B 1 114 ? -8.297 -11.125 -19.906 1 98.69 114 LYS B N 1
ATOM 2759 C CA . LYS B 1 114 ? -7.922 -9.75 -20.25 1 98.69 114 LYS B CA 1
ATOM 2760 C C . LYS B 1 114 ? -6.68 -9.312 -19.484 1 98.69 114 LYS B C 1
ATOM 2762 O O . LYS B 1 114 ? -5.809 -8.633 -20.031 1 98.69 114 LYS B O 1
ATOM 2767 N N . TYR B 1 115 ? -6.645 -9.664 -18.234 1 98.56 115 TYR B N 1
ATOM 2768 C CA . TYR B 1 115 ? -5.504 -9.273 -17.422 1 98.56 115 TYR B CA 1
ATOM 2769 C C . TYR B 1 115 ? -4.23 -9.969 -17.891 1 98.56 115 TYR B C 1
ATOM 2771 O O . TYR B 1 115 ? -3.158 -9.359 -17.922 1 98.56 115 TYR B O 1
ATOM 2779 N N . VAL B 1 116 ? -4.328 -11.234 -18.281 1 98.75 116 VAL B N 1
ATOM 2780 C CA . VAL B 1 116 ? -3.197 -11.969 -18.844 1 98.75 116 VAL B CA 1
ATOM 2781 C C . VAL B 1 116 ? -2.697 -11.266 -20.094 1 98.75 116 VAL B C 1
ATOM 2783 O O . VAL B 1 116 ? -1.495 -11.039 -20.25 1 98.75 116 VAL B O 1
ATOM 2786 N N . LYS B 1 117 ? -3.527 -10.898 -20.984 1 98.44 117 LYS B N 1
ATOM 2787 C CA . LYS B 1 117 ? -3.148 -10.188 -22.203 1 98.44 117 LYS B CA 1
ATOM 2788 C C . LYS B 1 117 ? -2.48 -8.852 -21.875 1 98.44 117 LYS B C 1
ATOM 2790 O O . LYS B 1 117 ? -1.511 -8.461 -22.516 1 98.44 117 LYS B O 1
ATOM 2795 N N . PHE B 1 118 ? -3.051 -8.203 -20.906 1 97.88 118 PHE B N 1
ATOM 2796 C CA . PHE B 1 118 ? -2.48 -6.941 -20.453 1 97.88 118 PHE B CA 1
ATOM 2797 C C . PHE B 1 118 ? -1.055 -7.137 -19.953 1 97.88 118 PHE B C 1
ATOM 2799 O O . PHE B 1 118 ? -0.141 -6.422 -20.359 1 97.88 118 PHE B O 1
ATOM 2806 N N . LEU B 1 119 ? -0.844 -8.156 -19.047 1 98.06 119 LEU B N 1
ATOM 2807 C CA . LEU B 1 119 ? 0.489 -8.422 -18.516 1 98.06 119 LEU B CA 1
ATOM 2808 C C . LEU B 1 119 ? 1.463 -8.75 -19.641 1 98.06 119 LEU B C 1
ATOM 2810 O O . LEU B 1 119 ? 2.607 -8.289 -19.641 1 98.06 119 LEU B O 1
ATOM 2814 N N . LYS B 1 120 ? 1.04 -9.531 -20.578 1 97 120 LYS B N 1
ATOM 2815 C CA . LYS B 1 120 ? 1.888 -9.898 -21.719 1 97 120 LYS B CA 1
ATOM 2816 C C . LYS B 1 120 ? 2.273 -8.664 -22.531 1 97 120 LYS B C 1
ATOM 2818 O O . LYS B 1 120 ? 3.391 -8.586 -23.047 1 97 120 LYS B O 1
ATOM 2823 N N . SER B 1 121 ? 1.379 -7.695 -22.625 1 95.69 121 SER B N 1
ATOM 2824 C CA . SER B 1 121 ? 1.646 -6.496 -23.406 1 95.69 121 SER B CA 1
ATOM 2825 C C . SER B 1 121 ? 2.58 -5.547 -22.672 1 95.69 121 SER B C 1
ATOM 2827 O O . SER B 1 121 ? 3.277 -4.742 -23.297 1 95.69 121 SER B O 1
ATOM 2829 N N . GLN B 1 122 ? 2.492 -5.629 -21.359 1 94.5 122 GLN B N 1
ATOM 2830 C CA . GLN B 1 122 ? 3.23 -4.66 -20.547 1 94.5 122 GLN B CA 1
ATOM 2831 C C . GLN B 1 122 ? 4.602 -5.199 -20.156 1 94.5 122 GLN B C 1
ATOM 2833 O O . GLN B 1 122 ? 5.531 -4.43 -19.906 1 94.5 122 GLN B O 1
ATOM 2838 N N . LYS B 1 123 ? 4.719 -6.508 -20.078 1 93.12 123 LYS B N 1
ATOM 2839 C CA . LYS B 1 123 ? 5.93 -7.117 -19.547 1 93.12 123 LYS B CA 1
ATOM 2840 C C . LYS B 1 123 ? 7.117 -6.891 -20.469 1 93.12 123 LYS B C 1
ATOM 2842 O O . LYS B 1 123 ? 6.941 -6.691 -21.672 1 93.12 123 LYS B O 1
ATOM 2847 N N . ALA B 1 124 ? 8.281 -6.949 -19.922 1 90.12 124 ALA B N 1
ATOM 2848 C CA . ALA B 1 124 ? 9.5 -6.965 -20.719 1 90.12 124 ALA B CA 1
ATOM 2849 C C . ALA B 1 124 ? 9.539 -8.188 -21.641 1 90.12 124 ALA B C 1
ATOM 2851 O O . ALA B 1 124 ? 8.914 -9.211 -21.344 1 90.12 124 ALA B O 1
ATOM 2852 N N . LYS B 1 125 ? 10.219 -8.109 -22.688 1 86.75 125 LYS B N 1
ATOM 2853 C CA . LYS B 1 125 ? 10.234 -9.117 -23.75 1 86.75 125 LYS B CA 1
ATOM 2854 C C . LYS B 1 125 ? 10.586 -10.492 -23.188 1 86.75 125 LYS B C 1
ATOM 2856 O O . LYS B 1 125 ? 9.922 -11.484 -23.516 1 86.75 125 LYS B O 1
ATOM 2861 N N . ASN B 1 126 ? 11.453 -10.633 -22.281 1 88.5 126 ASN B N 1
ATOM 2862 C CA . ASN B 1 126 ? 11.883 -11.953 -21.828 1 88.5 126 ASN B CA 1
ATOM 2863 C C . ASN B 1 126 ? 11.375 -12.258 -20.422 1 88.5 126 ASN B C 1
ATOM 2865 O O . ASN B 1 126 ? 11.812 -13.219 -19.797 1 88.5 126 ASN B O 1
ATOM 2869 N N . ALA B 1 127 ? 10.422 -11.516 -20.047 1 93.94 127 ALA B N 1
ATOM 2870 C CA . ALA B 1 127 ? 9.898 -11.758 -18.703 1 93.94 127 ALA B CA 1
ATOM 2871 C C . ALA B 1 127 ? 9.023 -13.008 -18.672 1 93.94 127 ALA B C 1
ATOM 2873 O O . ALA B 1 127 ? 8.25 -13.258 -19.609 1 93.94 127 ALA B O 1
ATOM 2874 N N . ILE B 1 128 ? 9.117 -13.766 -17.656 1 95.56 128 ILE B N 1
ATOM 2875 C CA . ILE B 1 128 ? 8.32 -14.969 -17.422 1 95.56 128 ILE B CA 1
ATOM 2876 C C . ILE B 1 128 ? 7.102 -14.625 -16.562 1 95.56 128 ILE B C 1
ATOM 2878 O O . ILE B 1 128 ? 7.23 -13.953 -15.539 1 95.56 128 ILE B O 1
ATOM 2882 N N . LEU B 1 129 ? 5.926 -15.016 -17.047 1 97.88 129 LEU B N 1
ATOM 2883 C CA . LEU B 1 129 ? 4.73 -14.945 -16.219 1 97.88 129 LEU B CA 1
ATOM 2884 C C . LEU B 1 129 ? 4.484 -16.281 -15.508 1 97.88 129 LEU B C 1
ATOM 2886 O O . LEU B 1 129 ? 4.652 -17.344 -16.109 1 97.88 129 LEU B O 1
ATOM 2890 N N . VAL B 1 130 ? 4.148 -16.234 -14.258 1 98.62 130 VAL B N 1
ATOM 2891 C CA . VAL B 1 130 ? 3.805 -17.406 -13.469 1 98.62 130 VAL B CA 1
ATOM 2892 C C . VAL B 1 130 ? 2.52 -17.141 -12.68 1 98.62 130 VAL B C 1
ATOM 2894 O O . VAL B 1 130 ? 2.422 -16.156 -11.953 1 98.62 130 VAL B O 1
ATOM 2897 N N . PHE B 1 131 ? 1.587 -18.047 -12.828 1 98.88 131 PHE B N 1
ATOM 2898 C CA . PHE B 1 131 ? 0.316 -17.875 -12.141 1 98.88 131 PHE B CA 1
ATOM 2899 C C . PHE B 1 131 ? 0.224 -18.797 -10.93 1 98.88 131 PHE B C 1
ATOM 2901 O O . PHE B 1 131 ? 0.564 -19.984 -11.023 1 98.88 131 PHE B O 1
ATOM 2908 N N . ALA B 1 132 ? -0.223 -18.312 -9.82 1 98.88 132 ALA B N 1
ATOM 2909 C CA . ALA B 1 132 ? -0.503 -19.141 -8.656 1 98.88 132 ALA B CA 1
ATOM 2910 C C . ALA B 1 132 ? -2.004 -19.359 -8.477 1 98.88 132 ALA B C 1
ATOM 2912 O O . ALA B 1 132 ? -2.785 -18.406 -8.539 1 98.88 132 ALA B O 1
ATOM 2913 N N . LEU B 1 133 ? -2.363 -20.547 -8.258 1 98.88 133 LEU B N 1
ATOM 2914 C CA . LEU B 1 133 ? -3.766 -20.828 -7.98 1 98.88 133 LEU B CA 1
ATOM 2915 C C . LEU B 1 133 ? -4.172 -20.266 -6.621 1 98.88 133 LEU B C 1
ATOM 2917 O O . LEU B 1 133 ? -3.357 -20.203 -5.699 1 98.88 133 LEU B O 1
ATOM 2921 N N . THR B 1 134 ? -5.441 -19.891 -6.562 1 98.88 134 THR B N 1
ATOM 2922 C CA . THR B 1 134 ? -6.008 -19.297 -5.355 1 98.88 134 THR B CA 1
ATOM 2923 C C . THR B 1 134 ? -6.051 -20.312 -4.219 1 98.88 134 THR B C 1
ATOM 2925 O O . THR B 1 134 ? -6.41 -21.469 -4.426 1 98.88 134 THR B O 1
ATOM 2928 N N . THR B 1 135 ? -5.668 -19.922 -3.055 1 98.81 135 THR B N 1
ATOM 2929 C CA . THR B 1 135 ? -5.656 -20.766 -1.865 1 98.81 135 THR B CA 1
ATOM 2930 C C . THR B 1 135 ? -7.07 -20.984 -1.348 1 98.81 135 THR B C 1
ATOM 2932 O O . THR B 1 135 ? -8 -20.281 -1.739 1 98.81 135 THR B O 1
ATOM 2935 N N . PRO B 1 136 ? -7.23 -21.891 -0.478 1 98.62 136 PRO B N 1
ATOM 2936 C CA . PRO B 1 136 ? -8.562 -22.281 -0.024 1 98.62 136 PRO B CA 1
ATOM 2937 C C . PRO B 1 136 ? -9.273 -21.188 0.773 1 98.62 136 PRO B C 1
ATOM 2939 O O . PRO B 1 136 ? -8.609 -20.297 1.324 1 98.62 136 PRO B O 1
ATOM 2942 N N . TYR B 1 137 ? -10.625 -21.312 0.81 1 97.94 137 TYR B N 1
ATOM 2943 C CA . TYR B 1 137 ? -11.484 -20.516 1.67 1 97.94 137 TYR B CA 1
ATOM 2944 C C . TYR B 1 137 ? -12.023 -21.344 2.83 1 97.94 137 TYR B C 1
ATOM 2946 O O . TYR B 1 137 ? -13.039 -22.031 2.689 1 97.94 137 TYR B O 1
ATOM 2954 N N . PRO B 1 138 ? -11.469 -21.25 3.961 1 96.88 138 PRO B N 1
ATOM 2955 C CA . PRO B 1 138 ? -11.766 -22.156 5.078 1 96.88 138 PRO B CA 1
ATOM 2956 C C . PRO B 1 138 ? -13.094 -21.828 5.758 1 96.88 138 PRO B C 1
ATOM 2958 O O . PRO B 1 138 ? -13.555 -20.688 5.699 1 96.88 138 PRO B O 1
ATOM 2961 N N . SER B 1 139 ? -13.641 -22.828 6.414 1 95.44 139 SER B N 1
ATOM 2962 C CA . SER B 1 139 ? -14.867 -22.672 7.188 1 95.44 139 SER B CA 1
ATOM 2963 C C . SER B 1 139 ? -14.578 -22.141 8.586 1 95.44 139 SER B C 1
ATOM 2965 O O . SER B 1 139 ? -13.555 -22.484 9.18 1 95.44 139 SER B O 1
ATOM 2967 N N . ASN B 1 140 ? -15.477 -21.375 9.055 1 93.81 140 ASN B N 1
ATOM 2968 C CA . ASN B 1 140 ? -15.383 -20.938 10.445 1 93.81 140 ASN B CA 1
ATOM 2969 C C . ASN B 1 140 ? -16.188 -21.859 11.367 1 93.81 140 ASN B C 1
ATOM 2971 O O . ASN B 1 140 ? -16.219 -21.641 12.578 1 93.81 140 ASN B O 1
ATOM 2975 N N . LYS B 1 141 ? -16.812 -22.844 10.836 1 93.69 141 LYS B N 1
ATOM 2976 C CA . LYS B 1 141 ? -17.641 -23.75 11.617 1 93.69 141 LYS B CA 1
ATOM 2977 C C . LYS B 1 141 ? -16.828 -24.938 12.125 1 93.69 141 LYS B C 1
ATOM 2979 O O . LYS B 1 141 ? -16.047 -25.531 11.367 1 93.69 141 LYS B O 1
ATOM 2984 N N . PRO B 1 142 ? -17.156 -25.25 13.398 1 90.31 142 PRO B N 1
ATOM 2985 C CA . PRO B 1 142 ? -16.453 -26.422 13.93 1 90.31 142 PRO B CA 1
ATOM 2986 C C . PRO B 1 142 ? -16.719 -27.688 13.117 1 90.31 142 PRO B C 1
ATOM 2988 O O . PRO B 1 142 ? -17.859 -27.922 12.703 1 90.31 142 PRO B O 1
ATOM 2991 N N . GLY B 1 143 ? -15.688 -28.391 12.797 1 90.25 143 GLY B N 1
ATOM 2992 C CA . GLY B 1 143 ? -15.82 -29.656 12.109 1 90.25 143 GLY B CA 1
ATOM 2993 C C . GLY B 1 143 ? -15.875 -29.531 10.602 1 90.25 143 GLY B C 1
ATOM 2994 O O . GLY B 1 143 ? -15.891 -30.531 9.883 1 90.25 143 GLY B O 1
ATOM 2995 N N . GLU B 1 144 ? -16.016 -28.344 10.18 1 92.69 144 GLU B N 1
ATOM 2996 C CA . GLU B 1 144 ? -16.031 -28.094 8.742 1 92.69 144 GLU B CA 1
ATOM 2997 C C . GLU B 1 144 ? -14.727 -27.469 8.266 1 92.69 144 GLU B C 1
ATOM 2999 O O . GLU B 1 144 ? -14.281 -26.453 8.812 1 92.69 144 GLU B O 1
ATOM 3004 N N . LYS B 1 145 ? -14.203 -28.078 7.273 1 93.81 145 LYS B N 1
ATOM 3005 C CA . LYS B 1 145 ? -12.891 -27.625 6.797 1 93.81 145 LYS B CA 1
ATOM 3006 C C . LYS B 1 145 ? -13.031 -26.438 5.855 1 93.81 145 LYS B C 1
ATOM 3008 O O . LYS B 1 145 ? -12.328 -25.438 6.008 1 93.81 145 LYS B O 1
ATOM 3013 N N . MET B 1 146 ? -13.945 -26.594 4.906 1 96.31 146 MET B N 1
ATOM 3014 C CA . MET B 1 146 ? -14.078 -25.562 3.877 1 96.31 146 MET B CA 1
ATOM 3015 C C . MET B 1 146 ? -15.43 -24.859 3.979 1 96.31 146 MET B C 1
ATOM 3017 O O . MET B 1 146 ? -16.453 -25.5 4.234 1 96.31 146 MET B O 1
ATOM 3021 N N . ALA B 1 147 ? -15.422 -23.594 3.732 1 96.19 147 ALA B N 1
ATOM 3022 C CA . ALA B 1 147 ? -16.672 -22.844 3.607 1 96.19 147 ALA B CA 1
ATOM 3023 C C . ALA B 1 147 ? -17.328 -23.109 2.262 1 96.19 147 ALA B C 1
ATOM 3025 O O . ALA B 1 147 ? -16.672 -23.516 1.306 1 96.19 147 ALA B O 1
ATOM 3026 N N . PRO B 1 148 ? -18.625 -22.906 2.164 1 95.06 148 PRO B N 1
ATOM 3027 C CA . PRO B 1 148 ? -19.312 -23.062 0.878 1 95.06 148 PRO B CA 1
ATOM 3028 C C . PRO B 1 148 ? -18.672 -22.234 -0.236 1 95.06 148 PRO B C 1
ATOM 3030 O O . PRO B 1 148 ? -18.609 -22.688 -1.383 1 95.06 148 PRO B O 1
ATOM 3033 N N . ARG B 1 149 ? -18.141 -21.109 0.069 1 96.31 149 ARG B N 1
ATOM 3034 C CA . ARG B 1 149 ? -17.5 -20.219 -0.897 1 96.31 149 ARG B CA 1
ATOM 3035 C C . ARG B 1 149 ? -16.297 -20.906 -1.552 1 96.31 149 ARG B C 1
ATOM 3037 O O . ARG B 1 149 ? -15.836 -20.469 -2.613 1 96.31 149 ARG B O 1
ATOM 3044 N N . ASN B 1 150 ? -15.742 -21.922 -0.922 1 98.19 150 ASN B N 1
ATOM 3045 C CA . ASN B 1 150 ? -14.594 -22.625 -1.486 1 98.19 150 ASN B CA 1
ATOM 3046 C C . ASN B 1 150 ? -14.922 -23.25 -2.838 1 98.19 150 ASN B C 1
ATOM 3048 O O . ASN B 1 150 ? -14.031 -23.469 -3.66 1 98.19 150 ASN B O 1
ATOM 3052 N N . LEU B 1 151 ? -16.156 -23.547 -3.055 1 98 151 LEU B N 1
ATOM 3053 C CA . LEU B 1 151 ? -16.547 -24.062 -4.367 1 98 151 LEU B CA 1
ATOM 3054 C C . LEU B 1 151 ? -16.266 -23.016 -5.453 1 98 151 LEU B C 1
ATOM 3056 O O . LEU B 1 151 ? -15.836 -23.375 -6.555 1 98 151 LEU B O 1
ATOM 3060 N N . GLU B 1 152 ? -16.531 -21.797 -5.156 1 97.88 152 GLU B N 1
ATOM 3061 C CA . GLU B 1 152 ? -16.203 -20.719 -6.094 1 97.88 152 GLU B CA 1
ATOM 3062 C C . GLU B 1 152 ? -14.703 -20.641 -6.336 1 97.88 152 GLU B C 1
ATOM 3064 O O . GLU B 1 152 ? -14.258 -20.406 -7.465 1 97.88 152 GLU B O 1
ATOM 3069 N N . VAL B 1 153 ? -13.875 -20.844 -5.305 1 98.69 153 VAL B N 1
ATOM 3070 C CA . VAL B 1 153 ? -12.422 -20.859 -5.434 1 98.69 153 VAL B CA 1
ATOM 3071 C C . VAL B 1 153 ? -11.992 -21.953 -6.398 1 98.69 153 VAL B C 1
ATOM 3073 O O . VAL B 1 153 ? -11.18 -21.719 -7.293 1 98.69 153 VAL B O 1
ATOM 3076 N N . LEU B 1 154 ? -12.586 -23.125 -6.23 1 98.75 154 LEU B N 1
ATOM 3077 C CA . LEU B 1 154 ? -12.25 -24.25 -7.09 1 98.75 154 LEU B CA 1
ATOM 3078 C C . LEU B 1 154 ? -12.633 -23.953 -8.539 1 98.75 154 LEU B C 1
ATOM 3080 O O . LEU B 1 154 ? -11.883 -24.281 -9.461 1 98.75 154 LEU B O 1
ATOM 3084 N N . ASN B 1 155 ? -13.781 -23.375 -8.695 1 98.75 155 ASN B N 1
ATOM 3085 C CA . ASN B 1 155 ? -14.211 -23 -10.039 1 98.75 155 ASN B CA 1
ATOM 3086 C C . ASN B 1 155 ? -13.266 -21.969 -10.656 1 98.75 155 ASN B C 1
ATOM 3088 O O . ASN B 1 155 ? -12.898 -22.094 -11.828 1 98.75 155 ASN B O 1
ATOM 3092 N N . ARG B 1 156 ? -12.859 -20.984 -9.891 1 98.81 156 ARG B N 1
ATOM 3093 C CA . ARG B 1 156 ? -11.906 -19.969 -10.367 1 98.81 156 ARG B CA 1
ATOM 3094 C C . ARG B 1 156 ? -10.57 -20.609 -10.734 1 98.81 156 ARG B C 1
ATOM 3096 O O . ARG B 1 156 ? -9.984 -20.297 -11.766 1 98.81 156 ARG B O 1
ATOM 3103 N N . ASN B 1 157 ? -10.125 -21.5 -9.906 1 98.88 157 ASN B N 1
ATOM 3104 C CA . ASN B 1 157 ? -8.859 -22.188 -10.18 1 98.88 157 ASN B CA 1
ATOM 3105 C C . ASN B 1 157 ? -8.945 -23.031 -11.445 1 98.88 157 ASN B C 1
ATOM 3107 O O . ASN B 1 157 ? -7.98 -23.141 -12.195 1 98.88 157 ASN B O 1
ATOM 3111 N N . GLY B 1 158 ? -10.094 -23.688 -11.609 1 98.88 158 GLY B N 1
ATOM 3112 C CA . GLY B 1 158 ? -10.297 -24.469 -12.828 1 98.88 158 GLY B CA 1
ATOM 3113 C C . GLY B 1 158 ? -10.188 -23.641 -14.094 1 98.88 158 GLY B C 1
ATOM 3114 O O . GLY B 1 158 ? -9.469 -24 -15.023 1 98.88 158 GLY B O 1
ATOM 3115 N N . ILE B 1 159 ? -10.875 -22.547 -14.133 1 98.75 159 ILE B N 1
ATOM 3116 C CA . ILE B 1 159 ? -10.859 -21.703 -15.32 1 98.75 159 ILE B CA 1
ATOM 3117 C C . ILE B 1 159 ? -9.484 -21.062 -15.469 1 98.75 159 ILE B C 1
ATOM 3119 O O . ILE B 1 159 ? -9.008 -20.859 -16.594 1 98.75 159 ILE B O 1
ATOM 3123 N N . ALA B 1 160 ? -8.844 -20.719 -14.367 1 98.88 160 ALA B N 1
ATOM 3124 C CA . ALA B 1 160 ? -7.492 -20.156 -14.414 1 98.88 160 ALA B CA 1
ATOM 3125 C C . ALA B 1 160 ? -6.516 -21.141 -15.062 1 98.88 160 ALA B C 1
ATOM 3127 O O . ALA B 1 160 ? -5.703 -20.75 -15.906 1 98.88 160 ALA B O 1
ATOM 3128 N N . ARG B 1 161 ? -6.598 -22.422 -14.695 1 98.81 161 ARG B N 1
ATOM 3129 C CA . ARG B 1 161 ? -5.738 -23.438 -15.297 1 98.81 161 ARG B CA 1
ATOM 3130 C C . ARG B 1 161 ? -5.918 -23.484 -16.812 1 98.81 161 ARG B C 1
ATOM 3132 O O . ARG B 1 161 ? -4.941 -23.562 -17.547 1 98.81 161 ARG B O 1
ATOM 3139 N N . LYS B 1 162 ? -7.113 -23.453 -17.188 1 98.75 162 LYS B N 1
ATOM 3140 C CA . LYS B 1 162 ? -7.414 -23.484 -18.609 1 98.75 162 LYS B CA 1
ATOM 3141 C C . LYS B 1 162 ? -6.812 -22.281 -19.344 1 98.75 162 LYS B C 1
ATOM 3143 O O . LYS B 1 162 ? -6.176 -22.438 -20.391 1 98.75 162 LYS B O 1
ATOM 3148 N N . ILE B 1 163 ? -7.035 -21.141 -18.797 1 98.88 163 ILE B N 1
ATOM 3149 C CA . ILE B 1 163 ? -6.551 -19.906 -19.406 1 98.88 163 ILE B CA 1
ATOM 3150 C C . ILE B 1 163 ? -5.023 -19.922 -19.438 1 98.88 163 ILE B C 1
ATOM 3152 O O . ILE B 1 163 ? -4.422 -19.562 -20.469 1 98.88 163 ILE B O 1
ATOM 3156 N N . MET B 1 164 ? -4.387 -20.281 -18.344 1 98.88 164 MET B N 1
ATOM 3157 C CA . MET B 1 164 ? -2.926 -20.297 -18.297 1 98.88 164 MET B CA 1
ATOM 3158 C C . MET B 1 164 ? -2.361 -21.266 -19.328 1 98.88 164 MET B C 1
ATOM 3160 O O . MET B 1 164 ? -1.328 -21 -19.938 1 98.88 164 MET B O 1
ATOM 3164 N N . LYS B 1 165 ? -3.002 -22.391 -19.469 1 98.62 165 LYS B N 1
ATOM 3165 C CA . LYS B 1 165 ? -2.594 -23.359 -20.484 1 98.62 165 LYS B CA 1
ATOM 3166 C C . LYS B 1 165 ? -2.672 -22.75 -21.891 1 98.62 165 LYS B C 1
ATOM 3168 O O . LYS B 1 165 ? -1.759 -22.922 -22.703 1 98.62 165 LYS B O 1
ATOM 3173 N N . GLU B 1 166 ? -3.703 -22.062 -22.188 1 98.31 166 GLU B N 1
ATOM 3174 C CA . GLU B 1 166 ? -3.898 -21.406 -23.484 1 98.31 166 GLU B CA 1
ATOM 3175 C C . GLU B 1 166 ? -2.754 -20.453 -23.797 1 98.31 166 GLU B C 1
ATOM 3177 O O . GLU B 1 166 ? -2.383 -20.281 -24.953 1 98.31 166 GLU B O 1
ATOM 3182 N N . TYR B 1 167 ? -2.201 -19.844 -22.812 1 98.12 167 TYR B N 1
ATOM 3183 C CA . TYR B 1 167 ? -1.196 -18.812 -23.031 1 98.12 167 TYR B CA 1
ATOM 3184 C C . TYR B 1 167 ? 0.195 -19.312 -22.672 1 98.12 167 TYR B C 1
ATOM 3186 O O . TYR B 1 167 ? 1.15 -18.547 -22.609 1 98.12 167 TYR B O 1
ATOM 3194 N N . ASP B 1 168 ? 0.318 -20.594 -22.359 1 97.12 168 ASP B N 1
ATOM 3195 C CA . ASP B 1 168 ? 1.581 -21.234 -22.031 1 97.12 168 ASP B CA 1
ATOM 3196 C C . ASP B 1 168 ? 2.236 -20.578 -20.812 1 97.12 168 ASP B C 1
ATOM 3198 O O . ASP B 1 168 ? 3.422 -20.234 -20.859 1 97.12 168 ASP B O 1
ATOM 3202 N N . ILE B 1 169 ? 1.465 -20.312 -19.828 1 98.44 169 ILE B N 1
ATOM 3203 C CA . ILE B 1 169 ? 1.947 -19.734 -18.578 1 98.44 169 ILE B CA 1
ATOM 3204 C C . ILE B 1 169 ? 2.004 -20.828 -17.516 1 98.44 169 ILE B C 1
ATOM 3206 O O . ILE B 1 169 ? 1.004 -21.5 -17.234 1 98.44 169 ILE B O 1
ATOM 3210 N N . PRO B 1 170 ? 3.207 -21.062 -16.922 1 98.25 170 PRO B N 1
ATOM 3211 C CA . PRO B 1 170 ? 3.301 -22.047 -15.844 1 98.25 170 PRO B CA 1
ATOM 3212 C C . PRO B 1 170 ? 2.414 -21.703 -14.648 1 98.25 170 PRO B C 1
ATOM 3214 O O . PRO B 1 170 ? 2.189 -20.516 -14.367 1 98.25 170 PRO B O 1
ATOM 3217 N N . VAL B 1 171 ? 1.936 -22.766 -13.938 1 98.56 171 VAL B N 1
ATOM 3218 C CA . VAL B 1 171 ? 1.02 -22.609 -12.812 1 98.56 171 VAL B CA 1
ATOM 3219 C C . VAL B 1 171 ? 1.65 -23.188 -11.555 1 98.56 171 VAL B C 1
ATOM 3221 O O . VAL B 1 171 ? 2.225 -24.281 -11.578 1 98.56 171 VAL B O 1
ATOM 3224 N N . ILE B 1 172 ? 1.636 -22.438 -10.508 1 98.31 172 ILE B N 1
ATOM 3225 C CA . ILE B 1 172 ? 1.976 -22.906 -9.172 1 98.31 172 ILE B CA 1
ATOM 3226 C C . ILE B 1 172 ? 0.698 -23.234 -8.398 1 98.31 172 ILE B C 1
ATOM 3228 O O . ILE B 1 172 ? -0.17 -22.375 -8.227 1 98.31 172 ILE B O 1
ATOM 3232 N N . ASP B 1 173 ? 0.592 -24.438 -7.93 1 98.56 173 ASP B N 1
ATOM 3233 C CA . ASP B 1 173 ? -0.621 -24.891 -7.258 1 98.56 173 ASP B CA 1
ATOM 3234 C C . ASP B 1 173 ? -0.531 -24.672 -5.75 1 98.56 173 ASP B C 1
ATOM 3236 O O . ASP B 1 173 ? -0.299 -25.609 -4.992 1 98.56 173 ASP B O 1
ATOM 3240 N N . LEU B 1 174 ? -0.86 -23.484 -5.32 1 98.62 174 LEU B N 1
ATOM 3241 C CA . LEU B 1 174 ? -0.844 -23.188 -3.895 1 98.62 174 LEU B CA 1
ATOM 3242 C C . LEU B 1 174 ? -2.033 -23.828 -3.188 1 98.62 174 LEU B C 1
ATOM 3244 O O . LEU B 1 174 ? -1.957 -24.141 -1.998 1 98.62 174 LEU B O 1
ATOM 3248 N N . TYR B 1 175 ? -3.141 -23.938 -3.916 1 98.69 175 TYR B N 1
ATOM 3249 C CA . TYR B 1 175 ? -4.289 -24.625 -3.326 1 98.69 175 TYR B CA 1
ATOM 3250 C C . TYR B 1 175 ? -3.924 -26.031 -2.885 1 98.69 175 TYR B C 1
ATOM 3252 O O . TYR B 1 175 ? -4.105 -26.391 -1.72 1 98.69 175 TYR B O 1
ATOM 3260 N N . GLY B 1 176 ? -3.408 -26.766 -3.799 1 98.5 176 GLY B N 1
ATOM 3261 C CA . GLY B 1 176 ? -3.041 -28.141 -3.514 1 98.5 176 GLY B CA 1
ATOM 3262 C C . GLY B 1 176 ? -1.939 -28.266 -2.479 1 98.5 176 GLY B C 1
ATOM 3263 O O . GLY B 1 176 ? -1.859 -29.266 -1.764 1 98.5 176 GLY B O 1
ATOM 3264 N N . LEU B 1 177 ? -1.101 -27.25 -2.406 1 98.5 177 LEU B N 1
ATOM 3265 C CA . LEU B 1 177 ? 0.005 -27.25 -1.454 1 98.5 177 LEU B CA 1
ATOM 3266 C C . LEU B 1 177 ? -0.513 -27.219 -0.02 1 98.5 177 LEU B C 1
ATOM 3268 O O . LEU B 1 177 ? -0.011 -27.953 0.84 1 98.5 177 LEU B O 1
ATOM 3272 N N . VAL B 1 178 ? -1.574 -26.406 0.269 1 98.19 178 VAL B N 1
ATOM 3273 C CA . VAL B 1 178 ? -1.891 -26.141 1.667 1 98.19 178 VAL B CA 1
ATOM 3274 C C . VAL B 1 178 ? -3.152 -26.891 2.068 1 98.19 178 VAL B C 1
ATOM 3276 O O . VAL B 1 178 ? -3.389 -27.141 3.254 1 98.19 178 VAL B O 1
ATOM 3279 N N . GLU B 1 179 ? -3.973 -27.312 1.097 1 97.88 179 GLU B N 1
ATOM 3280 C CA . GLU B 1 179 ? -5.297 -27.875 1.346 1 97.88 179 GLU B CA 1
ATOM 3281 C C . GLU B 1 179 ? -5.211 -29.141 2.189 1 97.88 179 GLU B C 1
ATOM 3283 O O . GLU B 1 179 ? -5.988 -29.312 3.131 1 97.88 179 GLU B O 1
ATOM 3288 N N . PRO B 1 180 ? -4.293 -30.047 1.956 1 97.38 180 PRO B N 1
ATOM 3289 C CA . PRO B 1 180 ? -4.285 -31.328 2.686 1 97.38 180 PRO B CA 1
ATOM 3290 C C . PRO B 1 180 ? -4.09 -31.141 4.188 1 97.38 180 PRO B C 1
ATOM 3292 O O . PRO B 1 180 ? -4.645 -31.906 4.984 1 97.38 180 PRO B O 1
ATOM 3295 N N . GLU B 1 181 ? -3.334 -30.141 4.598 1 97.19 181 GLU B N 1
ATOM 3296 C CA . GLU B 1 181 ? -3.092 -29.859 6.012 1 97.19 181 GLU B CA 1
ATOM 3297 C C . GLU B 1 181 ? -3.482 -28.438 6.371 1 97.19 181 GLU B C 1
ATOM 3299 O O . GLU B 1 181 ? -2.738 -27.734 7.062 1 97.19 181 GLU B O 1
ATOM 3304 N N . LEU B 1 182 ? -4.562 -28.016 5.867 1 96.88 182 LEU B N 1
ATOM 3305 C CA . LEU B 1 182 ? -4.992 -26.625 5.992 1 96.88 182 LEU B CA 1
ATOM 3306 C C . LEU B 1 182 ? -5.07 -26.219 7.457 1 96.88 182 LEU B C 1
ATOM 3308 O O . LEU B 1 182 ? -4.66 -25.109 7.816 1 96.88 182 LEU B O 1
ATOM 3312 N N . ASP B 1 183 ? -5.551 -27.094 8.344 1 94.56 183 ASP B N 1
ATOM 3313 C CA . ASP B 1 183 ? -5.703 -26.766 9.766 1 94.56 183 ASP B CA 1
ATOM 3314 C C . ASP B 1 183 ? -4.352 -26.469 10.406 1 94.56 183 ASP B C 1
ATOM 3316 O O . ASP B 1 183 ? -4.254 -25.609 11.289 1 94.56 183 ASP B O 1
ATOM 3320 N N . LYS B 1 184 ? -3.385 -27.141 9.945 1 95.94 184 LYS B N 1
ATOM 3321 C CA . LYS B 1 184 ? -2.029 -26.984 10.461 1 95.94 184 LYS B CA 1
ATOM 3322 C C . LYS B 1 184 ? -1.45 -25.625 10.086 1 95.94 184 LYS B C 1
ATOM 3324 O O . LYS B 1 184 ? -0.681 -25.047 10.852 1 95.94 184 LYS B O 1
ATOM 3329 N N . TYR B 1 185 ? -1.826 -25.078 8.953 1 97.81 185 TYR B N 1
ATOM 3330 C CA . TYR B 1 185 ? -1.169 -23.906 8.383 1 97.81 185 TYR B CA 1
ATOM 3331 C C . TYR B 1 185 ? -2.016 -22.656 8.578 1 97.81 185 TYR B C 1
ATOM 3333 O O . TYR B 1 185 ? -1.521 -21.547 8.43 1 97.81 185 TYR B O 1
ATOM 3341 N N . SER B 1 186 ? -3.285 -22.828 8.906 1 97.06 186 SER B N 1
ATOM 3342 C CA . SER B 1 186 ? -4.207 -21.703 9.023 1 97.06 186 SER B CA 1
ATOM 3343 C C . SER B 1 186 ? -3.885 -20.844 10.242 1 97.06 186 SER B C 1
ATOM 3345 O O . SER B 1 186 ? -3.531 -21.375 11.297 1 97.06 186 SER B O 1
ATOM 3347 N N . LYS B 1 187 ? -4.059 -19.547 10.094 1 97.44 187 LYS B N 1
ATOM 3348 C CA . LYS B 1 187 ? -3.9 -18.641 11.219 1 97.44 187 LYS B CA 1
ATOM 3349 C C . LYS B 1 187 ? -4.941 -18.906 12.305 1 97.44 187 LYS B C 1
ATOM 3351 O O . LYS B 1 187 ? -4.621 -18.922 13.492 1 97.44 187 LYS B O 1
ATOM 3356 N N . SER B 1 188 ? -6.227 -19.094 11.898 1 94.81 188 SER B N 1
ATOM 3357 C CA . SER B 1 188 ? -7.363 -19.422 12.742 1 94.81 188 SER B CA 1
ATOM 3358 C C . SER B 1 188 ? -8.531 -19.953 11.914 1 94.81 188 SER B C 1
ATOM 3360 O O . SER B 1 188 ? -8.516 -19.875 10.688 1 94.81 188 SER B O 1
ATOM 3362 N N . LYS B 1 189 ? -9.453 -20.453 12.555 1 92.75 189 LYS B N 1
ATOM 3363 C CA . LYS B 1 189 ? -10.625 -20.984 11.867 1 92.75 189 LYS B CA 1
ATOM 3364 C C . LYS B 1 189 ? -11.344 -19.891 11.07 1 92.75 189 LYS B C 1
ATOM 3366 O O . LYS B 1 189 ? -11.539 -18.781 11.57 1 92.75 189 LYS B O 1
ATOM 3371 N N . GLY B 1 190 ? -11.617 -20.188 9.828 1 95.19 190 GLY B N 1
ATOM 3372 C CA . GLY B 1 190 ? -12.367 -19.281 8.984 1 95.19 190 GLY B CA 1
ATOM 3373 C C . GLY B 1 190 ? -11.516 -18.203 8.352 1 95.19 190 GLY B C 1
ATOM 3374 O O . GLY B 1 190 ? -11.977 -17.469 7.473 1 95.19 190 GLY B O 1
ATOM 3375 N N . ASP B 1 191 ? -10.273 -18.031 8.789 1 96.19 191 ASP B N 1
ATOM 3376 C CA . ASP B 1 191 ? -9.359 -17.016 8.281 1 96.19 191 ASP B CA 1
ATOM 3377 C C . ASP B 1 191 ? -8.625 -17.5 7.039 1 96.19 191 ASP B C 1
ATOM 3379 O O . ASP B 1 191 ? -8.086 -18.609 7.023 1 96.19 191 ASP B O 1
ATOM 3383 N N . VAL B 1 192 ? -8.594 -16.766 6.02 1 97.5 192 VAL B N 1
ATOM 3384 C CA . VAL B 1 192 ? -7.977 -17.188 4.766 1 97.5 192 VAL B CA 1
ATOM 3385 C C . VAL B 1 192 ? -6.457 -17.062 4.871 1 97.5 192 VAL B C 1
ATOM 3387 O O . VAL B 1 192 ? -5.727 -17.562 4.016 1 97.5 192 VAL B O 1
ATOM 3390 N N . HIS B 1 193 ? -5.895 -16.391 5.934 1 97.94 193 HIS B N 1
ATOM 3391 C CA . HIS B 1 193 ? -4.469 -16.156 6.113 1 97.94 193 HIS B CA 1
ATOM 3392 C C . HIS B 1 193 ? -3.797 -17.328 6.82 1 97.94 193 HIS B C 1
ATOM 3394 O O . HIS B 1 193 ? -4.477 -18.219 7.332 1 97.94 193 HIS B O 1
ATOM 3400 N N . TYR B 1 194 ? -2.508 -17.297 6.871 1 98.56 194 TYR B N 1
ATOM 3401 C CA . TYR B 1 194 ? -1.738 -18.438 7.34 1 98.56 194 TYR B CA 1
ATOM 3402 C C . TYR B 1 194 ? -0.863 -18.062 8.531 1 98.56 194 TYR B C 1
ATOM 3404 O O . TYR B 1 194 ? -0.529 -16.891 8.711 1 98.56 194 TYR B O 1
ATOM 3412 N N . ASN B 1 195 ? -0.568 -19.062 9.367 1 98.06 195 ASN B N 1
ATOM 3413 C CA . ASN B 1 195 ? 0.419 -18.875 10.422 1 98.06 195 ASN B CA 1
ATOM 3414 C C . ASN B 1 195 ? 1.844 -18.953 9.883 1 98.06 195 ASN B C 1
ATOM 3416 O O . ASN B 1 195 ? 2.047 -19.109 8.68 1 98.06 195 ASN B O 1
ATOM 3420 N N . GLN B 1 196 ? 2.816 -18.797 10.727 1 98.12 196 GLN B N 1
ATOM 3421 C CA . GLN B 1 196 ? 4.207 -18.719 10.289 1 98.12 196 GLN B CA 1
ATOM 3422 C C . GLN B 1 196 ? 4.633 -19.984 9.555 1 98.12 196 GLN B C 1
ATOM 3424 O O . GLN B 1 196 ? 5.402 -19.922 8.594 1 98.12 196 GLN B O 1
ATOM 3429 N N . LYS B 1 197 ? 4.156 -21.172 9.977 1 98.44 197 LYS B N 1
ATOM 3430 C CA . LYS B 1 197 ? 4.477 -22.422 9.297 1 98.44 197 LYS B CA 1
ATOM 3431 C C . LYS B 1 197 ? 3.965 -22.422 7.863 1 98.44 197 LYS B C 1
ATOM 3433 O O . LYS B 1 197 ? 4.664 -22.859 6.949 1 98.44 197 LYS B O 1
ATOM 3438 N N . GLY B 1 198 ? 2.719 -21.953 7.664 1 98.62 198 GLY B N 1
ATOM 3439 C CA . GLY B 1 198 ? 2.158 -21.859 6.328 1 98.62 198 GLY B CA 1
ATOM 3440 C C . GLY B 1 198 ? 2.893 -20.875 5.441 1 98.62 198 GLY B C 1
ATOM 3441 O O . GLY B 1 198 ? 3.109 -21.125 4.258 1 98.62 198 GLY B O 1
ATOM 3442 N N . ILE B 1 199 ? 3.275 -19.781 6.023 1 98.62 199 ILE B N 1
ATOM 3443 C CA . ILE B 1 199 ? 4.016 -18.75 5.297 1 98.62 199 ILE B CA 1
ATOM 3444 C C . ILE B 1 199 ? 5.355 -19.312 4.828 1 98.62 199 ILE B C 1
ATOM 3446 O O . ILE B 1 199 ? 5.734 -19.141 3.668 1 98.62 199 ILE B O 1
ATOM 3450 N N . GLU B 1 200 ? 6.047 -19.969 5.688 1 98.31 200 GLU B N 1
ATOM 3451 C CA . GLU B 1 200 ? 7.336 -20.562 5.359 1 98.31 200 GLU B CA 1
ATOM 3452 C C . GLU B 1 200 ? 7.184 -21.641 4.293 1 98.31 200 GLU B C 1
ATOM 3454 O O . GLU B 1 200 ? 7.992 -21.719 3.363 1 98.31 200 GLU B O 1
ATOM 3459 N N . LEU B 1 201 ? 6.145 -22.469 4.449 1 98.44 201 LEU B N 1
ATOM 3460 C CA . LEU B 1 201 ? 5.871 -23.5 3.455 1 98.44 201 LEU B CA 1
ATOM 3461 C C . LEU B 1 201 ? 5.691 -22.875 2.072 1 98.44 201 LEU B C 1
ATOM 3463 O O . LEU B 1 201 ? 6.316 -23.328 1.105 1 98.44 201 LEU B O 1
ATOM 3467 N N . MET B 1 202 ? 4.867 -21.875 1.978 1 98.56 202 MET B N 1
ATOM 3468 C CA . MET B 1 202 ? 4.59 -21.234 0.697 1 98.56 202 MET B CA 1
ATOM 3469 C C . MET B 1 202 ? 5.84 -20.547 0.151 1 98.56 202 MET B C 1
ATOM 3471 O O . MET B 1 202 ? 6.145 -20.672 -1.038 1 98.56 202 MET B O 1
ATOM 3475 N N . SER B 1 203 ? 6.555 -19.828 1.053 1 98.62 203 SER B N 1
ATOM 3476 C CA . SER B 1 203 ? 7.758 -19.109 0.645 1 98.62 203 SER B CA 1
ATOM 3477 C C . SER B 1 203 ? 8.789 -20.062 0.048 1 98.62 203 SER B C 1
ATOM 3479 O O . SER B 1 203 ? 9.352 -19.797 -1.017 1 98.62 203 SER B O 1
ATOM 3481 N N . ASP B 1 204 ? 8.984 -21.156 0.684 1 98.38 204 ASP B N 1
ATOM 3482 C CA . ASP B 1 204 ? 9.945 -22.141 0.206 1 98.38 204 ASP B CA 1
ATOM 3483 C C . ASP B 1 204 ? 9.5 -22.75 -1.122 1 98.38 204 ASP B C 1
ATOM 3485 O O . ASP B 1 204 ? 10.297 -22.875 -2.055 1 98.38 204 ASP B O 1
ATOM 3489 N N . TYR B 1 205 ? 8.273 -23.109 -1.116 1 98.56 205 TYR B N 1
ATOM 3490 C CA . TYR B 1 205 ? 7.727 -23.766 -2.303 1 98.56 205 TYR B CA 1
ATOM 3491 C C . TYR B 1 205 ? 7.797 -22.828 -3.51 1 98.56 205 TYR B C 1
ATOM 3493 O O . TYR B 1 205 ? 8.305 -23.219 -4.566 1 98.56 205 TYR B O 1
ATOM 3501 N N . ILE B 1 206 ? 7.348 -21.609 -3.396 1 98.62 206 ILE B N 1
ATOM 3502 C CA . ILE B 1 206 ? 7.285 -20.641 -4.492 1 98.62 206 ILE B CA 1
ATOM 3503 C C . ILE B 1 206 ? 8.703 -20.266 -4.93 1 98.62 206 ILE B C 1
ATOM 3505 O O . ILE B 1 206 ? 8.992 -20.219 -6.129 1 98.62 206 ILE B O 1
ATOM 3509 N N . SER B 1 207 ? 9.594 -19.938 -3.936 1 98.06 207 SER B N 1
ATOM 3510 C CA . SER B 1 207 ? 10.953 -19.531 -4.289 1 98.06 207 SER B CA 1
ATOM 3511 C C . SER B 1 207 ? 11.672 -20.609 -5.078 1 98.06 207 SER B C 1
ATOM 3513 O O . SER B 1 207 ? 12.352 -20.328 -6.066 1 98.06 207 SER B O 1
ATOM 3515 N N . ASN B 1 208 ? 11.5 -21.891 -4.656 1 97.31 208 ASN B N 1
ATOM 3516 C CA . ASN B 1 208 ? 12.109 -23 -5.379 1 97.31 208 ASN B CA 1
ATOM 3517 C C . ASN B 1 208 ? 11.594 -23.094 -6.812 1 97.31 208 ASN B C 1
ATOM 3519 O O . ASN B 1 208 ? 12.367 -23.266 -7.75 1 97.31 208 ASN B O 1
ATOM 3523 N N . LYS B 1 209 ? 10.305 -22.984 -6.934 1 96.25 209 LYS B N 1
ATOM 3524 C CA . LYS B 1 209 ? 9.695 -23.047 -8.258 1 96.25 209 LYS B CA 1
ATOM 3525 C C . LYS B 1 209 ? 10.18 -21.891 -9.141 1 96.25 209 LYS B C 1
ATOM 3527 O O . LYS B 1 209 ? 10.469 -22.094 -10.32 1 96.25 209 LYS B O 1
ATOM 3532 N N . MET B 1 210 ? 10.32 -20.703 -8.602 1 95.06 210 MET B N 1
ATOM 3533 C CA . MET B 1 210 ? 10.719 -19.516 -9.352 1 95.06 210 MET B CA 1
ATOM 3534 C C . MET B 1 210 ? 12.156 -19.641 -9.844 1 95.06 210 MET B C 1
ATOM 3536 O O . MET B 1 210 ? 12.445 -19.312 -11 1 95.06 210 MET B O 1
ATOM 3540 N N . VAL B 1 211 ? 13.039 -20.078 -9.008 1 94.62 211 VAL B N 1
ATOM 3541 C CA . VAL B 1 211 ? 14.445 -20.234 -9.367 1 94.62 211 VAL B CA 1
ATOM 3542 C C . VAL B 1 211 ? 14.594 -21.266 -10.484 1 94.62 211 VAL B C 1
ATOM 3544 O O . VAL B 1 211 ? 15.305 -21.031 -11.461 1 94.62 211 VAL B O 1
ATOM 3547 N N . LYS B 1 212 ? 13.852 -22.359 -10.328 1 94.62 212 LYS B N 1
ATOM 3548 C CA . LYS B 1 212 ? 13.906 -23.406 -11.344 1 94.62 212 LYS B CA 1
ATOM 3549 C C . LYS B 1 212 ? 13.383 -22.891 -12.68 1 94.62 212 LYS B C 1
ATOM 3551 O O . LYS B 1 212 ? 13.992 -23.141 -13.727 1 94.62 212 LYS B O 1
ATOM 3556 N N . LEU B 1 213 ? 12.273 -22.172 -12.648 1 93 213 LEU B N 1
ATOM 3557 C CA . LEU B 1 213 ? 11.688 -21.641 -13.867 1 93 213 LEU B CA 1
ATOM 3558 C C . LEU B 1 213 ? 12.641 -20.656 -14.539 1 93 213 LEU B C 1
ATOM 3560 O O . LEU B 1 213 ? 12.766 -20.656 -15.766 1 93 213 LEU B O 1
ATOM 3564 N N . PHE B 1 214 ? 13.25 -19.812 -13.758 1 92.94 214 PHE B N 1
ATOM 3565 C CA . PHE B 1 214 ? 14.18 -18.828 -14.281 1 92.94 214 PHE B CA 1
ATOM 3566 C C . PHE B 1 214 ? 15.383 -19.5 -14.93 1 92.94 214 PHE B C 1
ATOM 3568 O O . PHE B 1 214 ? 15.82 -19.094 -16 1 92.94 214 PHE B O 1
ATOM 3575 N N . GLU B 1 215 ? 15.922 -20.531 -14.312 1 92.12 215 GLU B N 1
ATOM 3576 C CA . GLU B 1 215 ? 17.062 -21.266 -14.844 1 92.12 215 GLU B CA 1
ATOM 3577 C C . GLU B 1 215 ? 16.719 -21.953 -16.172 1 92.12 215 GLU B C 1
ATOM 3579 O O . GLU B 1 215 ? 17.516 -21.938 -17.109 1 92.12 215 GLU B O 1
ATOM 3584 N N . GLU B 1 216 ? 15.609 -22.5 -16.203 1 91.44 216 GLU B N 1
ATOM 3585 C CA . GLU B 1 216 ? 15.156 -23.172 -17.406 1 91.44 216 GLU B CA 1
ATOM 3586 C C . GLU B 1 216 ? 14.945 -22.188 -18.547 1 91.44 216 GLU B C 1
ATOM 3588 O O . GLU B 1 216 ? 15.25 -22.484 -19.703 1 91.44 216 GLU B O 1
ATOM 3593 N N . HIS B 1 217 ? 14.43 -21.047 -18.234 1 87.88 217 HIS B N 1
ATOM 3594 C CA . HIS B 1 217 ? 14.18 -20 -19.219 1 87.88 217 HIS B CA 1
ATOM 3595 C C . HIS B 1 217 ? 15.477 -19.453 -19.797 1 87.88 217 HIS B C 1
ATOM 3597 O O . HIS B 1 217 ? 15.562 -19.172 -20.984 1 87.88 217 HIS B O 1
ATOM 3603 N N . ASN B 1 218 ? 16.469 -19.203 -18.969 1 84.69 218 ASN B N 1
ATOM 3604 C CA . ASN B 1 218 ? 17.75 -18.688 -19.406 1 84.69 218 ASN B CA 1
ATOM 3605 C C . ASN B 1 218 ? 18.516 -19.719 -20.25 1 84.69 218 ASN B C 1
ATOM 3607 O O . ASN B 1 218 ? 19.328 -19.344 -21.109 1 84.69 218 ASN B O 1
ATOM 3611 N N . LYS B 1 219 ? 18.297 -20.922 -20.047 1 83.12 219 LYS B N 1
ATOM 3612 C CA . LYS B 1 219 ? 18.938 -21.953 -20.875 1 83.12 219 LYS B CA 1
ATOM 3613 C C . LYS B 1 219 ? 18.312 -22 -22.266 1 83.12 219 LYS B C 1
ATOM 3615 O O . LYS B 1 219 ? 19 -22.281 -23.25 1 83.12 219 LYS B O 1
ATOM 3620 N N . SER B 1 220 ? 17.109 -21.719 -22.344 1 72.06 220 SER B N 1
ATOM 3621 C CA . SER B 1 220 ? 16.406 -21.781 -23.609 1 72.06 220 SER B CA 1
ATOM 3622 C C . SER B 1 220 ? 16.656 -20.531 -24.453 1 72.06 220 SER B C 1
ATOM 3624 O O . SER B 1 220 ? 16.547 -20.562 -25.672 1 72.06 220 SER B O 1
ATOM 3626 N N . SER B 1 221 ? 17 -19.375 -23.938 1 62.91 221 SER B N 1
ATOM 3627 C CA . SER B 1 221 ? 17.266 -18.125 -24.625 1 62.91 221 SER B CA 1
ATOM 3628 C C . SER B 1 221 ? 18.703 -18.078 -25.141 1 62.91 221 SER B C 1
ATOM 3630 O O . SER B 1 221 ? 19.062 -17.156 -25.875 1 62.91 221 SER B O 1
ATOM 3632 N N . LYS B 1 222 ? 19.594 -19.078 -24.766 1 52.84 222 LYS B N 1
ATOM 3633 C CA . LYS B 1 222 ? 20.938 -19.188 -25.328 1 52.84 222 LYS B CA 1
ATOM 3634 C C . LYS B 1 222 ? 20.953 -20.125 -26.531 1 52.84 222 LYS B C 1
ATOM 3636 O O . LYS B 1 222 ? 20.438 -21.25 -26.453 1 52.84 222 LYS B O 1
#

Solvent-accessible surface area (backbone atoms only — not comparable to full-atom values): 24149 Å² total; per-residue (Å²): 132,84,79,76,70,82,77,82,71,73,74,76,80,84,72,55,55,62,42,41,38,36,39,37,36,42,50,62,78,56,77,86,44,53,29,34,36,42,36,23,27,70,67,50,60,64,26,44,76,64,29,39,62,58,38,39,74,74,53,33,36,46,32,34,35,25,35,53,60,24,69,73,37,70,62,46,58,58,51,48,51,56,64,42,57,96,56,71,37,44,32,38,39,37,42,82,62,92,46,50,81,90,48,50,66,67,56,44,45,54,23,48,52,52,48,51,54,48,48,65,70,69,46,42,93,79,35,43,58,34,37,43,40,54,56,69,40,36,15,67,47,88,98,40,70,60,26,81,66,27,57,56,44,51,50,47,38,52,49,47,51,54,52,29,58,76,67,72,35,55,74,44,61,46,27,74,68,42,57,86,52,38,80,80,22,34,58,45,77,40,41,72,52,58,28,71,67,32,33,51,50,50,24,54,53,50,50,53,51,50,55,52,52,51,54,54,51,58,57,67,77,101,133,84,79,74,71,82,78,81,72,73,74,77,81,85,73,55,55,62,40,40,39,37,38,38,37,42,51,62,78,56,79,85,45,54,28,35,35,42,34,22,29,71,67,49,61,64,26,45,78,64,29,38,61,59,38,40,74,73,53,34,36,45,31,34,35,26,35,53,60,24,70,74,38,69,62,47,58,59,50,48,50,57,63,43,58,95,56,70,39,43,33,38,39,37,42,82,63,91,45,50,81,88,49,51,66,67,57,45,44,54,23,47,51,53,49,51,54,47,50,64,70,67,47,43,93,80,36,42,59,35,37,43,41,53,57,68,39,37,15,68,48,88,96,38,69,60,28,80,69,28,56,56,43,52,50,47,38,52,48,48,52,53,52,28,56,75,67,72,35,54,74,41,62,46,26,72,68,43,57,86,52,38,81,79,22,35,58,47,77,40,41,71,52,56,28,70,68,31,34,50,50,49,25,53,52,50,49,53,51,49,53,52,52,51,52,54,50,57,58,67,77,101

pLDDT: mean 91.65, std 14.75, range [24.84, 98.88]

Radius of gyration: 23.89 Å; Cα contacts (8 Å, |Δi|>4): 722; chains: 2; bounding box: 56×63×66 Å

Foldseek 3Di:
DPPPPPDPPPPPQDDDPDKDKDKDWPPVVDQPFAEEEEAEAVQCVLLVVVLQVVVVVVGYTYMYMYIQHALQDPVSLVVVCVRCDPDQHQEYEYEHFPHDLVDALVRSLVSVLVVVVSCCVRHDPNHAYEYEQQAFQAALDPPGGHDPCRVRSVSNRVSVVVSCVVVVHHYHYLHVQCVVPVVVFCPHGRHRYGDPVSSNSVSVSVSVVVSVVSVVSVVVVD/DPPPPPDPPPPPQDDDPDKDKDKDWPPVVDQPFAEEEEAEAVQCVLLVVVLQVVVVVVGYTYMYMYIQHALQDPVSLVVVCVRCDPDQHQEYEYEHFPHDLVDALVRSLVSVLVVVVSCCVRHDPNHAYEYEQQAFQAALDPPGGHDPCRVRSVSNRVSVVVSCVVVVHHYHYLRVQCVVPVVVFCPHGRHRYGDPVSSNSCSVSVSVVVSVVSVVSVVVVD

Organism: NCBI:txid616991

Nearest PDB structures (foldseek):
  4h08-assembly1_A-2  TM=9.436E-01  e=1.465E-19  Bacteroides thetaiotaomicron VPI-5482
  4hf7-assembly1_A-2  TM=7.412E-01  e=2.729E-08  Bacteroides thetaiotaomicron VPI-5482
  6aqy-assembly3_E  TM=4.770E-01  e=3.167E-03  Naegleria fowleri
  6aqz-assembly3_F  TM=4.808E-01  e=1.141E-02  Naegleria fowleri
  1oj7-assembly1_D  TM=3.979E-01  e=2.309E-02  Escherichia coli K-12

Sequence (444 aa):
MAFLSPGCTTQKNIREGYEWSDFFWRNEEDASKPRILFIGNSIVRQFYDDICPILEKEGFNCDRYSSSRSIVDPALYRETKIAMAKYDHTVIYFNNGLHGWHLNVEQYGKGLRKYVKFLKSQKAKNAILVFALTTPYPSNKPGEKMAPRNLEVLNRNGIARKIMKEYDIPVIDLYGLVEPELDKYSKSKGDVHYNQKGIELMSDYISNKMVKLFEEHNKSSKMAFLSPGCTTQKNIREGYEWSDFFWRNEEDASKPRILFIGNSIVRQFYDDICPILEKEGFNCDRYSSSRSIVDPALYRETKIAMAKYDHTVIYFNNGLHGWHLNVEQYGKGLRKYVKFLKSQKAKNAILVFALTTPYPSNKPGEKMAPRNLEVLNRNGIARKIMKEYDIPVIDLYGLVEPELDKYSKSKGDVHYNQKGIELMSDYISNKMVKLFEEHNKSSK

InterPro domains:
  IPR036514 SGNH hydrolase superfamily [G3DSA:3.40.50.1110] (14-214)

Secondary structure (DSSP, 8-state):
----------------SEEEEEEEEESTT--SS-EEEEEESHHHHHHHHHHHHHHHHTT-EEEEEEE---TT-HHHHHHHHHHHTT---SEEEE---SS-TTS-HHHHHHHHHHHHHHHHHHS-TTPEEEEEPPPP-B--STT--B-TTHHHHHHHHHHHHHHHHHTT--EE-HHHHHGGGHHHHBSSTT-SSB-HHHHHHHHHHHHHHHHHHHHHHHHHT-/----------------SEEEEEEEEESTT--SS-EEEEEESHHHHHHHHHHHHHHHHTT-EEEEEEE---TT-HHHHHHHHHHHTT---SEEEE---SS-TTS-HHHHHHHHHHHHHHHHHHS-TTPEEEEEPPPP-B--STT--B-TTHHHHHHHHHHHHHHHHHTT--EE-HHHHHGGGHHHHBSSTT-SSB-HHHHHHHHHHHHHHHHHHHHHHHHHT-